Protein AF-A0A523RPY7-F1 (afdb_monomer)

Nearest PDB structures (foldseek):
  7oci-assembly1_F  TM=5.817E-01  e=1.042E-08  Saccharomyces cerevisiae S288C
  6s7o-assembly1_A  TM=5.971E-01  e=1.764E-08  Homo sapiens
  5f15-assembly1_A  TM=5.637E-01  e=6.981E-08  Cupriavidus metallidurans CH34
  5ezm-assembly1_A  TM=5.815E-01  e=1.700E-07  Cupriavidus metallidurans CH34
  7bwr-assembly1_A  TM=4.486E-01  e=2.815E-02  Mycolicibacterium smegmatis MC2 155

Secondary structure (DSSP, 8-state):
--HHHHHHHT-HHHHHHHHHHHHHHHHHHHHHHT---S-TTTSSHHHHHHHHHHHHHTTS-SEETTEE--SS-SHHHHHHHHHHHHHS-HHHHHHHHHHHHHHHHHHHHHHHHHHHH-HHHHHHHHHHHHT-HHHHHHHTSSSTHHHHHHHHHHHHHHHHHHHH-S-THHHHHHHHHHHHHHTT-GGGGGHHHHHHHHHHTHHHH-TT--HHHHHHHHHHHHHHHHHHHHHHHHHHHHHHSS--SS-THHHHHHHHHHTTTS-HHHHHHHHHH-TTHHHHTTTS-TT----HHHHHHH-HHHHHHHHHHHHHHHHHHHHHHHHHTT--HHHHHHHHHHHHHHHHHHHHHHHHTT---HHHHHHHHHHHGGGGGGGS---GGGGGGGHHHHHHHHHHHHHHHHHHHHHHTTTS-HHHHHHHHHHHHHHHHHHHHHHHHHHHHHGGGGS-THHHHHHHHHHHHSTTTTTSEEEESSTHHHHHHT-EEEEPPSS-HHHHHHHHHHTT--EEEEETTTHHHH-GGGGGGG-TTS--TTEEEEEEEEETTEEEEEEEEPP--

InterPro domains:
  IPR038731 Glycosyltransferase RgtA/B/C/D-like [PF13231] (72-228)
  IPR050297 Lipid A-modifying glycosyltransferase 83 [PTHR33908] (10-438)

Foldseek 3Di:
DDPVVVVVVVPPVQCLLLVLLVLLLVLLVLLVVQDQAQALVQCFVSLLLLVLLQCCVVVVNSDDQNGHDQQFFNLLSVQLNVQCVVVVDSLVSLLNSLSNLLSLLLPLLLLQLCVLPRNQLSNLLSLLSSLFQLSSLRSRHSALLSNLLSLLSNLLSLLVVVLVDLDLVSLLSSLLSLLSSCSSPVLSVVVLVLSLVCLVVSCVVPVPDDPVSSVSSNVSSNVNNCVSNVVVQVVCCVRQVDRDSGGCNVVLQVVVLVPPPPQNLVVVQVCQQCVCVSRVVVPDCPPDPPDPVSCCVVCVVSLVVLLVVQVVCPVVQVVVVCVLLVNDPVNVVVVVVVLVVLVVVLVCVCVVVVPCDPSVVSLVSSVCSLVVCSSGRDDPSSCSSVVSSSSSSLSSSLVVQLVVLCVVVVVDDPVVSVCVSCVSSVCSSCVSNVSNVSCSNSVNSSHPCLLLVQLLVLLVPPPPQCDAEEEEDRCSNCSNVNHHYHYQDDDADVVSLVVCVVVVHFKYKDWPPPCCPSPVNCVVVQPQVDDDPQWDWDDWDADPNIIMTMITGDDDD

Structure (mmCIF, N/CA/C/O backbone):
data_AF-A0A523RPY7-F1
#
_entry.id   AF-A0A523RPY7-F1
#
loop_
_atom_site.group_PDB
_atom_site.id
_atom_site.type_symbol
_atom_site.label_atom_id
_atom_site.label_alt_id
_atom_site.label_comp_id
_atom_site.label_asym_id
_atom_site.label_entity_id
_atom_site.label_seq_id
_atom_site.pdbx_PDB_ins_code
_atom_site.Cartn_x
_atom_site.Cartn_y
_atom_site.Cartn_z
_atom_site.occupancy
_atom_site.B_iso_or_equiv
_atom_site.auth_seq_id
_atom_site.auth_comp_id
_atom_site.auth_asym_id
_atom_site.auth_atom_id
_atom_site.pdbx_PDB_model_num
ATOM 1 N N . MET A 1 1 ? -41.890 12.344 0.221 1.00 49.28 1 MET A N 1
ATOM 2 C CA . MET A 1 1 ? -40.453 12.216 0.559 1.00 49.28 1 MET A CA 1
ATOM 3 C C . MET A 1 1 ? -40.336 11.975 2.062 1.00 49.28 1 MET A C 1
ATOM 5 O O . MET A 1 1 ? -40.584 12.860 2.864 1.00 49.28 1 MET A O 1
ATOM 9 N N . THR A 1 2 ? -40.196 10.707 2.430 1.00 58.22 2 THR A N 1
ATOM 10 C CA . THR A 1 2 ? -40.706 10.090 3.670 1.00 58.22 2 THR A CA 1
ATOM 11 C C . THR A 1 2 ? -39.782 10.216 4.882 1.00 58.22 2 THR A C 1
ATOM 13 O O . THR A 1 2 ? -38.573 10.287 4.705 1.00 58.22 2 THR A O 1
ATOM 16 N N . LYS A 1 3 ? -40.345 10.088 6.097 1.00 53.41 3 LYS A N 1
ATOM 17 C CA . LYS A 1 3 ? -39.696 9.911 7.424 1.00 53.41 3 LYS A CA 1
ATOM 18 C C . LYS A 1 3 ? -38.333 9.182 7.425 1.00 53.41 3 LYS A C 1
ATOM 20 O O . LYS A 1 3 ? -37.460 9.534 8.209 1.00 53.41 3 LYS A O 1
ATOM 25 N N . LYS A 1 4 ? -38.124 8.218 6.515 1.00 54.44 4 LYS A N 1
ATOM 26 C CA . LYS A 1 4 ? -36.839 7.533 6.262 1.00 54.44 4 LYS A CA 1
ATOM 27 C C . LYS A 1 4 ? -35.693 8.462 5.836 1.00 54.44 4 LYS A C 1
ATOM 29 O O . LYS A 1 4 ? -34.568 8.245 6.265 1.00 54.44 4 LYS A O 1
ATOM 34 N N . LEU A 1 5 ? -35.947 9.489 5.022 1.00 46.38 5 LEU A N 1
ATOM 35 C CA . LEU A 1 5 ? -34.941 10.486 4.637 1.00 46.38 5 LEU A CA 1
ATOM 36 C C . LEU A 1 5 ? -34.604 11.397 5.826 1.00 46.38 5 LEU A C 1
ATOM 38 O O . LEU A 1 5 ? -33.457 11.776 6.017 1.00 46.38 5 LEU A O 1
ATOM 42 N N . THR A 1 6 ? -35.577 11.677 6.691 1.00 48.47 6 THR A N 1
ATOM 43 C CA . THR A 1 6 ? -35.397 12.460 7.920 1.00 48.47 6 THR A CA 1
ATOM 44 C C . THR A 1 6 ? -34.659 11.669 9.015 1.00 48.47 6 THR A C 1
ATOM 46 O O . THR A 1 6 ? -33.811 12.229 9.708 1.00 48.47 6 THR A O 1
ATOM 49 N N . GLU A 1 7 ? -34.877 10.352 9.129 1.00 52.00 7 GLU A N 1
ATOM 50 C CA . GLU A 1 7 ? -34.036 9.437 9.928 1.00 52.00 7 GLU A CA 1
ATOM 51 C C . GLU A 1 7 ? -32.639 9.240 9.321 1.00 52.00 7 GLU A C 1
ATOM 53 O O . GLU A 1 7 ? -31.649 9.179 10.051 1.00 52.00 7 GLU A O 1
ATOM 58 N N . PHE A 1 8 ? -32.526 9.225 7.988 1.00 48.53 8 PHE A N 1
ATOM 59 C CA . PHE A 1 8 ? -31.244 9.274 7.286 1.00 48.53 8 PHE A CA 1
ATOM 60 C C . PHE A 1 8 ? -30.515 10.604 7.544 1.00 48.53 8 PHE A C 1
ATOM 62 O O . PHE A 1 8 ? -29.304 10.621 7.676 1.00 48.53 8 PHE A O 1
ATOM 69 N N . LEU A 1 9 ? -31.212 11.725 7.710 1.00 42.28 9 LEU A N 1
ATOM 70 C CA . LEU A 1 9 ? -30.595 13.018 8.030 1.00 42.28 9 LEU A CA 1
ATOM 71 C C . LEU A 1 9 ? -30.263 13.179 9.528 1.00 42.28 9 LEU A C 1
ATOM 73 O O . LEU A 1 9 ? -29.338 13.916 9.875 1.00 42.28 9 LEU A O 1
ATOM 77 N N . LYS A 1 10 ? -30.886 12.396 10.427 1.00 47.78 10 LYS A N 1
ATOM 78 C CA . LYS A 1 10 ? -30.368 12.174 11.796 1.00 47.78 10 LYS A CA 1
ATOM 79 C C . LYS A 1 10 ? -29.005 11.446 11.802 1.00 47.78 10 LYS A C 1
ATOM 81 O O . LYS A 1 10 ? -28.316 11.481 12.820 1.00 47.78 10 LYS A O 1
ATOM 86 N N . ARG A 1 11 ? -28.530 10.910 10.659 1.00 55.97 11 ARG A N 1
ATOM 87 C CA . ARG A 1 11 ? -27.166 10.373 10.430 1.00 55.97 11 ARG A CA 1
ATOM 88 C C . ARG A 1 11 ? -26.057 11.438 10.352 1.00 55.97 11 ARG A C 1
ATOM 90 O O . ARG A 1 11 ? -25.061 11.233 9.654 1.00 55.97 11 ARG A O 1
ATOM 97 N N . LYS A 1 12 ? -26.131 12.535 11.116 1.00 59.50 12 LYS A N 1
ATOM 98 C CA . LYS A 1 12 ? -25.009 13.497 11.232 1.00 59.50 12 LYS A CA 1
ATOM 99 C C . LYS A 1 12 ? -23.681 12.822 11.624 1.00 59.50 12 LYS A C 1
ATOM 101 O O . LYS A 1 12 ? -22.611 13.357 11.355 1.00 59.50 12 LYS A O 1
ATOM 106 N N . GLU A 1 13 ? -23.742 11.634 12.228 1.00 71.62 13 GLU A N 1
ATOM 107 C CA . GLU A 1 13 ? -22.572 10.826 12.582 1.00 71.62 13 GLU A CA 1
ATOM 108 C C . GLU A 1 13 ? -21.863 10.132 11.408 1.00 71.62 13 GLU A C 1
ATOM 110 O O . GLU A 1 13 ? -20.672 9.855 11.526 1.00 71.62 13 GLU A O 1
ATOM 115 N N . LEU A 1 14 ? -22.563 9.839 10.306 1.00 80.88 14 LEU A N 1
ATOM 116 C CA . LEU A 1 14 ? -21.971 9.258 9.089 1.00 80.88 14 LEU A CA 1
ATOM 117 C C . LEU A 1 14 ? -21.439 10.342 8.143 1.00 80.88 14 LEU A C 1
ATOM 119 O O . LEU A 1 14 ? -20.521 10.081 7.373 1.00 80.88 14 LEU A O 1
ATOM 123 N N . LEU A 1 15 ? -21.979 11.563 8.231 1.00 88.50 15 LEU A N 1
ATOM 124 C CA . LEU A 1 15 ? -21.580 12.676 7.367 1.00 88.50 15 LEU A CA 1
ATOM 125 C C . LEU A 1 15 ? -20.120 13.088 7.574 1.00 88.50 15 LEU A C 1
ATOM 127 O O . LEU A 1 15 ? -19.439 13.371 6.601 1.00 88.50 15 LEU A O 1
ATOM 131 N N . ILE A 1 16 ? -19.623 13.088 8.817 1.00 92.19 16 ILE A N 1
ATOM 132 C CA . ILE A 1 16 ? -18.236 13.483 9.112 1.00 92.19 16 ILE A CA 1
ATOM 133 C C . ILE A 1 16 ? -17.216 12.561 8.429 1.00 92.19 16 ILE A C 1
ATOM 135 O O . ILE A 1 16 ? -16.414 13.072 7.650 1.00 92.19 16 ILE A O 1
ATOM 139 N N . PRO A 1 17 ? -17.203 11.235 8.683 1.00 94.81 17 PRO A N 1
ATOM 140 C CA . PRO A 1 17 ? -16.226 10.364 8.037 1.00 94.81 17 PRO A CA 1
ATOM 141 C C . PRO A 1 17 ? -16.396 10.326 6.515 1.00 94.81 17 PRO A C 1
ATOM 143 O O . PRO A 1 17 ? -15.394 10.224 5.820 1.00 94.81 17 PRO A O 1
ATOM 146 N N . LEU A 1 18 ? -17.619 10.467 5.985 1.00 96.12 18 LEU A N 1
ATOM 147 C CA . LEU A 1 18 ? -17.852 10.520 4.538 1.00 96.12 18 LEU A CA 1
ATOM 148 C C . LEU A 1 18 ? -17.315 11.813 3.903 1.00 96.12 18 LEU A C 1
ATOM 150 O O . LEU A 1 18 ? -16.673 11.766 2.858 1.00 96.12 18 LEU A O 1
ATOM 154 N N . PHE A 1 19 ? -17.529 12.960 4.549 1.00 96.56 19 PHE A N 1
ATOM 155 C CA . PHE A 1 19 ? -16.989 14.246 4.111 1.00 96.56 19 PHE A CA 1
ATOM 156 C C . PHE A 1 19 ? -15.457 14.241 4.130 1.00 96.56 19 PHE A C 1
ATOM 158 O O . PHE A 1 19 ? -14.820 14.596 3.145 1.00 96.56 19 PHE A O 1
ATOM 165 N N . LEU A 1 20 ? -14.862 13.753 5.219 1.00 97.38 20 LEU A N 1
ATOM 166 C CA . LEU A 1 20 ? -13.412 13.608 5.350 1.00 97.38 20 LEU A CA 1
ATOM 167 C C . LEU A 1 20 ? -12.844 12.614 4.317 1.00 97.38 20 LEU A C 1
ATOM 169 O O . LEU A 1 20 ? -11.837 12.899 3.676 1.00 97.38 20 LEU A O 1
ATOM 173 N N . SER A 1 21 ? -13.525 11.491 4.081 1.00 98.06 21 SER A N 1
ATOM 174 C CA . SER A 1 21 ? -13.188 10.544 3.009 1.00 98.06 21 SER A CA 1
ATOM 175 C C . SER A 1 21 ? -13.238 11.205 1.623 1.00 98.06 21 SER A C 1
ATOM 177 O O . SER A 1 21 ? -12.332 11.013 0.817 1.00 98.06 21 SER A O 1
ATOM 179 N N . THR A 1 22 ? -14.227 12.069 1.376 1.00 98.12 22 THR A N 1
ATOM 180 C CA . THR A 1 22 ? -14.342 12.841 0.126 1.00 98.12 22 THR A CA 1
ATOM 181 C C . THR A 1 22 ? -13.184 13.827 -0.037 1.00 98.12 22 THR A C 1
ATOM 183 O O . THR A 1 22 ? -12.611 13.916 -1.117 1.00 98.12 22 THR A O 1
ATOM 186 N N . ILE A 1 23 ? -12.772 14.521 1.031 1.00 98.00 23 ILE A N 1
ATOM 187 C CA . ILE A 1 23 ? -11.579 15.384 0.996 1.00 98.00 23 ILE A CA 1
ATOM 188 C C . ILE A 1 23 ? -10.331 14.559 0.662 1.00 98.00 23 ILE A C 1
ATOM 190 O O . ILE A 1 23 ? -9.550 14.958 -0.197 1.00 98.00 23 ILE A O 1
ATOM 194 N N . SER A 1 24 ? -10.158 13.392 1.292 1.00 97.75 24 SER A N 1
ATOM 195 C CA . SER A 1 24 ? -9.047 12.483 0.984 1.00 97.75 24 SER A CA 1
ATOM 196 C C . SER A 1 24 ? -9.032 12.061 -0.484 1.00 97.75 24 SER A C 1
ATOM 198 O O . SER A 1 24 ? -7.966 11.991 -1.091 1.00 97.75 24 SER A O 1
ATOM 200 N N . PHE A 1 25 ? -10.208 11.783 -1.048 1.00 98.25 25 PHE A N 1
ATOM 201 C CA . PHE A 1 25 ? -10.367 11.440 -2.456 1.00 98.25 25 PHE A CA 1
ATOM 202 C C . PHE A 1 25 ? -9.955 12.605 -3.364 1.00 98.25 25 PHE A C 1
ATOM 204 O O . PHE A 1 25 ? -9.170 12.407 -4.286 1.00 98.25 25 PHE A O 1
ATOM 211 N N . ILE A 1 26 ? -10.400 13.830 -3.058 1.00 97.50 26 ILE A N 1
ATOM 212 C CA . ILE A 1 26 ? -10.027 15.044 -3.803 1.00 97.50 26 ILE A CA 1
ATOM 213 C C . ILE A 1 26 ? -8.512 15.279 -3.751 1.00 97.50 26 ILE A C 1
ATOM 215 O O . ILE A 1 26 ? -7.913 15.547 -4.787 1.00 97.50 26 ILE A O 1
ATOM 219 N N . ILE A 1 27 ? -7.869 15.129 -2.588 1.00 95.69 27 ILE A N 1
ATOM 220 C CA . ILE A 1 27 ? -6.402 15.233 -2.475 1.00 95.69 27 ILE A CA 1
ATOM 221 C C . ILE A 1 27 ? -5.714 14.184 -3.356 1.00 95.69 27 ILE A C 1
ATOM 223 O O . ILE A 1 27 ? -4.744 14.506 -4.041 1.00 95.69 27 ILE A O 1
ATOM 227 N N . GLY A 1 28 ? -6.234 12.953 -3.386 1.00 95.44 28 GLY A N 1
ATOM 228 C CA . GLY A 1 28 ? -5.752 11.904 -4.284 1.00 95.44 28 GLY A CA 1
ATOM 229 C C . GLY A 1 28 ? -5.869 12.290 -5.762 1.00 95.44 28 GLY A C 1
ATOM 230 O O . GLY A 1 28 ? -4.909 12.119 -6.508 1.00 95.44 28 GLY A O 1
ATOM 231 N N . LEU A 1 29 ? -6.994 12.883 -6.180 1.00 95.56 29 LEU A N 1
ATOM 232 C CA . LEU A 1 29 ? -7.185 13.378 -7.550 1.00 95.56 29 LEU A CA 1
ATOM 233 C C . LEU A 1 29 ? -6.254 14.547 -7.900 1.00 95.56 29 LEU A C 1
ATOM 235 O O . LEU A 1 29 ? -5.709 14.587 -9.000 1.00 95.56 29 LEU A O 1
ATOM 239 N N . VAL A 1 30 ? -6.025 15.475 -6.967 1.00 93.62 30 VAL A N 1
ATOM 240 C CA . VAL A 1 30 ? -5.051 16.562 -7.154 1.00 93.62 30 VAL A CA 1
ATOM 241 C C . VAL A 1 30 ? -3.640 15.991 -7.296 1.00 93.62 30 VAL A C 1
ATOM 243 O O . VAL A 1 30 ? -2.901 16.394 -8.189 1.00 93.62 30 VAL A O 1
ATOM 246 N N . SER A 1 31 ? -3.273 15.012 -6.462 1.00 92.00 31 SER A N 1
ATOM 247 C CA . SER A 1 31 ? -1.983 14.329 -6.585 1.00 92.00 31 SER A CA 1
ATOM 248 C C . SER A 1 31 ? -1.842 13.593 -7.913 1.00 92.00 31 SER A C 1
ATOM 250 O O . SER A 1 31 ? -0.741 13.545 -8.451 1.00 92.00 31 SER A O 1
ATOM 252 N N . LEU A 1 32 ? -2.926 13.008 -8.420 1.00 91.88 32 LEU A N 1
ATOM 253 C CA . LEU A 1 32 ? -2.937 12.274 -9.679 1.00 91.88 32 LEU A CA 1
ATOM 254 C C . LEU A 1 32 ? -2.674 13.185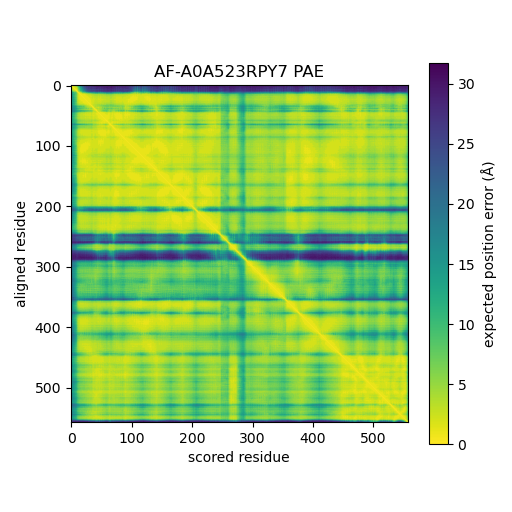 -10.872 1.00 91.88 32 LEU A C 1
ATOM 256 O O . LEU A 1 32 ? -1.935 12.808 -11.771 1.00 91.88 32 LEU A O 1
ATOM 260 N N . HIS A 1 33 ? -3.247 14.389 -10.858 1.00 90.38 33 HIS A N 1
ATOM 261 C CA . HIS A 1 33 ? -3.047 15.387 -11.907 1.00 90.38 33 HIS A CA 1
ATOM 262 C C . HIS A 1 33 ? -1.578 15.820 -12.059 1.00 90.38 33 HIS A C 1
ATOM 264 O O . HIS A 1 33 ? -1.191 16.335 -13.100 1.00 90.38 33 HIS A O 1
ATOM 270 N N . LEU A 1 34 ? -0.758 15.611 -11.025 1.00 86.81 34 LEU A N 1
ATOM 271 C CA . LEU A 1 34 ? 0.672 15.926 -11.027 1.00 86.81 34 LEU A CA 1
ATOM 272 C C . LEU A 1 34 ? 1.559 14.673 -11.120 1.00 86.81 34 LEU A C 1
ATOM 274 O O . LEU A 1 34 ? 2.782 14.790 -11.181 1.00 86.81 34 LEU A O 1
ATOM 278 N N . PHE A 1 35 ? 0.977 13.468 -11.099 1.00 85.31 35 PHE A N 1
ATOM 279 C CA . PHE A 1 35 ? 1.722 12.213 -11.087 1.00 85.31 35 PHE A CA 1
ATOM 280 C C . PHE A 1 35 ? 1.085 11.155 -11.995 1.00 85.31 35 PHE A C 1
ATOM 282 O O . PHE A 1 35 ? 0.210 10.385 -11.596 1.00 85.31 35 PHE A O 1
ATOM 289 N N . HIS A 1 36 ? 1.614 11.074 -13.210 1.00 84.94 36 HIS A N 1
ATOM 290 C CA . HIS A 1 36 ? 1.244 10.133 -14.260 1.00 84.94 36 HIS A CA 1
ATOM 291 C C . HIS A 1 36 ? 2.337 9.080 -14.463 1.00 84.94 36 HIS A C 1
ATOM 293 O O . HIS A 1 36 ? 3.046 9.089 -15.475 1.00 84.94 36 HIS A O 1
ATOM 299 N N . PHE A 1 37 ? 2.515 8.191 -13.485 1.00 88.62 37 PHE A N 1
ATOM 300 C CA . PHE A 1 37 ? 3.434 7.067 -13.617 1.00 88.62 37 PHE A CA 1
ATOM 301 C C . PHE A 1 37 ? 2.965 5.861 -12.797 1.00 88.62 37 PHE A C 1
ATOM 303 O O . PHE A 1 37 ? 2.464 6.015 -11.683 1.00 88.62 37 PHE A O 1
ATOM 310 N N . ILE A 1 38 ? 3.161 4.650 -13.327 1.00 88.50 38 ILE A N 1
ATOM 311 C CA . ILE A 1 38 ? 2.687 3.406 -12.705 1.00 88.50 38 ILE A CA 1
ATOM 312 C C . ILE A 1 38 ? 3.301 3.134 -11.321 1.00 88.50 38 ILE A C 1
ATOM 314 O O . ILE A 1 38 ? 2.645 2.582 -10.448 1.00 88.50 38 ILE A O 1
ATOM 318 N N . GLY A 1 39 ? 4.531 3.560 -11.050 1.00 86.25 39 GLY A N 1
ATOM 319 C CA . GLY A 1 39 ? 5.094 3.448 -9.703 1.00 86.25 39 GLY A CA 1
ATOM 320 C C . GLY A 1 39 ? 6.480 4.052 -9.572 1.00 86.25 39 GLY A C 1
ATOM 321 O O . GLY A 1 39 ? 7.325 3.899 -10.448 1.00 86.25 39 GLY A O 1
ATOM 322 N N . SER A 1 40 ? 6.739 4.717 -8.452 1.00 84.19 40 SER A N 1
ATOM 323 C CA . SER A 1 40 ? 7.996 5.433 -8.178 1.00 84.19 40 SER A CA 1
ATOM 324 C C . SER A 1 40 ? 9.275 4.574 -8.220 1.00 84.19 40 SER A C 1
ATOM 326 O O . SER A 1 40 ? 10.376 5.115 -8.259 1.00 84.19 40 SER A O 1
ATOM 328 N N . ASP A 1 41 ? 9.162 3.243 -8.245 1.00 84.25 41 ASP A N 1
ATOM 329 C CA . ASP A 1 41 ? 10.275 2.282 -8.335 1.00 84.25 41 ASP A CA 1
ATOM 330 C C . ASP A 1 41 ? 10.666 1.861 -9.761 1.00 84.25 41 ASP A C 1
ATOM 332 O O . ASP A 1 41 ? 11.465 0.925 -9.925 1.00 84.25 41 ASP A O 1
ATOM 336 N N . GLY A 1 42 ? 10.084 2.509 -10.773 1.00 83.12 42 GLY A N 1
ATOM 337 C CA . GLY A 1 42 ? 10.274 2.153 -12.177 1.00 83.12 42 GLY A CA 1
ATOM 338 C C . GLY A 1 42 ? 9.331 1.070 -12.686 1.00 83.12 42 GLY A C 1
ATOM 339 O O . GLY A 1 42 ? 9.636 0.416 -13.680 1.00 83.12 42 GLY A O 1
ATOM 340 N N . GLY A 1 43 ? 8.198 0.870 -12.009 1.00 81.06 43 GLY A N 1
ATOM 341 C CA . GLY A 1 43 ? 7.184 -0.097 -12.412 1.00 81.06 43 GLY A CA 1
ATOM 342 C C . GLY A 1 43 ? 7.519 -1.521 -11.988 1.00 81.06 43 GLY A C 1
ATOM 343 O O . GLY A 1 43 ? 7.257 -2.440 -12.748 1.00 81.06 43 GLY A O 1
ATOM 344 N N . GLY A 1 44 ? 8.100 -1.704 -10.797 1.00 81.50 44 GLY A N 1
ATOM 345 C CA . GLY A 1 44 ? 8.415 -3.024 -10.240 1.00 81.50 44 GLY A CA 1
ATOM 346 C C . GLY A 1 44 ? 7.159 -3.877 -10.048 1.00 81.50 44 GLY A C 1
ATOM 347 O O . GLY A 1 44 ? 6.715 -4.559 -10.965 1.00 81.50 44 GLY A O 1
ATOM 348 N N . ASP A 1 45 ? 6.552 -3.818 -8.864 1.00 86.69 45 ASP A N 1
ATOM 349 C CA . ASP A 1 45 ? 5.343 -4.606 -8.579 1.00 86.69 45 ASP A CA 1
ATOM 350 C C . ASP A 1 45 ? 4.115 -4.059 -9.340 1.00 86.69 45 ASP A C 1
ATOM 352 O O . ASP A 1 45 ? 3.223 -4.809 -9.733 1.00 86.69 45 ASP A O 1
ATOM 356 N N . GLY A 1 46 ? 4.072 -2.742 -9.585 1.00 92.62 46 GLY A N 1
ATOM 357 C CA . GLY A 1 46 ? 2.923 -2.053 -10.188 1.00 92.62 46 GLY A CA 1
ATOM 358 C C . GLY A 1 46 ? 2.539 -2.574 -11.574 1.00 92.62 46 GLY A C 1
ATOM 359 O O . GLY A 1 46 ? 1.361 -2.826 -11.832 1.00 92.62 46 GLY A O 1
ATOM 360 N N . VAL A 1 47 ? 3.529 -2.803 -12.444 1.00 94.19 47 VAL A N 1
ATOM 361 C CA . VAL A 1 47 ? 3.302 -3.369 -13.785 1.00 94.19 47 VAL A CA 1
ATOM 362 C C . VAL A 1 47 ? 2.784 -4.799 -13.681 1.00 94.19 47 VAL A C 1
ATOM 364 O O . VAL A 1 47 ? 1.831 -5.166 -14.370 1.00 94.19 47 VAL A O 1
ATOM 367 N N . VAL A 1 48 ? 3.367 -5.590 -12.779 1.00 92.00 48 VAL A N 1
ATOM 368 C CA . VAL A 1 48 ? 2.971 -6.979 -12.544 1.00 92.00 48 VAL A CA 1
ATOM 369 C C . VAL A 1 48 ? 1.512 -7.051 -12.095 1.00 92.00 48 VAL A C 1
ATOM 371 O O . VAL A 1 48 ? 0.738 -7.832 -12.656 1.00 92.00 48 VAL A O 1
ATOM 374 N N . TYR A 1 49 ? 1.103 -6.206 -11.142 1.00 95.06 49 TYR A N 1
ATOM 375 C CA . TYR A 1 49 ? -0.287 -6.128 -10.693 1.00 95.06 49 TYR A CA 1
ATOM 376 C C . TYR A 1 49 ? -1.236 -5.757 -11.837 1.00 95.06 49 TYR A C 1
ATOM 378 O O . TYR A 1 49 ? -2.262 -6.414 -12.024 1.00 95.06 49 TYR A O 1
ATOM 386 N N . ALA A 1 50 ? -0.885 -4.727 -12.610 1.00 96.62 50 ALA A N 1
ATOM 387 C CA . ALA A 1 50 ? -1.738 -4.205 -13.666 1.00 96.62 50 ALA A CA 1
ATOM 388 C C . ALA A 1 50 ? -1.932 -5.202 -14.817 1.00 96.62 50 ALA A C 1
ATOM 390 O O . ALA A 1 50 ? -3.066 -5.489 -15.204 1.00 96.62 50 ALA A O 1
ATOM 391 N N . ILE A 1 51 ? -0.844 -5.795 -15.317 1.00 95.12 51 ILE A N 1
ATOM 392 C CA . ILE A 1 51 ? -0.898 -6.783 -16.401 1.00 95.12 51 ILE A CA 1
ATOM 393 C C . ILE A 1 51 ? -1.615 -8.058 -15.943 1.00 95.12 51 ILE A C 1
ATOM 395 O O . ILE A 1 51 ? -2.437 -8.587 -16.689 1.00 95.12 51 ILE A O 1
ATOM 399 N N . SER A 1 52 ? -1.373 -8.527 -14.712 1.00 95.31 52 SER A N 1
ATOM 400 C CA . SER A 1 52 ? -2.060 -9.718 -14.182 1.00 95.31 52 SER A CA 1
ATOM 401 C C . SER A 1 52 ? -3.573 -9.500 -14.068 1.00 95.31 52 SER A C 1
ATOM 403 O O . SER A 1 52 ? -4.356 -10.403 -14.366 1.00 95.31 52 SER A O 1
ATOM 405 N N . GLY A 1 53 ? -3.988 -8.291 -13.669 1.00 96.94 53 GLY A N 1
ATOM 406 C CA . GLY A 1 53 ? -5.389 -7.878 -13.643 1.00 96.94 53 GLY A CA 1
ATOM 407 C C . GLY A 1 53 ? -6.017 -7.882 -15.033 1.00 96.94 53 GLY A C 1
ATOM 408 O O . GLY A 1 53 ? -7.032 -8.539 -15.240 1.00 96.94 53 GLY A O 1
ATOM 409 N N . MET A 1 54 ? -5.382 -7.215 -16.001 1.00 96.62 54 MET A N 1
ATOM 410 C CA . MET A 1 54 ? -5.827 -7.210 -17.400 1.00 96.62 54 MET A CA 1
ATOM 411 C C . MET A 1 54 ? -5.976 -8.632 -17.951 1.00 96.62 54 MET A C 1
ATOM 413 O O . MET A 1 54 ? -7.022 -8.987 -18.482 1.00 96.62 54 MET A O 1
ATOM 417 N N . ASN A 1 55 ? -4.949 -9.469 -17.784 1.00 96.06 55 ASN A N 1
ATOM 418 C CA . ASN A 1 55 ? -4.924 -10.829 -18.322 1.00 96.06 55 ASN A CA 1
ATOM 419 C C . ASN A 1 55 ? -6.084 -11.687 -17.820 1.00 96.06 55 ASN A C 1
ATOM 421 O O . ASN A 1 55 ? -6.670 -12.429 -18.611 1.00 96.06 55 ASN A O 1
ATOM 425 N N . LEU A 1 56 ? -6.451 -11.543 -16.545 1.00 96.69 56 LEU A N 1
ATOM 426 C CA . LEU A 1 56 ? -7.580 -12.262 -15.970 1.00 96.69 56 LEU A CA 1
ATOM 427 C C . LEU A 1 56 ? -8.892 -11.928 -16.691 1.00 96.69 56 LEU A C 1
ATOM 429 O O . LEU A 1 56 ? -9.637 -12.842 -17.039 1.00 96.69 56 LEU A O 1
ATOM 433 N N . PHE A 1 57 ? -9.153 -10.646 -16.950 1.00 96.81 57 PHE A N 1
ATOM 434 C CA . PHE A 1 57 ? -10.387 -10.201 -17.608 1.00 96.81 57 PHE A CA 1
ATOM 435 C C . PHE A 1 57 ? -10.351 -10.311 -19.138 1.00 96.81 57 PHE A C 1
ATOM 437 O O . PHE A 1 57 ? -11.406 -10.370 -19.759 1.00 96.81 57 PHE A O 1
ATOM 444 N N . SER A 1 58 ? -9.168 -10.427 -19.746 1.00 95.50 58 SER A N 1
ATOM 445 C CA . SER A 1 58 ? -8.999 -10.724 -21.177 1.00 95.50 58 SER A CA 1
ATOM 446 C C . SER A 1 58 ? -9.031 -12.227 -21.504 1.00 95.50 58 SER A C 1
ATOM 448 O O . SER A 1 58 ? -8.705 -12.608 -22.625 1.00 95.50 58 SER A O 1
ATOM 450 N N . GLY A 1 59 ? -9.348 -13.106 -20.546 1.00 94.50 59 GLY A N 1
ATOM 451 C CA . GLY A 1 59 ? -9.418 -14.559 -20.771 1.00 94.50 59 GLY A CA 1
ATOM 452 C C . GLY A 1 59 ? -8.068 -15.289 -20.792 1.00 94.50 59 GLY A C 1
ATOM 453 O O . GLY A 1 59 ? -8.032 -16.497 -21.009 1.00 94.50 59 GLY A O 1
ATOM 454 N N . ARG A 1 60 ? -6.955 -14.602 -20.499 1.00 93.50 60 ARG A N 1
ATOM 455 C CA . ARG A 1 60 ? -5.600 -15.191 -20.400 1.00 93.50 60 ARG A CA 1
ATOM 456 C C . ARG A 1 60 ? -5.298 -15.793 -19.019 1.00 93.50 60 ARG A C 1
ATOM 458 O O . ARG A 1 60 ? -4.170 -16.212 -18.751 1.00 93.50 60 ARG A O 1
ATOM 465 N N . GLY A 1 61 ? -6.297 -15.825 -18.134 1.00 93.81 61 GLY A N 1
ATOM 466 C CA . GLY A 1 61 ? -6.171 -16.273 -16.748 1.00 93.81 61 GLY A CA 1
ATOM 467 C C . GLY A 1 61 ? -5.379 -15.300 -15.868 1.00 93.81 61 GLY A C 1
ATOM 468 O O . GLY A 1 61 ? -4.889 -14.271 -16.328 1.00 93.81 61 GLY A O 1
ATOM 469 N N . PHE A 1 62 ? -5.253 -15.621 -14.577 1.00 94.19 62 PHE A N 1
ATOM 470 C CA . PHE A 1 62 ? -4.422 -14.845 -13.651 1.00 94.19 62 PHE A CA 1
ATOM 471 C C . PHE A 1 62 ? -2.938 -15.151 -13.903 1.00 94.19 62 PHE A C 1
ATOM 473 O O . PHE A 1 62 ? -2.350 -16.046 -13.291 1.00 94.19 62 PHE A O 1
ATOM 480 N N . SER A 1 63 ? -2.367 -14.453 -14.883 1.00 91.12 63 SER A N 1
ATOM 481 C CA . SER A 1 63 ? -1.073 -14.764 -15.490 1.00 91.12 63 SER A CA 1
ATOM 482 C C . SER A 1 63 ? -0.224 -13.520 -15.727 1.00 91.12 63 SER A C 1
ATOM 484 O O . SER A 1 63 ? -0.730 -12.408 -15.886 1.00 91.12 63 SER A O 1
ATOM 486 N N . PHE A 1 64 ? 1.089 -13.716 -15.780 1.00 87.38 64 PHE A N 1
ATOM 487 C CA . PHE A 1 64 ? 2.076 -12.691 -16.090 1.00 87.38 64 PHE A CA 1
ATOM 488 C C . PHE A 1 64 ? 3.204 -13.328 -16.914 1.00 87.38 64 PHE A C 1
ATOM 490 O O . PHE A 1 64 ? 3.684 -14.400 -16.557 1.00 87.38 64 PHE A O 1
ATOM 497 N N . HIS A 1 65 ? 3.574 -12.708 -18.041 1.00 77.81 65 HIS A N 1
ATOM 498 C CA . HIS A 1 65 ? 4.584 -13.211 -18.992 1.00 77.81 65 HIS A CA 1
ATOM 499 C C . HIS A 1 65 ? 4.462 -14.704 -19.349 1.00 77.81 65 HIS A C 1
ATOM 501 O O . HIS A 1 65 ? 5.414 -15.467 -19.244 1.00 77.81 65 HIS A O 1
ATOM 507 N N . GLY A 1 66 ? 3.268 -15.130 -19.772 1.00 76.69 66 GLY A N 1
ATOM 508 C CA . GLY A 1 66 ? 3.036 -16.492 -20.272 1.00 76.69 66 GLY A CA 1
ATOM 509 C C . GLY A 1 66 ? 2.898 -17.574 -19.194 1.00 76.69 66 GLY A C 1
ATOM 510 O O . GLY A 1 66 ? 2.513 -18.691 -19.522 1.00 76.69 66 GLY A O 1
ATOM 511 N N . GLY A 1 67 ? 3.135 -17.250 -17.918 1.00 82.94 67 GLY A N 1
ATOM 512 C CA . GLY A 1 67 ? 2.973 -18.168 -16.786 1.00 82.94 67 GLY A CA 1
ATOM 513 C C . GLY A 1 67 ? 1.905 -17.722 -15.778 1.00 82.94 67 GLY A C 1
ATOM 514 O O . GLY A 1 67 ? 1.466 -16.568 -15.798 1.00 82.94 67 GLY A O 1
ATOM 515 N N . PRO A 1 68 ? 1.464 -18.611 -14.868 1.00 86.88 68 PRO A N 1
ATOM 516 C CA . PRO A 1 68 ? 0.562 -18.237 -13.781 1.00 86.88 68 PRO A CA 1
ATOM 517 C C . PRO A 1 68 ? 1.223 -17.217 -12.844 1.00 86.88 68 PRO A C 1
ATOM 519 O O . PRO A 1 68 ? 2.396 -17.339 -12.494 1.00 86.88 68 PRO A O 1
ATOM 522 N N . GLN A 1 69 ? 0.455 -16.229 -12.383 1.00 86.06 69 GLN A N 1
ATOM 523 C CA . GLN A 1 69 ? 0.937 -15.253 -11.409 1.00 86.06 69 GLN A CA 1
ATOM 524 C C . GLN A 1 69 ? 0.941 -15.870 -10.000 1.00 86.06 69 GLN A C 1
ATOM 526 O O . GLN A 1 69 ? -0.103 -15.979 -9.361 1.00 86.06 69 GLN A O 1
ATOM 531 N N . LEU A 1 70 ? 2.119 -16.278 -9.514 1.00 81.31 70 LEU A N 1
ATOM 532 C CA . LEU A 1 70 ? 2.303 -16.954 -8.217 1.00 81.31 70 LEU A CA 1
ATOM 533 C C . LEU A 1 70 ? 3.085 -16.132 -7.181 1.00 81.31 70 LEU A C 1
ATOM 535 O O . LEU A 1 70 ? 3.387 -16.641 -6.100 1.00 81.31 70 LEU A O 1
ATOM 539 N N . ILE A 1 71 ? 3.457 -14.893 -7.506 1.00 77.38 71 ILE A N 1
ATOM 540 C CA . ILE A 1 71 ? 4.215 -13.995 -6.626 1.00 77.38 71 ILE A CA 1
ATOM 541 C C . ILE A 1 71 ? 3.249 -13.145 -5.803 1.00 77.38 71 ILE A C 1
ATOM 543 O O . ILE A 1 71 ? 3.374 -13.064 -4.580 1.00 77.38 71 ILE A O 1
ATOM 547 N N . HIS A 1 72 ? 2.262 -12.545 -6.466 1.00 85.38 72 HIS A N 1
ATOM 548 C CA . HIS A 1 72 ? 1.385 -11.547 -5.867 1.00 85.38 72 HIS A CA 1
ATOM 549 C C . HIS A 1 72 ? -0.028 -12.081 -5.583 1.00 85.38 72 HIS A C 1
ATOM 551 O O . HIS A 1 72 ? -0.612 -12.743 -6.444 1.00 85.38 72 HIS A O 1
ATOM 557 N N . PRO A 1 73 ? -0.620 -11.754 -4.416 1.00 91.44 73 PRO A N 1
ATOM 558 C CA . PRO A 1 73 ? -2.022 -12.045 -4.135 1.00 91.44 73 PRO A CA 1
ATOM 559 C C . PRO A 1 73 ? -2.994 -11.368 -5.124 1.00 91.44 73 PRO A C 1
ATOM 561 O O . PRO A 1 73 ? -2.678 -10.312 -5.681 1.00 91.44 73 PRO A O 1
ATOM 564 N N . PRO A 1 74 ? -4.191 -11.942 -5.343 1.00 95.69 74 PRO A N 1
ATOM 565 C CA . PRO A 1 74 ? -5.006 -11.601 -6.504 1.00 95.69 74 PRO A CA 1
ATOM 566 C C . PRO A 1 74 ? -5.924 -10.385 -6.324 1.00 95.69 74 PRO A C 1
ATOM 568 O O . PRO A 1 74 ? -6.341 -9.815 -7.328 1.00 95.69 74 PRO A O 1
ATOM 571 N N . LEU A 1 75 ? -6.265 -9.953 -5.102 1.00 97.81 75 LEU A N 1
ATOM 572 C CA . LEU A 1 75 ? -7.330 -8.956 -4.906 1.00 97.81 75 LEU A CA 1
ATOM 573 C C . LEU A 1 75 ? -6.986 -7.594 -5.518 1.00 97.81 75 LEU A C 1
ATOM 575 O O . LEU A 1 75 ? -7.828 -7.002 -6.187 1.00 97.81 75 LEU A O 1
ATOM 579 N N . TYR A 1 76 ? -5.760 -7.106 -5.317 1.00 97.56 76 TYR A N 1
ATOM 580 C CA . TYR A 1 76 ? -5.342 -5.822 -5.883 1.00 97.56 76 TYR A CA 1
ATOM 581 C C . TYR A 1 76 ? -5.329 -5.856 -7.428 1.00 97.56 76 TYR A C 1
ATOM 583 O O . TYR A 1 76 ? -6.033 -5.040 -8.021 1.00 97.56 76 TYR A O 1
ATOM 591 N N . PRO A 1 77 ? -4.683 -6.837 -8.098 1.00 97.62 77 PRO A N 1
ATOM 592 C CA . PRO A 1 77 ? -4.824 -7.047 -9.544 1.00 97.62 77 PRO A CA 1
ATOM 593 C C . PRO A 1 77 ? -6.262 -7.160 -10.048 1.00 97.62 77 PRO A C 1
ATOM 595 O O . PRO A 1 77 ? -6.595 -6.556 -11.063 1.00 97.62 77 PRO A O 1
ATOM 598 N N . ILE A 1 78 ? -7.122 -7.918 -9.356 1.00 98.31 78 ILE A N 1
ATOM 599 C CA . ILE A 1 78 ? -8.529 -8.089 -9.742 1.00 98.31 78 ILE A CA 1
ATOM 600 C C . ILE A 1 78 ? -9.221 -6.727 -9.788 1.00 98.31 78 ILE A C 1
ATOM 602 O O . ILE A 1 78 ? -9.893 -6.418 -10.767 1.00 98.31 78 ILE A O 1
ATOM 606 N N . LEU A 1 79 ? -9.030 -5.889 -8.766 1.00 98.62 79 LEU A N 1
ATOM 607 C CA . LEU A 1 79 ? -9.617 -4.551 -8.755 1.00 98.62 79 LEU A CA 1
ATOM 608 C C . LEU A 1 79 ? -9.065 -3.684 -9.891 1.00 98.62 79 LEU A C 1
ATOM 610 O O . LEU A 1 79 ? -9.852 -3.021 -10.559 1.00 98.62 79 LEU A O 1
ATOM 614 N N . ILE A 1 80 ? -7.759 -3.735 -10.177 1.00 98.56 80 ILE A N 1
ATOM 615 C CA . ILE A 1 80 ? -7.186 -3.009 -11.325 1.00 98.56 80 ILE A CA 1
ATOM 616 C C . ILE A 1 80 ? -7.831 -3.464 -12.634 1.00 98.56 80 ILE A C 1
ATOM 618 O O . ILE A 1 80 ? -8.230 -2.626 -13.436 1.00 98.56 80 ILE A O 1
ATOM 622 N N . GLY A 1 81 ? -7.979 -4.774 -12.836 1.00 98.12 81 GLY A N 1
ATOM 623 C CA . GLY A 1 81 ? -8.618 -5.340 -14.020 1.00 98.12 81 GLY A CA 1
ATOM 624 C C . GLY A 1 81 ? -10.076 -4.896 -14.191 1.00 98.12 81 GLY A C 1
ATOM 625 O O . GLY A 1 81 ? -10.474 -4.533 -15.293 1.00 98.12 81 GLY A O 1
ATOM 626 N N . ILE A 1 82 ? -10.850 -4.826 -13.100 1.00 98.00 82 ILE A N 1
ATOM 627 C CA . ILE A 1 82 ? -12.230 -4.306 -13.121 1.00 98.00 82 ILE A CA 1
ATOM 628 C C . ILE A 1 82 ? -12.257 -2.832 -13.546 1.00 98.00 82 ILE A C 1
ATOM 630 O O . ILE A 1 82 ? -13.066 -2.451 -14.388 1.00 98.00 82 ILE A O 1
ATOM 634 N N . PHE A 1 83 ? -11.374 -1.995 -12.993 1.00 97.62 83 PHE A N 1
ATOM 635 C CA . PHE A 1 83 ? -11.271 -0.588 -13.401 1.00 97.62 83 PHE A CA 1
ATOM 636 C C . PHE A 1 83 ? -10.791 -0.442 -14.847 1.00 97.62 83 PHE A C 1
ATOM 638 O O . PHE A 1 83 ? -11.219 0.470 -15.559 1.00 97.62 83 PHE A O 1
ATOM 645 N N . TRP A 1 84 ? -9.938 -1.352 -15.304 1.00 97.94 84 TRP A N 1
ATOM 646 C CA . TRP A 1 84 ? -9.434 -1.350 -16.667 1.00 97.94 84 TRP A CA 1
ATOM 647 C C . TRP A 1 84 ? -10.537 -1.622 -17.693 1.00 97.94 84 TRP A C 1
ATOM 649 O O . TRP A 1 84 ? -10.549 -0.947 -18.719 1.00 97.94 84 TRP A O 1
ATOM 659 N N . LEU A 1 85 ? -11.521 -2.479 -17.389 1.00 97.00 85 LEU A N 1
ATOM 660 C CA . LEU A 1 85 ? -12.698 -2.682 -18.253 1.00 97.00 85 LEU A CA 1
ATOM 661 C C . LEU A 1 85 ? -13.469 -1.381 -18.539 1.00 97.00 85 LEU A C 1
ATOM 663 O O . LEU A 1 85 ? -14.135 -1.269 -19.564 1.00 97.00 85 LEU A O 1
ATOM 667 N N . LEU A 1 86 ? -13.393 -0.400 -17.634 1.00 96.44 86 LEU A N 1
ATOM 668 C CA . LEU A 1 86 ? -14.062 0.893 -17.778 1.00 96.44 86 LEU A CA 1
ATOM 669 C C . LEU A 1 86 ? -13.150 1.943 -18.419 1.00 96.44 86 LEU A C 1
ATOM 671 O O . LEU A 1 86 ? -13.585 2.725 -19.258 1.00 96.44 86 LEU A O 1
ATOM 675 N N . THR A 1 87 ? -11.882 1.984 -18.012 1.00 96.19 87 THR A N 1
ATOM 676 C CA . THR A 1 87 ? -10.972 3.094 -18.340 1.00 96.19 87 THR A CA 1
ATOM 677 C C . THR A 1 87 ? -10.065 2.812 -19.532 1.00 96.19 87 THR A C 1
ATOM 679 O O . THR A 1 87 ? -9.525 3.751 -20.109 1.00 96.19 87 THR A O 1
ATOM 682 N N . HIS A 1 88 ? -9.844 1.535 -19.864 1.00 95.38 88 HIS A N 1
ATOM 683 C CA . HIS A 1 88 ? -8.869 1.064 -20.853 1.00 95.38 88 HIS A CA 1
ATOM 684 C C . HIS A 1 88 ? -7.440 1.599 -20.628 1.00 95.38 88 HIS A C 1
ATOM 686 O O . HIS A 1 88 ? -6.593 1.548 -21.517 1.00 95.38 88 HIS A O 1
ATOM 692 N N . ASN A 1 89 ? -7.142 2.075 -19.414 1.00 95.56 89 ASN A N 1
ATOM 693 C CA . ASN A 1 89 ? -5.850 2.621 -19.025 1.00 95.56 89 ASN A CA 1
ATOM 694 C C . ASN A 1 89 ? -5.403 1.966 -17.715 1.00 95.56 89 ASN A C 1
ATOM 696 O O . ASN A 1 89 ? -5.975 2.203 -16.649 1.00 95.56 89 ASN A O 1
ATOM 700 N N . LEU A 1 90 ? -4.380 1.116 -17.805 1.00 95.12 90 LEU A N 1
ATOM 701 C CA . LEU A 1 90 ? -3.894 0.324 -16.677 1.00 95.12 90 LEU A CA 1
ATOM 702 C C . LEU A 1 90 ? -3.212 1.157 -15.590 1.00 95.12 90 LEU A C 1
ATOM 704 O O . LEU A 1 90 ? -3.422 0.886 -14.408 1.00 95.12 90 LEU A O 1
ATOM 708 N N . GLU A 1 91 ? -2.440 2.175 -15.980 1.00 95.56 91 GLU A N 1
ATOM 709 C CA . GLU A 1 91 ? -1.812 3.112 -15.040 1.00 95.56 91 GLU A CA 1
ATOM 710 C C . GLU A 1 91 ? -2.899 3.797 -14.206 1.00 95.56 91 GLU A C 1
ATOM 712 O O . GLU A 1 91 ? -2.926 3.671 -12.981 1.00 95.56 91 GLU A O 1
ATOM 717 N N . PHE A 1 92 ? -3.860 4.424 -14.885 1.00 96.44 92 PHE A N 1
ATOM 718 C CA . PHE A 1 92 ? -4.957 5.135 -14.241 1.00 96.44 92 PHE A CA 1
ATOM 719 C C . PHE A 1 92 ? -5.833 4.202 -13.392 1.00 96.44 92 PHE A C 1
ATOM 721 O O . PHE A 1 92 ? -6.207 4.557 -12.277 1.00 96.44 92 PHE A O 1
ATOM 728 N N . SER A 1 93 ? -6.115 2.985 -13.870 1.00 97.50 93 SER A N 1
ATOM 729 C CA . SER A 1 93 ? -6.870 1.973 -13.115 1.00 97.50 93 SER A CA 1
ATOM 730 C C . SER A 1 93 ? -6.196 1.629 -11.790 1.00 97.50 93 SER A C 1
ATOM 732 O O . SER A 1 93 ? -6.842 1.637 -10.743 1.00 97.50 93 SER A O 1
ATOM 734 N N . GLY A 1 94 ? -4.885 1.379 -11.821 1.00 97.00 94 GLY A N 1
ATOM 735 C CA . GLY A 1 94 ? -4.082 1.135 -10.627 1.00 97.00 94 GLY A CA 1
ATOM 736 C C . GLY A 1 94 ? -4.128 2.287 -9.632 1.00 97.00 94 GLY A C 1
ATOM 737 O O . GLY A 1 94 ? -4.366 2.087 -8.438 1.00 97.00 94 GLY A O 1
ATOM 738 N N . GLN A 1 95 ? -3.955 3.507 -10.137 1.00 96.69 95 GLN A N 1
ATOM 739 C CA . GLN A 1 95 ? -3.963 4.715 -9.321 1.00 96.69 95 GLN A CA 1
ATOM 740 C C . GLN A 1 95 ? -5.348 4.970 -8.710 1.00 96.69 95 GLN A C 1
ATOM 742 O O . GLN A 1 95 ? -5.438 5.328 -7.537 1.00 96.69 95 GLN A O 1
ATOM 747 N N . MET A 1 96 ? -6.433 4.713 -9.449 1.00 97.56 96 MET A N 1
ATOM 748 C CA . MET A 1 96 ? -7.806 4.817 -8.941 1.00 97.56 96 MET A CA 1
ATOM 749 C C . MET A 1 96 ? -8.071 3.862 -7.780 1.00 97.56 96 MET A C 1
ATOM 751 O O . MET A 1 96 ? -8.629 4.285 -6.766 1.00 97.56 96 MET A O 1
ATOM 755 N N . VAL A 1 97 ? -7.640 2.599 -7.883 1.00 98.12 97 VAL A N 1
ATOM 756 C CA . VAL A 1 97 ? -7.789 1.634 -6.782 1.00 98.12 97 VAL A CA 1
ATOM 757 C C . VAL A 1 97 ? -7.081 2.147 -5.523 1.00 98.12 97 VAL A C 1
ATOM 759 O O . VAL A 1 97 ? -7.665 2.114 -4.438 1.00 98.12 97 VAL A O 1
ATOM 762 N N . SER A 1 98 ? -5.862 2.677 -5.657 1.00 97.38 98 SER A N 1
ATOM 763 C CA . SER A 1 98 ? -5.100 3.236 -4.533 1.00 97.38 98 SER A CA 1
ATOM 764 C C . SER A 1 98 ? -5.744 4.494 -3.935 1.00 97.38 98 SER A C 1
ATOM 766 O O . SER A 1 98 ? -5.864 4.582 -2.710 1.00 97.38 98 SER A O 1
ATOM 768 N N . ILE A 1 99 ? -6.231 5.427 -4.763 1.00 97.88 99 ILE A N 1
ATOM 769 C CA . ILE A 1 99 ? -6.902 6.656 -4.307 1.00 97.88 99 ILE A CA 1
ATOM 770 C C . ILE A 1 99 ? -8.175 6.308 -3.532 1.00 97.88 99 ILE A C 1
ATOM 772 O O . ILE A 1 99 ? -8.397 6.820 -2.432 1.00 97.88 99 ILE A O 1
ATOM 776 N N . ILE A 1 100 ? -9.001 5.413 -4.081 1.00 98.50 100 ILE A N 1
ATOM 777 C CA . ILE A 1 100 ? -10.252 4.983 -3.449 1.00 98.50 100 ILE A CA 1
ATOM 778 C C . ILE A 1 100 ? -9.958 4.260 -2.136 1.00 98.50 100 ILE A C 1
ATOM 780 O O . ILE A 1 100 ? -10.619 4.525 -1.132 1.00 98.50 100 ILE A O 1
ATOM 784 N N . ALA A 1 101 ? -8.945 3.392 -2.103 1.00 98.62 101 ALA A N 1
ATOM 785 C CA . ALA A 1 101 ? -8.558 2.696 -0.886 1.00 98.62 101 ALA A CA 1
ATOM 786 C C . ALA A 1 101 ? -8.135 3.663 0.232 1.00 98.62 101 ALA A C 1
ATOM 788 O O . ALA A 1 101 ? -8.639 3.564 1.354 1.00 98.62 101 ALA A O 1
ATOM 789 N N . THR A 1 102 ? -7.270 4.634 -0.074 1.00 97.81 102 THR A N 1
ATOM 790 C CA . THR A 1 102 ? -6.831 5.648 0.898 1.00 97.81 102 THR A CA 1
ATOM 791 C C . THR A 1 102 ? -7.986 6.548 1.341 1.00 97.81 102 THR A C 1
ATOM 793 O O . THR A 1 102 ? -8.095 6.869 2.524 1.00 97.81 102 THR A O 1
ATOM 796 N N . ALA A 1 103 ? -8.908 6.897 0.439 1.00 98.44 103 ALA A N 1
ATOM 797 C CA . ALA A 1 103 ? -10.097 7.660 0.800 1.00 98.44 103 ALA A CA 1
ATOM 798 C C . ALA A 1 103 ? -11.021 6.879 1.744 1.00 98.44 103 ALA A C 1
ATOM 800 O O . ALA A 1 103 ? -11.481 7.411 2.759 1.00 98.44 103 ALA A O 1
ATOM 801 N N . LEU A 1 104 ? -11.283 5.605 1.447 1.00 98.50 104 LEU A N 1
ATOM 802 C CA . LEU A 1 104 ? -12.140 4.754 2.269 1.00 98.50 104 LEU A CA 1
ATOM 803 C C . LEU A 1 104 ? -11.498 4.403 3.614 1.00 98.50 104 LEU A C 1
ATOM 805 O O . LEU A 1 104 ? -12.236 4.227 4.582 1.00 98.50 104 LEU A O 1
ATOM 809 N N . LEU A 1 105 ? -10.161 4.353 3.715 1.00 98.62 105 LEU A N 1
ATOM 810 C CA . LEU A 1 105 ? -9.409 4.076 4.953 1.00 98.62 105 LEU A CA 1
ATOM 811 C C . LEU A 1 105 ? -9.780 5.037 6.095 1.00 98.62 105 LEU A C 1
ATOM 813 O O . LEU A 1 105 ? -9.801 4.639 7.264 1.00 98.62 105 LEU A O 1
ATOM 817 N N . VAL A 1 106 ? -10.136 6.281 5.767 1.00 98.38 106 VAL A N 1
ATOM 818 C CA . VAL A 1 106 ? -10.563 7.304 6.734 1.00 98.38 106 VAL A CA 1
ATOM 819 C C . VAL A 1 106 ? -11.756 6.830 7.573 1.00 98.38 106 VAL A C 1
ATOM 821 O O . VAL A 1 106 ? -11.835 7.118 8.769 1.00 98.38 106 VAL A O 1
ATOM 824 N N . ILE A 1 107 ? -12.675 6.066 6.977 1.00 98.12 107 ILE A N 1
ATOM 825 C CA . ILE A 1 107 ? -13.929 5.642 7.607 1.00 98.12 107 ILE A CA 1
ATOM 826 C C . ILE A 1 107 ? -13.688 4.654 8.766 1.00 98.12 107 ILE A C 1
ATOM 828 O O . ILE A 1 107 ? -14.062 4.980 9.901 1.00 98.12 107 ILE A O 1
ATOM 832 N N . PRO A 1 108 ? -13.083 3.461 8.563 1.00 98.19 108 PRO A N 1
ATOM 833 C CA . PRO A 1 108 ? -12.839 2.529 9.658 1.00 98.19 108 PRO A CA 1
ATOM 834 C C . PRO A 1 108 ? -11.889 3.108 10.706 1.00 98.19 108 PRO A C 1
ATOM 836 O O . PRO A 1 108 ? -12.069 2.809 11.889 1.00 98.19 108 PRO A O 1
ATOM 839 N N . LEU A 1 109 ? -10.943 3.967 10.304 1.00 98.38 109 LEU A N 1
ATOM 840 C CA . LEU A 1 109 ? -10.030 4.648 11.217 1.00 98.38 109 LEU A CA 1
ATOM 841 C C . LEU A 1 109 ? -10.768 5.619 12.149 1.00 98.38 109 LEU A C 1
ATOM 843 O O . LEU A 1 109 ? -10.598 5.550 13.369 1.00 98.38 109 LEU A O 1
ATOM 847 N N . TYR A 1 110 ? -11.640 6.470 11.595 1.00 98.25 110 TYR A N 1
ATOM 848 C CA . TYR A 1 110 ? -12.499 7.366 12.372 1.00 98.25 110 TYR A CA 1
ATOM 849 C C . TYR A 1 110 ? -13.336 6.584 13.386 1.00 98.25 110 TYR A C 1
ATOM 851 O O . TYR A 1 110 ? -13.394 6.953 14.560 1.00 98.25 110 TYR A O 1
ATOM 859 N N . TYR A 1 111 ? -13.973 5.488 12.956 1.00 97.25 111 TYR A N 1
ATOM 860 C CA . TYR A 1 111 ? -14.814 4.682 13.840 1.00 97.25 111 TYR A CA 1
ATOM 861 C C . TYR A 1 111 ? -14.016 3.932 14.905 1.00 97.25 111 TYR A C 1
ATOM 863 O O . TYR A 1 111 ? -14.481 3.857 16.042 1.00 97.25 111 TYR A O 1
ATOM 871 N N . LEU A 1 112 ? -12.824 3.425 14.583 1.00 97.94 112 LEU A N 1
ATOM 872 C CA . LEU A 1 112 ? -11.935 2.802 15.563 1.00 97.94 112 LEU A CA 1
ATOM 873 C C . LEU A 1 112 ? -11.591 3.812 16.666 1.00 97.94 112 LEU A C 1
ATOM 875 O O . LEU A 1 112 ? -11.888 3.585 17.839 1.00 97.94 112 LEU A O 1
ATOM 879 N N . ALA A 1 113 ? -11.073 4.978 16.278 1.00 97.88 113 ALA A N 1
ATOM 880 C CA . ALA A 1 113 ? -10.695 6.047 17.194 1.00 97.88 113 ALA A CA 1
ATOM 881 C C . ALA A 1 113 ? -11.891 6.591 17.998 1.00 97.88 113 ALA A C 1
ATOM 883 O O . ALA A 1 113 ? -11.801 6.730 19.219 1.00 97.88 113 ALA A O 1
ATOM 884 N N . LYS A 1 114 ? -13.043 6.824 17.348 1.00 96.19 114 LYS A N 1
ATOM 885 C CA . LYS A 1 114 ? -14.286 7.264 18.006 1.00 96.19 114 LYS A CA 1
ATOM 886 C C . LYS A 1 114 ? -14.746 6.262 19.061 1.00 96.19 114 LYS A C 1
ATOM 888 O O . LYS A 1 114 ? -15.085 6.667 20.169 1.00 96.19 114 LYS A O 1
ATOM 893 N N . ASN A 1 115 ? -14.780 4.974 18.726 1.00 94.19 115 ASN A N 1
ATOM 894 C CA . ASN A 1 115 ? -15.293 3.942 19.627 1.00 94.19 115 ASN A CA 1
ATOM 895 C C . ASN A 1 115 ? -14.338 3.667 20.797 1.00 94.19 115 ASN A C 1
ATOM 897 O O . ASN A 1 115 ? -14.788 3.270 21.869 1.00 94.19 115 ASN A O 1
ATOM 901 N N . MET A 1 116 ? -13.031 3.872 20.609 1.00 94.38 116 MET A N 1
ATOM 902 C CA . MET A 1 116 ? -12.043 3.691 21.673 1.00 94.38 116 MET A CA 1
ATOM 903 C C . MET A 1 116 ? -11.927 4.927 22.568 1.00 94.38 116 MET A C 1
ATOM 905 O O . MET A 1 116 ? -11.923 4.790 23.790 1.00 94.38 116 MET A O 1
ATOM 909 N N . TYR A 1 117 ? -11.865 6.129 21.999 1.00 94.88 117 TYR A N 1
ATOM 910 C CA . TYR A 1 117 ? -11.459 7.331 22.736 1.00 94.88 117 TYR A CA 1
ATOM 911 C C . TYR A 1 117 ? -12.413 8.525 22.590 1.00 94.88 117 TYR A C 1
ATOM 913 O O . TYR A 1 117 ? -12.183 9.583 23.166 1.00 94.88 117 TYR A O 1
ATOM 921 N N . GLY A 1 118 ? -13.523 8.363 21.871 1.00 94.75 118 GLY A N 1
ATOM 922 C CA . GLY A 1 118 ? -14.551 9.387 21.724 1.00 94.75 118 GLY A CA 1
ATOM 923 C C . GLY A 1 118 ? -14.408 10.245 20.466 1.00 94.75 118 GLY A C 1
ATOM 924 O O . GLY A 1 118 ? -13.447 10.173 19.699 1.00 94.75 118 GLY A O 1
ATOM 925 N N . ARG A 1 119 ? -15.428 11.077 20.226 1.00 94.88 119 ARG A N 1
ATOM 926 C CA . ARG A 1 119 ? -15.636 11.771 18.943 1.00 94.88 119 ARG A CA 1
ATOM 927 C C . ARG A 1 119 ? -14.530 12.769 18.578 1.00 94.88 119 ARG A C 1
ATOM 929 O O . ARG A 1 119 ? -14.221 12.878 17.394 1.00 94.88 119 ARG A O 1
ATOM 936 N N . ARG A 1 120 ? -13.949 13.477 19.558 1.00 95.12 120 ARG A N 1
ATOM 937 C CA . ARG A 1 120 ? -12.872 14.465 19.328 1.00 95.12 120 ARG A CA 1
ATOM 938 C C . ARG A 1 120 ? -11.624 13.798 18.746 1.00 95.12 120 ARG A C 1
ATOM 940 O O . ARG A 1 120 ? -11.137 14.222 17.704 1.00 95.12 120 ARG A O 1
ATOM 947 N N . ILE A 1 121 ? -11.186 12.699 19.364 1.00 96.50 121 ILE A N 1
ATOM 948 C CA . ILE A 1 121 ? -10.025 11.919 18.915 1.00 96.50 121 ILE A CA 1
ATOM 949 C C . ILE A 1 121 ? -10.317 11.245 17.573 1.00 96.50 121 ILE A C 1
ATOM 951 O O . ILE A 1 121 ? -9.467 11.270 16.688 1.00 96.50 121 ILE A O 1
ATOM 955 N N . GLY A 1 122 ? -11.536 10.729 17.375 1.00 97.25 122 GLY A N 1
ATOM 956 C CA . GLY A 1 122 ? -11.974 10.203 16.078 1.00 97.25 122 GLY A CA 1
ATOM 957 C C . GLY A 1 122 ? -11.831 11.210 14.937 1.00 97.25 122 GLY A C 1
ATOM 958 O O . GLY A 1 122 ? -11.229 10.899 13.912 1.00 97.25 122 GLY A O 1
ATOM 959 N N . PHE A 1 123 ? -12.339 12.430 15.130 1.00 97.19 123 PHE A N 1
ATOM 960 C CA . PHE A 1 123 ? -12.241 13.497 14.133 1.00 97.19 123 PHE A CA 1
ATOM 961 C C . PHE A 1 123 ? -10.787 13.876 13.837 1.00 97.19 123 PHE A C 1
ATOM 963 O O . PHE A 1 123 ? -10.390 13.893 12.676 1.00 97.19 123 PHE A O 1
ATOM 970 N N . LEU A 1 124 ? -9.982 14.120 14.875 1.00 97.31 124 LEU A N 1
ATOM 971 C CA . LEU A 1 124 ? -8.603 14.565 14.693 1.00 97.31 124 LEU A CA 1
ATOM 972 C C . LEU A 1 124 ? -7.712 13.478 14.069 1.00 97.31 124 LEU A C 1
ATOM 974 O O . LEU A 1 124 ? -6.876 13.786 13.227 1.00 97.31 124 LEU A O 1
ATOM 978 N N . THR A 1 125 ? -7.956 12.204 14.398 1.00 98.25 125 THR A N 1
ATOM 979 C CA . THR A 1 125 ? -7.286 11.058 13.755 1.00 98.25 125 THR A CA 1
ATOM 980 C C . THR A 1 125 ? -7.552 11.046 12.249 1.00 98.25 125 THR A C 1
ATOM 982 O O . THR A 1 125 ? -6.627 10.877 11.460 1.00 98.25 125 THR A O 1
ATOM 985 N N . ALA A 1 126 ? -8.809 11.245 11.842 1.00 98.00 126 ALA A N 1
ATOM 986 C CA . ALA A 1 126 ? -9.188 11.284 10.434 1.00 98.00 126 ALA A CA 1
ATOM 987 C C . ALA A 1 126 ? -8.567 12.489 9.707 1.00 98.00 126 ALA A C 1
ATOM 989 O O . ALA A 1 126 ? -8.032 12.321 8.616 1.00 98.00 126 ALA A O 1
ATOM 990 N N . VAL A 1 127 ? -8.571 13.676 10.326 1.00 98.00 127 VAL A N 1
ATOM 991 C CA . VAL A 1 127 ? -7.924 14.877 9.767 1.00 98.00 127 VAL A CA 1
ATOM 992 C C . VAL A 1 127 ? -6.426 14.652 9.563 1.00 98.00 127 VAL A C 1
ATOM 994 O O . VAL A 1 127 ? -5.930 14.880 8.465 1.00 98.00 127 VAL A O 1
ATOM 997 N N . PHE A 1 128 ? -5.712 14.154 10.577 1.00 98.00 128 PHE A N 1
ATOM 998 C CA . PHE A 1 128 ? -4.282 13.862 10.460 1.00 98.00 128 PHE A CA 1
ATOM 999 C C . PHE A 1 128 ? -3.985 12.789 9.412 1.00 98.00 128 PHE A C 1
ATOM 1001 O O . PHE A 1 128 ? -3.001 12.917 8.694 1.00 98.00 128 PHE A O 1
ATOM 1008 N N . ALA A 1 129 ? -4.830 11.763 9.278 1.00 97.81 129 ALA A N 1
ATOM 1009 C CA . ALA A 1 129 ? -4.647 10.728 8.263 1.00 97.81 129 ALA A CA 1
ATOM 1010 C C . ALA A 1 129 ? -4.718 11.289 6.834 1.00 97.81 129 ALA A C 1
ATOM 1012 O O . ALA A 1 129 ? -3.889 10.940 5.999 1.00 97.81 129 ALA A O 1
ATOM 1013 N N . ILE A 1 130 ? -5.656 12.200 6.573 1.00 97.19 130 ILE A N 1
ATOM 1014 C CA . ILE A 1 130 ? -5.869 12.796 5.245 1.00 97.19 130 ILE A CA 1
ATOM 1015 C C . ILE A 1 130 ? -4.677 13.635 4.787 1.00 97.19 130 ILE A C 1
ATOM 1017 O O . ILE A 1 130 ? -4.361 13.658 3.601 1.00 97.19 130 ILE A O 1
ATOM 1021 N N . VAL A 1 131 ? -4.007 14.312 5.721 1.00 96.06 131 VAL A N 1
ATOM 1022 C CA . VAL A 1 131 ? -2.847 15.161 5.417 1.00 96.06 131 VAL A CA 1
ATOM 1023 C C . VAL A 1 131 ? -1.514 14.478 5.712 1.00 96.06 131 VAL A C 1
ATOM 1025 O O . VAL A 1 131 ? -0.477 15.129 5.628 1.00 96.06 131 VAL A O 1
ATOM 1028 N N . CYS A 1 132 ? -1.509 13.191 6.068 1.00 93.94 132 CYS A N 1
ATOM 1029 C CA . CYS A 1 132 ? -0.294 12.477 6.445 1.00 93.94 132 CYS A CA 1
ATOM 1030 C C . CYS A 1 132 ? 0.599 12.228 5.211 1.00 93.94 132 CYS A C 1
ATOM 1032 O O . CYS A 1 132 ? 0.159 11.527 4.296 1.00 93.94 132 CYS A O 1
ATOM 1034 N N . PRO A 1 133 ? 1.861 12.705 5.185 1.00 90.88 133 PRO A N 1
ATOM 1035 C CA . PRO A 1 133 ? 2.682 12.690 3.969 1.00 90.88 133 PRO A CA 1
ATOM 1036 C C . PRO A 1 133 ? 2.883 11.306 3.337 1.00 90.88 133 PRO A C 1
ATOM 1038 O O . PRO A 1 133 ? 2.696 11.186 2.126 1.00 90.88 133 PRO A O 1
ATOM 1041 N N . PRO A 1 134 ? 3.173 10.231 4.100 1.00 89.75 134 PRO A N 1
ATOM 1042 C CA . PRO A 1 134 ? 3.233 8.894 3.521 1.00 89.75 134 PRO A CA 1
ATOM 1043 C C . PRO A 1 134 ? 1.893 8.424 2.940 1.00 89.75 134 PRO A C 1
ATOM 1045 O O . PRO A 1 134 ? 1.895 7.883 1.839 1.00 89.75 134 PRO A O 1
ATOM 1048 N N . LEU A 1 135 ? 0.760 8.653 3.632 1.00 93.50 135 LEU A N 1
ATOM 1049 C CA . LEU A 1 135 ? -0.589 8.269 3.165 1.00 93.50 135 LEU A CA 1
ATOM 1050 C C . LEU A 1 135 ? -0.956 8.981 1.858 1.00 93.50 135 LEU A C 1
ATOM 1052 O O . LEU A 1 135 ? -1.460 8.348 0.930 1.00 93.50 135 LEU A O 1
ATOM 1056 N N . VAL A 1 136 ? -0.626 10.270 1.759 1.00 93.62 136 VAL A N 1
ATOM 1057 C CA . VAL A 1 136 ? -0.780 11.058 0.532 1.00 93.62 136 VAL A CA 1
ATOM 1058 C C . VAL A 1 136 ? 0.124 10.519 -0.578 1.00 93.62 136 VAL A C 1
ATOM 1060 O O . VAL A 1 136 ? -0.355 10.299 -1.688 1.00 93.62 136 VAL A O 1
ATOM 1063 N N . PHE A 1 137 ? 1.394 10.220 -0.289 1.00 90.88 137 PHE A N 1
ATOM 1064 C CA . PHE A 1 137 ? 2.323 9.653 -1.272 1.00 90.88 137 PHE A CA 1
ATOM 1065 C C . PHE A 1 137 ? 1.804 8.343 -1.878 1.00 90.88 137 PHE A C 1
ATOM 1067 O O . PHE A 1 137 ? 1.772 8.197 -3.099 1.00 90.88 137 PHE A O 1
ATOM 1074 N N . ALA A 1 138 ? 1.374 7.394 -1.044 1.00 90.25 138 ALA A N 1
ATOM 1075 C CA . ALA A 1 138 ? 0.921 6.087 -1.518 1.00 90.25 138 ALA A CA 1
ATOM 1076 C C . ALA A 1 138 ? -0.455 6.123 -2.198 1.00 90.25 138 ALA A C 1
ATOM 1078 O O . ALA A 1 138 ? -0.808 5.173 -2.895 1.00 90.25 138 ALA A O 1
ATOM 1079 N N . SER A 1 139 ? -1.232 7.200 -2.021 1.00 92.50 139 SER A N 1
ATOM 1080 C CA . SER A 1 139 ? -2.563 7.322 -2.626 1.00 92.50 139 SER A CA 1
ATOM 1081 C C . SER A 1 139 ? -2.535 7.191 -4.150 1.00 92.50 139 SER A C 1
ATOM 1083 O O . SER A 1 139 ? -3.466 6.634 -4.710 1.00 92.50 139 SER A O 1
ATOM 1085 N N . THR A 1 140 ? -1.450 7.610 -4.809 1.00 92.06 140 THR A N 1
ATOM 1086 C CA . THR A 1 140 ? -1.285 7.566 -6.274 1.00 92.06 140 THR A CA 1
ATOM 1087 C C . THR A 1 140 ? -0.219 6.574 -6.751 1.00 92.06 140 THR A C 1
ATOM 1089 O O . THR A 1 140 ? 0.166 6.604 -7.915 1.00 92.06 140 THR A O 1
ATOM 1092 N N . GLU A 1 141 ? 0.297 5.703 -5.878 1.00 92.56 141 GLU A N 1
ATOM 1093 C CA . GLU A 1 141 ? 1.174 4.597 -6.296 1.00 92.56 141 GLU A CA 1
ATOM 1094 C C . GLU A 1 141 ? 0.331 3.389 -6.728 1.00 92.56 141 GLU A C 1
ATOM 1096 O O . GLU A 1 141 ? -0.569 2.992 -5.983 1.00 92.56 141 GLU A O 1
ATOM 1101 N N . VAL A 1 142 ? 0.636 2.752 -7.870 1.00 95.31 142 VAL A N 1
ATOM 1102 C CA . VAL A 1 142 ? 0.015 1.463 -8.242 1.00 95.31 142 VAL A CA 1
ATOM 1103 C C . VAL A 1 142 ? 0.655 0.345 -7.427 1.00 95.31 142 VAL A C 1
ATOM 1105 O O . VAL A 1 142 ? 1.569 -0.357 -7.856 1.00 95.31 142 VAL A O 1
ATOM 1108 N N . ARG A 1 143 ? 0.208 0.250 -6.179 1.00 92.06 143 ARG A N 1
ATOM 1109 C CA . ARG A 1 143 ? 0.757 -0.576 -5.117 1.00 92.06 143 ARG A CA 1
ATOM 1110 C C . ARG A 1 143 ? -0.350 -1.025 -4.167 1.00 92.06 143 ARG A C 1
ATOM 1112 O O . ARG A 1 143 ? -1.299 -0.293 -3.889 1.00 92.06 143 ARG A O 1
ATOM 1119 N N . CYS A 1 144 ? -0.221 -2.241 -3.648 1.00 93.62 144 CYS A N 1
ATOM 1120 C CA . CYS A 1 144 ? -1.245 -2.882 -2.823 1.00 93.62 144 CYS A CA 1
ATOM 1121 C C . CYS A 1 144 ? -1.389 -2.263 -1.417 1.00 93.62 144 CYS A C 1
ATOM 1123 O O . CYS A 1 144 ? -2.388 -2.487 -0.738 1.00 93.62 144 CYS A O 1
ATOM 1125 N N . GLU A 1 145 ? -0.409 -1.473 -0.980 1.00 93.81 145 GLU A N 1
ATOM 1126 C CA . GLU A 1 145 ? -0.228 -0.964 0.377 1.00 93.81 145 GLU A CA 1
ATOM 1127 C C . GLU A 1 145 ? -1.415 -0.109 0.842 1.00 93.81 145 GLU A C 1
ATOM 1129 O O . GLU A 1 145 ? -1.861 -0.255 1.981 1.00 93.81 145 GLU A O 1
ATOM 1134 N N . SER A 1 146 ? -1.980 0.722 -0.041 1.00 96.50 146 SER A N 1
ATOM 1135 C CA . SER A 1 146 ? -3.163 1.551 0.243 1.00 96.50 146 SER A CA 1
ATOM 1136 C C . SER A 1 146 ? -4.410 0.699 0.505 1.00 96.50 146 SER A C 1
ATOM 1138 O O . SER A 1 146 ? -5.117 0.903 1.497 1.00 96.50 146 SER A O 1
ATOM 1140 N N . LEU A 1 147 ? -4.648 -0.316 -0.334 1.00 98.25 147 LEU A N 1
ATOM 1141 C CA . LEU A 1 147 ? -5.749 -1.269 -0.156 1.00 98.25 147 LEU A CA 1
ATOM 1142 C C . LEU A 1 147 ? -5.549 -2.135 1.088 1.00 98.25 147 LEU A C 1
ATOM 1144 O O . LEU A 1 147 ? -6.483 -2.347 1.863 1.00 98.25 147 LEU A O 1
ATOM 1148 N N . TYR A 1 148 ? -4.323 -2.593 1.315 1.00 97.44 148 TYR A N 1
ATOM 1149 C CA . TYR A 1 148 ? -3.996 -3.391 2.483 1.00 97.44 148 TYR A CA 1
ATOM 1150 C C . TYR A 1 148 ? -4.174 -2.588 3.776 1.00 97.44 148 TYR A C 1
ATOM 1152 O O . TYR A 1 148 ? -4.757 -3.107 4.723 1.00 97.44 148 TYR A O 1
ATOM 1160 N N . ALA A 1 149 ? -3.779 -1.310 3.813 1.00 97.81 149 ALA A N 1
ATOM 1161 C CA . ALA A 1 149 ? -4.013 -0.429 4.957 1.00 97.81 149 ALA A CA 1
ATOM 1162 C C . ALA A 1 149 ? -5.508 -0.280 5.276 1.00 97.81 149 ALA A C 1
ATOM 1164 O O . ALA A 1 149 ? -5.903 -0.428 6.435 1.00 97.81 149 ALA A O 1
ATOM 1165 N N . LEU A 1 150 ? -6.347 -0.045 4.256 1.00 98.62 150 LEU A N 1
ATOM 1166 C CA . LEU A 1 150 ? -7.806 0.000 4.402 1.00 98.62 150 LEU A CA 1
ATOM 1167 C C . LEU A 1 150 ? -8.342 -1.288 5.036 1.00 98.62 150 LEU A C 1
ATOM 1169 O O . LEU A 1 150 ? -9.076 -1.231 6.023 1.00 98.62 150 LEU A O 1
ATOM 1173 N N . LEU A 1 151 ? -7.979 -2.445 4.482 1.00 98.62 151 LEU A N 1
ATOM 1174 C CA . LEU A 1 151 ? -8.493 -3.736 4.938 1.00 98.62 151 LEU A CA 1
ATOM 1175 C C . LEU A 1 151 ? -7.952 -4.098 6.326 1.00 98.62 151 LEU A C 1
ATOM 1177 O O . LEU A 1 151 ? -8.708 -4.547 7.185 1.00 98.62 151 LEU A O 1
ATOM 1181 N N . MET A 1 152 ? -6.679 -3.817 6.601 1.00 98.12 152 MET A N 1
ATOM 1182 C CA . MET A 1 152 ? -6.067 -4.034 7.908 1.00 98.12 152 MET A CA 1
ATOM 1183 C C . MET A 1 152 ? -6.764 -3.187 8.977 1.00 98.12 152 MET A C 1
ATOM 1185 O O . MET A 1 152 ? -7.297 -3.735 9.941 1.00 98.12 152 MET A O 1
ATOM 1189 N N . VAL A 1 153 ? -6.864 -1.868 8.792 1.00 98.44 153 VAL A N 1
ATOM 1190 C CA . VAL A 1 153 ? -7.546 -0.979 9.749 1.00 98.44 153 VAL A CA 1
ATOM 1191 C C . VAL A 1 153 ? -9.041 -1.293 9.839 1.00 98.44 153 VAL A C 1
ATOM 1193 O O . VAL A 1 153 ? -9.614 -1.242 10.928 1.00 98.44 153 VAL A O 1
ATOM 1196 N N . GLY A 1 154 ? -9.669 -1.687 8.730 1.00 98.50 154 GLY A N 1
ATOM 1197 C CA . GLY A 1 154 ? -11.034 -2.207 8.692 1.00 98.50 154 GLY A CA 1
ATOM 1198 C C . GLY A 1 154 ? -11.218 -3.418 9.604 1.00 98.50 154 GLY A C 1
ATOM 1199 O O . GLY A 1 154 ? -12.104 -3.408 10.460 1.00 98.50 154 GLY A O 1
ATOM 1200 N N . SER A 1 155 ? -10.344 -4.422 9.491 1.00 98.38 155 SER A N 1
ATOM 1201 C CA . SER A 1 155 ? -10.371 -5.616 10.342 1.00 98.38 155 SER A CA 1
ATOM 1202 C C . SER A 1 155 ? -10.152 -5.276 11.819 1.00 98.38 155 SER A C 1
ATOM 1204 O O . SER A 1 155 ? -10.870 -5.790 12.674 1.00 98.38 155 SER A O 1
ATOM 1206 N N . ILE A 1 156 ? -9.253 -4.330 12.122 1.00 98.06 156 ILE A N 1
ATOM 1207 C CA . ILE A 1 156 ? -8.975 -3.840 13.480 1.00 98.06 156 ILE A CA 1
ATOM 1208 C C . ILE A 1 156 ? -10.184 -3.098 14.061 1.00 98.06 156 ILE A C 1
ATOM 1210 O O . ILE A 1 156 ? -10.546 -3.306 15.219 1.00 98.06 156 ILE A O 1
ATOM 1214 N N . SER A 1 157 ? -10.855 -2.266 13.268 1.00 98.06 157 SER A N 1
ATOM 1215 C CA . SER A 1 157 ? -12.066 -1.545 13.675 1.00 98.06 157 SER A CA 1
ATOM 1216 C C . SER A 1 157 ? -13.235 -2.498 13.947 1.00 98.06 157 SER A C 1
ATOM 1218 O O . SER A 1 157 ? -13.884 -2.429 14.997 1.00 98.06 157 SER A O 1
ATOM 1220 N N . LEU A 1 158 ? -13.466 -3.448 13.036 1.00 98.12 158 LEU A N 1
ATOM 1221 C CA . LEU A 1 158 ? -14.515 -4.462 13.160 1.00 98.12 158 LEU A CA 1
ATOM 1222 C C . LEU A 1 158 ? -14.237 -5.433 14.309 1.00 98.12 158 LEU A C 1
ATOM 1224 O O . LEU A 1 158 ? -15.141 -5.722 15.089 1.00 98.12 158 LEU A O 1
ATOM 1228 N N . GLY A 1 159 ? -12.989 -5.876 14.462 1.00 96.75 159 GLY A N 1
ATOM 1229 C CA . GLY A 1 159 ? -12.561 -6.792 15.517 1.00 96.75 159 GLY A CA 1
ATOM 1230 C C . GLY A 1 159 ? -12.730 -6.194 16.913 1.00 96.75 159 GLY A C 1
ATOM 1231 O O . GLY A 1 159 ? -13.270 -6.851 17.805 1.00 96.75 159 GLY A O 1
ATOM 1232 N N . TRP A 1 160 ? -12.407 -4.907 17.085 1.00 95.56 160 TRP A N 1
ATOM 1233 C CA . TRP A 1 160 ? -12.676 -4.184 18.331 1.00 95.56 160 TRP A CA 1
ATOM 1234 C C . TRP A 1 160 ? -14.170 -4.202 18.678 1.00 95.56 160 TRP A C 1
ATOM 1236 O O . TRP A 1 160 ? -14.563 -4.474 19.817 1.00 95.56 160 TRP A O 1
ATOM 1246 N N . LYS A 1 161 ? -15.032 -3.974 17.680 1.00 93.88 161 LYS A N 1
ATOM 1247 C CA . LYS A 1 161 ? -16.488 -4.044 17.850 1.00 93.88 161 LYS A CA 1
ATOM 1248 C C . LYS A 1 161 ? -16.972 -5.469 18.131 1.00 93.88 161 LYS A C 1
ATOM 1250 O O . LYS A 1 161 ? -17.852 -5.657 18.973 1.00 93.88 161 LYS A O 1
ATOM 1255 N N . ALA A 1 162 ? -16.379 -6.469 17.482 1.00 94.50 162 ALA A N 1
ATOM 1256 C CA . ALA A 1 162 ? -16.690 -7.880 17.682 1.00 94.50 162 ALA A CA 1
ATOM 1257 C C . ALA A 1 162 ? -16.361 -8.352 19.104 1.00 94.50 162 ALA A C 1
ATOM 1259 O O . ALA A 1 162 ? -17.114 -9.149 19.664 1.00 94.50 162 ALA A O 1
ATOM 1260 N N . LEU A 1 163 ? -15.295 -7.837 19.726 1.00 92.00 163 LEU A N 1
ATOM 1261 C CA . LEU A 1 163 ? -14.941 -8.161 21.113 1.00 92.00 163 LEU A CA 1
ATOM 1262 C C . LEU A 1 163 ? -16.010 -7.705 22.118 1.00 92.00 163 LEU A C 1
ATOM 1264 O O . LEU A 1 163 ? -16.270 -8.411 23.087 1.00 92.00 163 LEU A O 1
ATOM 1268 N N . HIS A 1 164 ? -16.687 -6.585 21.857 1.00 88.12 164 HIS A N 1
ATOM 1269 C CA . HIS A 1 164 ? -17.644 -5.985 22.796 1.00 88.12 164 HIS A CA 1
ATOM 1270 C C . HIS A 1 164 ? -19.115 -6.294 22.470 1.00 88.12 164 HIS A C 1
ATOM 1272 O O . HIS A 1 164 ? -19.989 -6.144 23.323 1.00 88.12 164 HIS A O 1
ATOM 1278 N N . SER A 1 165 ? -19.419 -6.728 21.244 1.00 89.19 165 SER A N 1
ATOM 1279 C CA . SER A 1 165 ? -20.783 -7.048 20.809 1.00 89.19 165 SER A CA 1
ATOM 1280 C C . SER A 1 165 ? -21.137 -8.521 21.029 1.00 89.19 165 SER A C 1
ATOM 1282 O O . SER A 1 165 ? -20.285 -9.395 20.906 1.00 89.19 165 SER A O 1
ATOM 1284 N N . LYS A 1 166 ? -22.414 -8.834 21.284 1.00 90.81 166 LYS A N 1
ATOM 1285 C CA . LYS A 1 166 ? -22.924 -10.220 21.244 1.00 90.81 166 LYS A CA 1
ATOM 1286 C C . LYS A 1 166 ? -23.248 -10.703 19.821 1.00 90.81 166 LYS A C 1
ATOM 1288 O O . LYS A 1 166 ? -23.463 -11.892 19.625 1.00 90.81 166 LYS A O 1
ATOM 1293 N N . ASN A 1 167 ? -23.285 -9.803 18.838 1.00 93.81 167 ASN A N 1
ATOM 1294 C CA . ASN A 1 167 ? -23.670 -10.126 17.467 1.00 93.81 167 ASN A CA 1
ATOM 1295 C C . ASN A 1 167 ? -22.504 -10.782 16.699 1.00 93.81 167 ASN A C 1
ATOM 1297 O O . ASN A 1 167 ? -21.441 -10.176 16.547 1.00 93.81 167 ASN A O 1
ATOM 1301 N N . LEU A 1 168 ? -22.726 -12.002 16.195 1.00 96.25 168 LEU A N 1
ATOM 1302 C CA . LEU A 1 168 ? -21.750 -12.790 15.428 1.00 96.25 168 LEU A CA 1
ATOM 1303 C C . LEU A 1 168 ? -21.379 -12.162 14.083 1.00 96.25 168 LEU A C 1
ATOM 1305 O O . LEU A 1 168 ? -20.283 -12.415 13.589 1.00 96.25 168 LEU A O 1
ATOM 1309 N N . LEU A 1 169 ? -22.239 -11.300 13.529 1.00 97.50 169 LEU A N 1
ATOM 1310 C CA . LEU A 1 169 ? -21.972 -10.586 12.282 1.00 97.50 169 LEU A CA 1
ATOM 1311 C C . LEU A 1 169 ? -20.641 -9.832 12.332 1.00 97.50 169 LEU A C 1
ATOM 1313 O O . LEU A 1 169 ? -19.917 -9.813 11.347 1.00 97.50 169 LEU A O 1
ATOM 1317 N N . TRP A 1 170 ? -20.275 -9.251 13.478 1.00 96.69 170 TRP A N 1
ATOM 1318 C CA . TRP A 1 170 ? -19.001 -8.539 13.594 1.00 96.69 170 TRP A CA 1
ATOM 1319 C C . TRP A 1 170 ? -17.800 -9.478 13.470 1.00 96.69 170 TRP A C 1
ATOM 1321 O O . TRP A 1 170 ? -16.831 -9.106 12.826 1.00 96.69 170 TRP A O 1
ATOM 1331 N N . ALA A 1 171 ? -17.878 -10.697 14.012 1.00 97.75 171 ALA A N 1
ATOM 1332 C CA . ALA A 1 171 ? -16.815 -11.691 13.862 1.00 97.75 171 ALA A CA 1
ATOM 1333 C C . ALA A 1 171 ? -16.738 -12.236 12.423 1.00 97.75 171 ALA A C 1
ATOM 1335 O O . ALA A 1 171 ? -15.636 -12.378 11.897 1.00 97.75 171 ALA A O 1
ATOM 1336 N N . LEU A 1 172 ? -17.891 -12.457 11.772 1.00 98.50 172 LEU A N 1
ATOM 1337 C CA . LEU A 1 172 ? -17.969 -12.806 10.345 1.00 98.50 172 LEU A CA 1
ATOM 1338 C C . LEU A 1 172 ? -17.332 -11.721 9.464 1.00 98.50 172 LEU A C 1
ATOM 1340 O O . LEU A 1 172 ? -16.509 -12.018 8.607 1.00 98.50 172 LEU A O 1
ATOM 1344 N N . LEU A 1 173 ? -17.681 -10.451 9.688 1.00 98.56 173 LEU A N 1
ATOM 1345 C CA . LEU A 1 173 ? -17.114 -9.334 8.931 1.00 98.56 173 LEU A CA 1
ATOM 1346 C C . LEU A 1 173 ? -15.615 -9.170 9.200 1.00 98.56 173 LEU A C 1
ATOM 1348 O O . LEU A 1 173 ? -14.866 -8.886 8.271 1.00 98.56 173 LEU A O 1
ATOM 1352 N N . THR A 1 174 ? -15.156 -9.380 10.439 1.00 98.56 174 THR A N 1
ATOM 1353 C CA . THR A 1 174 ? -13.722 -9.391 10.752 1.00 98.56 174 THR A CA 1
ATOM 1354 C C . THR A 1 174 ? -12.993 -10.476 9.957 1.00 98.56 174 THR A C 1
ATOM 1356 O O . THR A 1 174 ? -12.008 -10.157 9.301 1.00 98.56 174 THR A O 1
ATOM 1359 N N . GLY A 1 175 ? -13.480 -11.722 9.952 1.00 98.62 175 GLY A N 1
ATOM 1360 C CA . GLY A 1 175 ? -12.856 -12.817 9.197 1.00 98.62 175 GLY A CA 1
ATOM 1361 C C . GLY A 1 175 ? -12.856 -12.595 7.686 1.00 98.62 175 GLY A C 1
ATOM 1362 O O . GLY A 1 175 ? -11.821 -12.765 7.044 1.00 98.62 175 GLY A O 1
ATOM 1363 N N . LEU A 1 176 ? -13.971 -12.107 7.135 1.00 98.75 176 LEU A N 1
ATOM 1364 C CA . LEU A 1 176 ? -14.077 -11.712 5.728 1.00 98.75 176 LEU A CA 1
ATOM 1365 C C . LEU A 1 176 ? -13.026 -10.657 5.361 1.00 98.75 176 LEU A C 1
ATOM 1367 O O . LEU A 1 176 ? -12.295 -10.830 4.388 1.00 98.75 176 LEU A O 1
ATOM 1371 N N . VAL A 1 177 ? -12.917 -9.577 6.142 1.00 98.75 177 VAL A N 1
ATOM 1372 C CA . VAL A 1 177 ? -11.979 -8.481 5.849 1.00 98.75 177 VAL A CA 1
ATOM 1373 C C . VAL A 1 177 ? -10.522 -8.915 6.041 1.00 98.75 177 VAL A C 1
ATOM 1375 O O . VAL A 1 177 ? -9.673 -8.487 5.265 1.00 98.75 177 VAL A O 1
ATOM 1378 N N . ILE A 1 178 ? -10.221 -9.806 6.995 1.00 98.50 178 ILE A N 1
ATOM 1379 C CA . ILE A 1 178 ? -8.892 -10.438 7.107 1.00 98.50 178 ILE A CA 1
ATOM 1380 C C . ILE A 1 178 ? -8.585 -11.270 5.857 1.00 98.50 178 ILE A C 1
ATOM 1382 O O . ILE A 1 178 ? -7.471 -11.202 5.345 1.00 98.50 178 ILE A O 1
ATOM 1386 N N . GLY A 1 179 ? -9.564 -12.015 5.334 1.00 98.25 179 GLY A N 1
ATOM 1387 C CA . GLY A 1 179 ? -9.412 -12.791 4.099 1.00 98.25 179 GLY A CA 1
ATOM 1388 C C . GLY A 1 179 ? -9.080 -11.891 2.913 1.00 98.25 179 GLY A C 1
ATOM 1389 O O . GLY A 1 179 ? -8.105 -12.125 2.207 1.00 98.25 179 GLY A O 1
ATOM 1390 N N . LEU A 1 180 ? -9.811 -10.786 2.752 1.00 98.56 180 LEU A N 1
ATOM 1391 C CA . LEU A 1 180 ? -9.511 -9.782 1.728 1.00 98.56 180 LEU A CA 1
ATOM 1392 C C . LEU A 1 180 ? -8.130 -9.134 1.933 1.00 98.56 180 LEU A C 1
ATOM 1394 O O . LEU A 1 180 ? -7.406 -8.904 0.963 1.00 98.56 180 LEU A O 1
ATOM 1398 N N . ALA A 1 181 ? -7.740 -8.855 3.182 1.00 97.81 181 ALA A N 1
ATOM 1399 C CA . ALA A 1 181 ? -6.420 -8.314 3.498 1.00 97.81 181 ALA A CA 1
ATOM 1400 C C . ALA A 1 181 ? -5.309 -9.295 3.092 1.00 97.81 181 ALA A C 1
ATOM 1402 O O . ALA A 1 181 ? -4.338 -8.882 2.465 1.00 97.81 181 ALA A O 1
ATOM 1403 N N . PHE A 1 182 ? -5.482 -10.591 3.374 1.00 95.75 182 PHE A N 1
ATOM 1404 C CA . PHE A 1 182 ? -4.578 -11.659 2.942 1.00 95.75 182 PHE A CA 1
ATOM 1405 C C . PHE A 1 182 ? -4.496 -11.773 1.412 1.00 95.75 182 PHE A C 1
ATOM 1407 O O . PHE A 1 182 ? -3.402 -11.865 0.855 1.00 95.75 182 PHE A O 1
ATOM 1414 N N . LEU A 1 183 ? -5.636 -11.683 0.721 1.00 96.31 183 LEU A N 1
ATOM 1415 C CA . LEU A 1 183 ? -5.688 -11.665 -0.743 1.00 96.31 183 LEU A CA 1
ATOM 1416 C C . LEU A 1 183 ? -5.126 -10.378 -1.366 1.00 96.31 183 LEU A C 1
ATOM 1418 O O . LEU A 1 183 ? -4.990 -10.318 -2.584 1.00 96.31 183 LEU A O 1
ATOM 1422 N N . THR A 1 184 ? -4.803 -9.362 -0.562 1.00 95.56 184 THR A N 1
ATOM 1423 C CA . THR A 1 184 ? -4.097 -8.148 -0.998 1.00 95.56 184 THR A CA 1
ATOM 1424 C C . THR A 1 184 ? -2.606 -8.238 -0.697 1.00 95.56 184 THR A C 1
ATOM 1426 O O . THR A 1 184 ? -1.784 -7.909 -1.545 1.00 95.56 184 THR A O 1
ATOM 1429 N N . HIS A 1 185 ? -2.255 -8.685 0.510 1.00 91.38 185 HIS A N 1
ATOM 1430 C CA . HIS A 1 185 ? -0.885 -8.765 0.992 1.00 91.38 185 HIS A CA 1
ATOM 1431 C C . HIS A 1 185 ? -0.712 -9.999 1.901 1.00 91.38 185 HIS A C 1
ATOM 1433 O O . HIS A 1 185 ? -1.486 -10.157 2.850 1.00 91.38 185 HIS A O 1
ATOM 1439 N N . PRO A 1 186 ? 0.324 -10.847 1.716 1.00 86.50 186 PRO A N 1
ATOM 1440 C CA . PRO A 1 186 ? 0.446 -12.124 2.437 1.00 86.50 186 PRO A CA 1
ATOM 1441 C C . PRO A 1 186 ? 0.441 -12.004 3.968 1.00 86.50 186 PRO A C 1
ATOM 1443 O O . PRO A 1 186 ? -0.079 -12.868 4.667 1.00 86.50 186 PRO A O 1
ATOM 1446 N N . ILE A 1 187 ? 0.981 -10.902 4.497 1.00 86.44 187 ILE A N 1
ATOM 1447 C CA . ILE A 1 187 ? 1.034 -10.609 5.944 1.00 86.44 187 ILE A CA 1
ATOM 1448 C C . ILE A 1 187 ? -0.357 -10.469 6.571 1.00 86.44 187 ILE A C 1
ATOM 1450 O O . ILE A 1 187 ? -0.502 -10.711 7.768 1.00 86.44 187 ILE A O 1
ATOM 1454 N N . GLY A 1 188 ? -1.399 -10.201 5.774 1.00 90.69 188 GLY A N 1
ATOM 1455 C CA . GLY A 1 188 ? -2.785 -10.218 6.241 1.00 90.69 188 GLY A CA 1
ATOM 1456 C C . GLY A 1 188 ? -3.172 -11.527 6.941 1.00 90.69 188 GLY A C 1
ATOM 1457 O O . GLY A 1 188 ? -3.982 -11.507 7.866 1.00 90.69 188 GLY A O 1
ATOM 1458 N N . LEU A 1 189 ? -2.525 -12.646 6.587 1.00 91.56 189 LEU A N 1
ATOM 1459 C CA . LEU A 1 189 ? -2.736 -13.955 7.211 1.00 91.56 189 LEU A CA 1
ATOM 1460 C C . LEU A 1 189 ? -2.458 -13.955 8.724 1.00 91.56 189 LEU A C 1
ATOM 1462 O O . LEU A 1 189 ? -3.144 -14.655 9.466 1.00 91.56 189 LEU A O 1
ATOM 1466 N N . ILE A 1 190 ? -1.506 -13.146 9.204 1.00 90.94 190 ILE A N 1
ATOM 1467 C CA . ILE A 1 190 ? -1.117 -13.083 10.625 1.00 90.94 190 ILE A CA 1
ATOM 1468 C C . ILE A 1 190 ? -2.260 -12.561 11.509 1.00 90.94 190 ILE A C 1
ATOM 1470 O O . ILE A 1 190 ? -2.337 -12.898 12.692 1.00 90.94 190 ILE A O 1
ATOM 1474 N N . PHE A 1 191 ? -3.201 -11.792 10.957 1.00 95.00 191 PHE A N 1
ATOM 1475 C CA . PHE A 1 191 ? -4.315 -11.265 11.743 1.00 95.00 191 PHE A CA 1
ATOM 1476 C C . PHE A 1 191 ? -5.308 -12.352 12.171 1.00 95.00 191 PHE A C 1
ATOM 1478 O O . PHE A 1 191 ? -5.896 -12.225 13.243 1.00 95.00 191 PHE A O 1
ATOM 1485 N N . ALA A 1 192 ? -5.459 -13.447 11.418 1.00 96.50 192 ALA A N 1
ATOM 1486 C CA . ALA A 1 192 ? -6.355 -14.541 11.801 1.00 96.50 192 ALA A CA 1
ATOM 1487 C C . ALA A 1 192 ? -5.999 -15.148 13.180 1.00 96.50 192 ALA A C 1
ATOM 1489 O O . ALA A 1 192 ? -6.846 -15.085 14.078 1.00 96.50 192 ALA A O 1
ATOM 1490 N N . PRO A 1 193 ? -4.772 -15.659 13.428 1.00 96.00 193 PRO A N 1
ATOM 1491 C CA . PRO A 1 193 ? -4.402 -16.176 14.747 1.00 96.00 193 PRO A CA 1
ATOM 1492 C C . PRO A 1 193 ? -4.394 -15.095 15.838 1.00 96.00 193 PRO A C 1
ATOM 1494 O O . PRO A 1 193 ? -4.787 -15.387 16.967 1.00 96.00 193 PRO A O 1
ATOM 1497 N N . ILE A 1 194 ? -4.038 -13.842 15.521 1.00 96.00 194 ILE A N 1
ATOM 1498 C CA . ILE A 1 194 ? -4.113 -12.731 16.487 1.00 96.00 194 ILE A CA 1
ATOM 1499 C C . ILE A 1 194 ? -5.553 -12.526 16.978 1.00 96.00 194 ILE A C 1
ATOM 1501 O O . ILE A 1 194 ? -5.786 -12.393 18.180 1.00 96.00 194 ILE A O 1
ATOM 1505 N N . PHE A 1 195 ? -6.540 -12.518 16.081 1.00 96.62 195 PHE A N 1
ATOM 1506 C CA . PHE A 1 195 ? -7.936 -12.344 16.478 1.00 96.62 195 PHE A CA 1
ATOM 1507 C C . PHE A 1 195 ? -8.516 -13.562 17.190 1.00 96.62 195 PHE A C 1
ATOM 1509 O O . PHE A 1 195 ? -9.306 -13.386 18.118 1.00 96.62 195 PHE A O 1
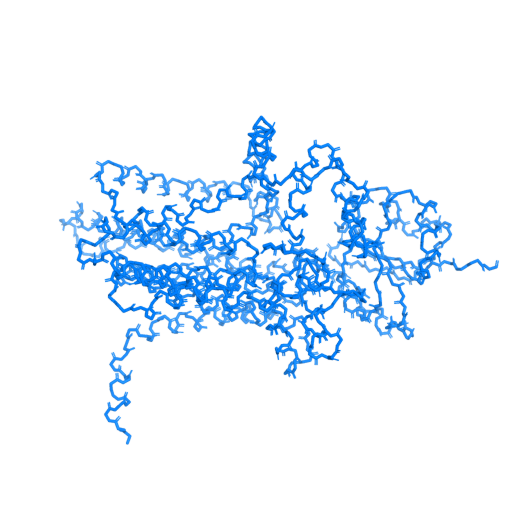ATOM 1516 N N . VAL A 1 196 ? -8.106 -14.779 16.820 1.00 96.56 196 VAL A N 1
ATOM 1517 C CA . VAL A 1 196 ? -8.441 -15.984 17.596 1.00 96.56 196 VAL A CA 1
ATOM 1518 C C . VAL A 1 196 ? -7.932 -15.832 19.028 1.00 96.56 196 VAL A C 1
ATOM 1520 O O . VAL A 1 196 ? -8.715 -15.974 19.968 1.00 96.56 196 VAL A O 1
ATOM 1523 N N . PHE A 1 197 ? -6.665 -15.450 19.203 1.00 95.25 197 PHE A N 1
ATOM 1524 C CA . PHE A 1 197 ? -6.074 -15.198 20.516 1.00 95.25 197 PHE A CA 1
ATOM 1525 C C . PHE A 1 197 ? -6.832 -14.113 21.297 1.00 95.25 197 PHE A C 1
ATOM 1527 O O . PHE A 1 197 ? -7.204 -14.323 22.451 1.00 95.25 197 PHE A O 1
ATOM 1534 N N . LEU A 1 198 ? -7.166 -12.986 20.667 1.00 93.88 198 LEU A N 1
ATOM 1535 C CA . LEU A 1 198 ? -7.948 -11.924 21.308 1.00 93.88 198 LEU A CA 1
ATOM 1536 C C . LEU A 1 198 ? -9.367 -12.359 21.688 1.00 93.88 198 LEU A C 1
ATOM 1538 O O . LEU A 1 198 ? -9.871 -11.943 22.732 1.00 93.88 198 LEU A O 1
ATOM 1542 N N . PHE A 1 199 ? -10.024 -13.203 20.887 1.00 93.31 199 PHE A N 1
ATOM 1543 C CA . PHE A 1 199 ? -11.320 -13.765 21.257 1.00 93.31 199 PHE A CA 1
ATOM 1544 C C . PHE A 1 199 ? -11.209 -14.741 22.425 1.00 93.31 199 PHE A C 1
ATOM 1546 O O . PHE A 1 199 ? -12.062 -14.695 23.311 1.00 93.31 199 PHE A O 1
ATOM 1553 N N . LEU A 1 200 ? -10.157 -15.556 22.497 1.00 92.19 200 LEU A N 1
ATOM 1554 C CA . LEU A 1 200 ? -9.896 -16.397 23.669 1.00 92.19 200 LEU A CA 1
ATOM 1555 C C . LEU A 1 200 ? -9.687 -15.546 24.928 1.00 92.19 200 LEU A C 1
ATOM 1557 O O . LEU A 1 200 ? -10.247 -15.850 25.982 1.00 92.19 200 LEU A O 1
ATOM 1561 N N . LEU A 1 201 ? -8.988 -14.416 24.796 1.00 88.31 201 LEU A N 1
ATOM 1562 C CA . LEU A 1 201 ? -8.828 -13.441 25.871 1.00 88.31 201 LEU A CA 1
ATOM 1563 C C . LEU A 1 201 ? -10.070 -12.577 26.118 1.00 88.31 201 LEU A C 1
ATOM 1565 O O . LEU A 1 201 ? -10.086 -11.832 27.091 1.00 88.31 201 LEU A O 1
ATOM 1569 N N . SER A 1 202 ? -11.128 -12.658 25.301 1.00 83.56 202 SER A N 1
ATOM 1570 C CA . SER A 1 202 ? -12.261 -11.715 25.349 1.00 83.56 202 SER A CA 1
ATOM 1571 C C . SER A 1 202 ? -12.972 -11.648 26.700 1.00 83.56 202 SER A C 1
ATOM 1573 O O . SER A 1 202 ? -13.556 -10.615 27.014 1.00 83.56 202 SER A O 1
ATOM 1575 N N . LYS A 1 203 ? -12.868 -12.684 27.542 1.00 76.12 203 LYS A N 1
ATOM 1576 C CA . LYS A 1 203 ? -13.356 -12.650 28.931 1.00 76.12 203 LYS A CA 1
ATOM 1577 C C . LYS A 1 203 ? -12.640 -11.609 29.799 1.00 76.12 203 LYS A C 1
ATOM 1579 O O . LYS A 1 203 ? -13.268 -11.041 30.685 1.00 76.12 203 LYS A O 1
ATOM 1584 N N . PHE A 1 204 ? -11.372 -11.319 29.511 1.00 72.25 204 PHE A N 1
ATOM 1585 C CA . PHE A 1 204 ? -10.611 -10.222 30.116 1.00 72.25 204 PHE A CA 1
ATOM 1586 C C . PHE A 1 204 ? -11.108 -8.846 29.641 1.00 72.25 204 PHE A C 1
ATOM 1588 O O . PHE A 1 204 ? -11.063 -7.869 30.381 1.00 72.25 204 PHE A O 1
ATOM 1595 N N . PHE A 1 205 ? -11.626 -8.770 28.412 1.00 69.25 205 PHE A N 1
ATOM 1596 C CA . PHE A 1 205 ? -12.165 -7.541 27.819 1.00 69.25 205 PHE A CA 1
ATOM 1597 C C . PHE A 1 205 ? -13.640 -7.305 28.191 1.00 69.25 205 PHE A C 1
ATOM 1599 O O . PHE A 1 205 ? -14.092 -6.164 28.263 1.00 69.25 205 PHE A O 1
ATOM 1606 N N . SER A 1 206 ? -14.406 -8.373 28.429 1.00 67.56 206 SER A N 1
ATOM 1607 C CA . SER A 1 206 ? -15.808 -8.328 28.832 1.00 67.56 206 SER A CA 1
ATOM 1608 C C . SER A 1 206 ? -16.202 -9.603 29.583 1.00 67.56 206 SER A C 1
ATOM 1610 O O . SER A 1 206 ? -16.379 -10.665 28.984 1.00 67.56 206 SER A O 1
ATOM 1612 N N . SER A 1 207 ? -16.451 -9.490 30.890 1.00 64.94 207 SER A N 1
ATOM 1613 C CA . SER A 1 207 ? -16.894 -10.606 31.747 1.00 64.94 207 SER A CA 1
ATOM 1614 C C . SER A 1 207 ? -18.285 -11.162 31.396 1.00 64.94 207 SER A C 1
ATOM 1616 O O . SER A 1 207 ? -18.735 -12.142 31.980 1.00 64.94 207 SER A O 1
ATOM 1618 N N . ARG A 1 208 ? -18.985 -10.551 30.429 1.00 72.31 208 ARG A N 1
ATOM 1619 C CA . ARG A 1 208 ? -20.381 -10.848 30.067 1.00 72.31 208 ARG A CA 1
ATOM 1620 C C . ARG A 1 208 ? -20.538 -11.855 28.918 1.00 72.31 208 ARG A C 1
ATOM 1622 O O . ARG A 1 208 ? -21.667 -12.099 28.485 1.00 72.31 208 ARG A O 1
ATOM 1629 N N . LEU A 1 209 ? -19.445 -12.393 28.372 1.00 81.06 209 LEU A N 1
ATOM 1630 C CA . LEU A 1 209 ? -19.472 -13.335 27.246 1.00 81.06 209 LEU A CA 1
ATOM 1631 C C . LEU A 1 209 ? -19.362 -14.789 27.731 1.00 81.06 209 LEU A C 1
ATOM 1633 O O . LEU A 1 209 ? -18.424 -15.152 28.440 1.00 81.06 209 LEU A O 1
ATOM 1637 N N . SER A 1 210 ? -20.298 -15.645 27.310 1.00 88.44 210 SER A N 1
ATOM 1638 C CA . SER A 1 210 ? -20.230 -17.088 27.575 1.00 88.44 210 SER A CA 1
ATOM 1639 C C . SER A 1 210 ? -19.154 -17.760 26.711 1.00 88.44 210 SER A C 1
ATOM 1641 O O . SER A 1 210 ? -18.912 -17.340 25.577 1.00 88.44 210 SER A O 1
ATOM 1643 N N . SER A 1 211 ? -18.536 -18.843 27.204 1.00 89.62 211 SER A N 1
ATOM 1644 C CA . SER A 1 211 ? -17.526 -19.606 26.442 1.00 89.62 211 SER A CA 1
ATOM 1645 C C . SER A 1 211 ? -18.068 -20.092 25.090 1.00 89.62 211 SER A C 1
ATOM 1647 O O . SER A 1 211 ? -17.365 -20.032 24.085 1.00 89.62 211 SER A O 1
ATOM 1649 N N . LYS A 1 212 ? -19.346 -20.502 25.047 1.00 93.88 212 LYS A N 1
ATOM 1650 C CA . LYS A 1 212 ? -20.036 -20.911 23.814 1.00 93.88 212 LYS A CA 1
ATOM 1651 C C . LYS A 1 212 ? -20.047 -19.790 22.774 1.00 93.88 212 LYS A C 1
ATOM 1653 O O . LYS A 1 212 ? -19.722 -20.027 21.617 1.00 93.88 212 LYS A O 1
ATOM 1658 N N . LEU A 1 213 ? -20.376 -18.562 23.180 1.00 93.69 213 LEU A N 1
ATOM 1659 C CA . LEU A 1 213 ? -20.406 -17.420 22.266 1.00 93.69 213 LEU A CA 1
ATOM 1660 C C . LEU A 1 213 ? -19.004 -17.057 21.755 1.00 93.69 213 LEU A C 1
ATOM 1662 O O . LEU A 1 213 ? -18.861 -16.695 20.591 1.00 93.69 213 LEU A O 1
ATOM 1666 N N . VAL A 1 214 ? -17.973 -17.178 22.597 1.00 94.00 214 VAL A N 1
ATOM 1667 C CA . VAL A 1 214 ? -16.574 -16.988 22.178 1.00 94.00 214 VAL A CA 1
ATOM 1668 C C . VAL A 1 214 ? -16.192 -17.994 21.091 1.00 94.00 214 VAL A C 1
ATOM 1670 O O . VAL A 1 214 ? -15.687 -17.590 20.045 1.00 94.00 214 VAL A O 1
ATOM 1673 N N . LEU A 1 215 ? -16.510 -19.278 21.286 1.00 95.69 215 LEU A N 1
ATOM 1674 C CA . LEU A 1 215 ? -16.242 -20.317 20.292 1.00 95.69 215 LEU A CA 1
ATOM 1675 C C . LEU A 1 215 ? -17.000 -20.066 18.979 1.00 95.69 215 LEU A C 1
ATOM 1677 O O . LEU A 1 215 ? -16.415 -20.177 17.907 1.00 95.69 215 LEU A O 1
ATOM 1681 N N . MET A 1 216 ? -18.268 -19.646 19.050 1.00 96.88 216 MET A N 1
ATOM 1682 C CA . MET A 1 216 ? -19.048 -19.284 17.860 1.00 96.88 216 MET A CA 1
ATOM 1683 C C . MET A 1 216 ? -18.445 -18.097 17.099 1.00 96.88 216 MET A C 1
ATOM 1685 O O . MET A 1 216 ? -18.459 -18.098 15.873 1.00 96.88 216 MET A O 1
ATOM 1689 N N . LYS A 1 217 ? -17.893 -17.092 17.794 1.00 96.31 217 LYS A N 1
ATOM 1690 C CA . LYS A 1 217 ? -17.190 -15.969 17.148 1.00 96.31 217 LYS A CA 1
ATOM 1691 C C . LYS A 1 217 ? -15.911 -16.421 16.451 1.00 96.31 217 LYS A C 1
ATOM 1693 O O . LYS A 1 217 ? -15.659 -15.984 15.333 1.00 96.31 217 LYS A O 1
ATOM 1698 N N . ILE A 1 218 ? -15.132 -17.295 17.089 1.00 97.62 218 ILE A N 1
ATOM 1699 C CA . ILE A 1 218 ? -13.924 -17.879 16.491 1.00 97.62 218 ILE A CA 1
ATOM 1700 C C . ILE A 1 218 ? -14.297 -18.682 15.241 1.00 97.62 218 ILE A C 1
ATOM 1702 O O . ILE A 1 218 ? -13.728 -18.445 14.181 1.00 97.62 218 ILE A O 1
ATOM 1706 N N . ALA A 1 219 ? -15.299 -19.560 15.337 1.00 98.19 219 ALA A N 1
ATOM 1707 C CA . ALA A 1 219 ? -15.780 -20.349 14.207 1.00 98.19 219 ALA A CA 1
ATOM 1708 C C . ALA A 1 219 ? -16.288 -19.459 13.062 1.00 98.19 219 ALA A C 1
ATOM 1710 O O . ALA A 1 219 ? -15.926 -19.677 11.913 1.00 98.19 219 ALA A O 1
ATOM 1711 N N . ALA A 1 220 ? -17.062 -18.415 13.369 1.00 98.31 220 ALA A N 1
ATOM 1712 C CA . ALA A 1 220 ? -17.538 -17.443 12.390 1.00 98.31 220 ALA A CA 1
ATOM 1713 C C . ALA A 1 220 ? -16.387 -16.701 11.683 1.00 98.31 220 ALA A C 1
ATOM 1715 O O . ALA A 1 220 ? -16.374 -16.589 10.454 1.00 98.31 220 ALA A O 1
ATOM 1716 N N . LEU A 1 221 ? -15.401 -16.2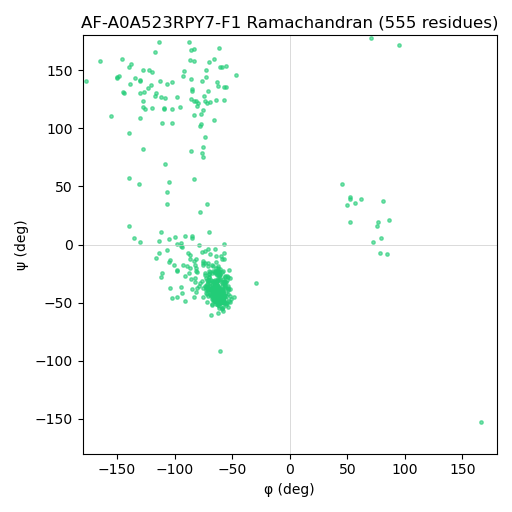16 12.443 1.00 98.56 221 LEU A N 1
ATOM 1717 C CA . LEU A 1 221 ? -14.219 -15.561 11.886 1.00 98.56 221 LEU A CA 1
ATOM 1718 C C . LEU A 1 221 ? -13.444 -16.514 10.971 1.00 98.56 221 LEU A C 1
ATOM 1720 O O . LEU A 1 221 ? -13.131 -16.150 9.843 1.00 98.56 221 LEU A O 1
ATOM 1724 N N . LEU A 1 222 ? -13.161 -17.736 11.429 1.00 98.50 222 LEU A N 1
ATOM 1725 C CA . LEU A 1 222 ? -12.389 -18.706 10.653 1.00 98.50 222 LEU A CA 1
ATOM 1726 C C . LEU A 1 222 ? -13.145 -19.171 9.407 1.00 98.50 222 LEU A C 1
ATOM 1728 O O . LEU A 1 222 ? -12.554 -19.224 8.335 1.00 98.50 222 LEU A O 1
ATOM 1732 N N . ALA A 1 223 ? -14.447 -19.440 9.516 1.00 98.44 223 ALA A N 1
ATOM 1733 C CA . ALA A 1 223 ? -15.267 -19.858 8.383 1.00 98.44 223 ALA A CA 1
ATOM 1734 C C . ALA A 1 223 ? -15.293 -18.792 7.280 1.00 98.44 223 ALA A C 1
ATOM 1736 O O . ALA A 1 223 ? -15.054 -19.104 6.118 1.00 98.44 223 ALA A O 1
ATOM 1737 N N . SER A 1 224 ? -15.524 -17.525 7.640 1.00 98.56 224 SER A N 1
ATOM 1738 C CA . SER A 1 224 ? -15.525 -16.419 6.671 1.00 98.56 224 SER A CA 1
ATOM 1739 C C . SER A 1 224 ? -14.137 -16.142 6.082 1.00 98.56 224 SER A C 1
ATOM 1741 O O . SER A 1 224 ? -14.026 -15.929 4.876 1.00 98.56 224 SER A O 1
ATOM 1743 N N . PHE A 1 225 ? -13.075 -16.207 6.892 1.00 98.38 225 PHE A N 1
ATOM 1744 C CA . PHE A 1 225 ? -11.692 -16.077 6.425 1.00 98.38 225 PHE A CA 1
ATOM 1745 C C . PHE A 1 225 ? -11.318 -17.169 5.414 1.00 98.38 225 PHE A C 1
ATOM 1747 O O . PHE A 1 225 ? -10.808 -16.864 4.332 1.00 98.38 225 PHE A O 1
ATOM 1754 N N . VAL A 1 226 ? -11.591 -18.434 5.754 1.00 97.62 226 VAL A N 1
ATOM 1755 C CA . VAL A 1 226 ? -11.296 -19.588 4.896 1.00 97.62 226 VAL A CA 1
ATOM 1756 C C . VAL A 1 226 ? -12.115 -19.508 3.617 1.00 97.62 226 VAL A C 1
ATOM 1758 O O . VAL A 1 226 ? -11.542 -19.642 2.544 1.00 97.62 226 VAL A O 1
ATOM 1761 N N . LEU A 1 227 ? -13.416 -19.211 3.703 1.00 97.88 227 LEU A N 1
ATOM 1762 C CA . LEU A 1 227 ? -14.290 -19.103 2.532 1.00 97.88 227 LEU A CA 1
ATOM 1763 C C . LEU A 1 227 ? -13.752 -18.102 1.499 1.00 97.88 227 LEU A C 1
ATOM 1765 O O . LEU A 1 227 ? -13.721 -18.406 0.310 1.00 97.88 227 LEU A O 1
ATOM 1769 N N . VAL A 1 228 ? -13.298 -16.932 1.953 1.00 97.62 228 VAL A N 1
ATOM 1770 C CA . VAL A 1 228 ? -12.732 -15.895 1.076 1.00 97.62 228 VAL A CA 1
ATOM 1771 C C . VAL A 1 228 ? -11.366 -16.305 0.525 1.00 97.62 228 VAL A C 1
ATOM 1773 O O . VAL A 1 228 ? -11.078 -16.053 -0.640 1.00 97.62 228 VAL A O 1
ATOM 1776 N N . SER A 1 229 ? -10.525 -16.948 1.335 1.00 96.75 229 SER A N 1
ATOM 1777 C CA . SER A 1 229 ? -9.141 -17.284 0.966 1.00 96.75 229 SER A CA 1
ATOM 1778 C C . SER A 1 229 ? -9.026 -18.551 0.106 1.00 96.75 229 SER A C 1
ATOM 1780 O O . SER A 1 229 ? -8.053 -18.717 -0.631 1.00 96.75 229 SER A O 1
ATOM 1782 N N . MET A 1 230 ? -10.020 -19.441 0.172 1.00 96.12 230 MET A N 1
ATOM 1783 C CA . MET A 1 230 ? -9.966 -20.774 -0.428 1.00 96.12 230 MET A CA 1
ATOM 1784 C C . MET A 1 230 ? -9.748 -20.784 -1.950 1.00 96.12 230 MET A C 1
ATOM 1786 O O . MET A 1 230 ? -8.903 -21.561 -2.396 1.00 96.12 230 MET A O 1
ATOM 1790 N N . PRO A 1 231 ? -10.409 -19.937 -2.770 1.00 95.75 231 PRO A N 1
ATOM 1791 C CA . PRO A 1 231 ? -10.181 -19.933 -4.218 1.00 95.75 231 PRO A CA 1
ATOM 1792 C C . PRO A 1 231 ? -8.714 -19.692 -4.586 1.00 95.75 231 PRO A C 1
ATOM 1794 O O . PRO A 1 231 ? -8.190 -20.304 -5.517 1.00 95.75 231 PRO A O 1
ATOM 1797 N N . TYR A 1 232 ? -8.027 -18.845 -3.817 1.00 94.12 232 TYR A N 1
ATOM 1798 C CA . TYR A 1 232 ? -6.615 -18.566 -4.030 1.00 94.12 232 TYR A CA 1
ATOM 1799 C C . TYR A 1 232 ? -5.722 -19.738 -3.615 1.00 94.12 232 TYR A C 1
ATOM 1801 O O . TYR A 1 232 ? -4.813 -20.096 -4.359 1.00 94.12 232 TYR A O 1
ATOM 1809 N N . TRP A 1 233 ? -5.998 -20.400 -2.489 1.00 93.25 233 TRP A N 1
ATOM 1810 C CA . TRP A 1 233 ? -5.253 -21.608 -2.116 1.00 93.25 233 TRP A CA 1
ATOM 1811 C C . TRP A 1 233 ? -5.456 -22.757 -3.108 1.00 93.25 233 TRP A C 1
ATOM 1813 O O . TRP A 1 233 ? -4.489 -23.442 -3.432 1.00 93.25 233 TRP A O 1
ATOM 1823 N N . ILE A 1 234 ? -6.664 -22.926 -3.657 1.00 95.00 234 ILE A N 1
ATOM 1824 C CA . ILE A 1 234 ? -6.924 -23.883 -4.745 1.00 95.00 234 ILE A CA 1
ATOM 1825 C C . ILE A 1 234 ? -6.098 -23.518 -5.984 1.00 95.00 234 ILE A C 1
ATOM 1827 O O . ILE A 1 234 ? -5.470 -24.390 -6.585 1.00 95.00 234 ILE A O 1
ATOM 1831 N N . PHE A 1 235 ? -6.057 -22.234 -6.354 1.00 91.94 235 PHE A N 1
ATOM 1832 C CA . PHE A 1 235 ? -5.231 -21.751 -7.460 1.00 91.94 235 PHE A CA 1
ATOM 1833 C C . PHE A 1 235 ? -3.742 -22.044 -7.230 1.00 91.94 235 PHE A C 1
ATOM 1835 O O . PHE A 1 235 ? -3.087 -22.578 -8.125 1.00 91.94 235 PHE A O 1
ATOM 1842 N N . LEU A 1 236 ? -3.211 -21.771 -6.035 1.00 86.94 236 LEU A N 1
ATOM 1843 C CA . LEU A 1 236 ? -1.820 -22.081 -5.699 1.00 86.94 236 LEU A CA 1
ATOM 1844 C C . LEU A 1 236 ? -1.555 -23.589 -5.747 1.00 86.94 236 LEU A C 1
ATOM 1846 O O . LEU A 1 236 ? -0.579 -24.011 -6.363 1.00 86.94 236 LEU A O 1
ATOM 1850 N N . HIS A 1 237 ? -2.431 -24.410 -5.168 1.00 86.81 237 HIS A N 1
ATOM 1851 C CA . HIS A 1 237 ? -2.301 -25.867 -5.193 1.00 86.81 237 HIS A CA 1
ATOM 1852 C C . HIS A 1 237 ? -2.294 -26.414 -6.626 1.00 86.81 237 HIS A C 1
ATOM 1854 O O . HIS A 1 237 ? -1.436 -27.220 -6.973 1.00 86.81 237 HIS A O 1
ATOM 1860 N N . LYS A 1 238 ? -3.190 -25.923 -7.493 1.00 89.44 238 LYS A N 1
ATOM 1861 C CA . LYS A 1 238 ? -3.268 -26.337 -8.903 1.00 89.44 238 LYS A CA 1
ATOM 1862 C C . LYS A 1 238 ? -1.964 -26.092 -9.672 1.00 89.44 238 LYS A C 1
ATOM 1864 O O . LYS A 1 238 ? -1.627 -26.883 -10.545 1.00 89.44 238 LYS A O 1
ATOM 1869 N N . HIS A 1 239 ? -1.243 -25.010 -9.373 1.00 82.75 239 HIS A N 1
ATOM 1870 C CA . HIS A 1 239 ? -0.035 -24.634 -10.121 1.00 82.75 239 HIS A CA 1
ATOM 1871 C C . HIS A 1 239 ? 1.273 -25.075 -9.459 1.00 82.75 239 HIS A C 1
ATOM 1873 O O . HIS A 1 239 ? 2.280 -25.199 -10.152 1.00 82.75 239 HIS A O 1
ATOM 1879 N N . THR A 1 240 ? 1.260 -25.313 -8.145 1.00 75.75 240 THR A N 1
ATOM 1880 C CA . THR A 1 240 ? 2.447 -25.717 -7.370 1.00 75.75 240 THR A CA 1
ATOM 1881 C C . THR A 1 240 ? 2.456 -27.194 -6.978 1.00 75.75 240 THR A C 1
ATOM 1883 O O . THR A 1 240 ? 3.489 -27.687 -6.539 1.00 75.75 240 THR A O 1
ATOM 1886 N N . GLY A 1 241 ? 1.320 -27.892 -7.078 1.00 78.44 241 GLY A N 1
ATOM 1887 C CA . GLY A 1 241 ? 1.162 -29.284 -6.647 1.00 78.44 241 GLY A CA 1
ATOM 1888 C C . GLY A 1 241 ? 1.127 -29.491 -5.126 1.00 78.44 241 GLY A C 1
ATOM 1889 O O . GLY A 1 241 ? 1.049 -30.630 -4.675 1.00 78.44 241 GLY A O 1
ATOM 1890 N N . ARG A 1 242 ? 1.187 -28.419 -4.319 1.00 76.62 242 ARG A N 1
ATOM 1891 C CA . ARG A 1 242 ? 1.209 -28.484 -2.848 1.00 76.62 242 ARG A CA 1
ATOM 1892 C C . ARG A 1 242 ? 0.349 -27.403 -2.203 1.00 76.62 242 ARG A C 1
ATOM 1894 O O . ARG A 1 242 ? 0.163 -26.318 -2.747 1.00 76.62 242 ARG A O 1
ATOM 1901 N N . TRP A 1 24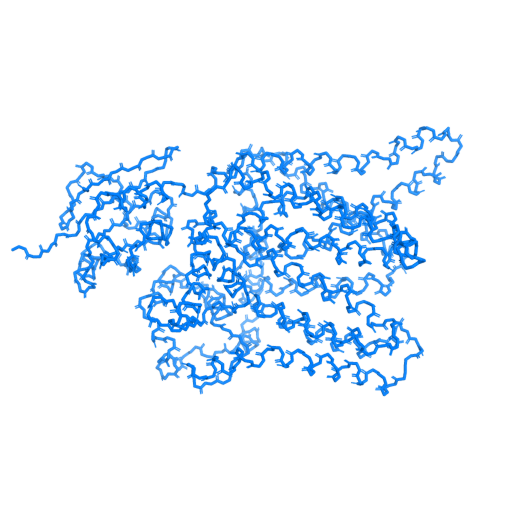3 ? -0.150 -27.681 -1.001 1.00 81.06 243 TRP A N 1
ATOM 1902 C CA . TRP A 1 243 ? -0.863 -26.687 -0.200 1.00 81.06 243 TRP A CA 1
ATOM 1903 C C . TRP A 1 243 ? 0.138 -25.727 0.439 1.00 81.06 243 TRP A C 1
ATOM 1905 O O . TRP A 1 243 ? 0.925 -26.111 1.303 1.00 81.06 243 TRP A O 1
ATOM 1915 N N . VAL A 1 244 ? 0.107 -24.469 0.005 1.00 77.06 244 VAL A N 1
ATOM 1916 C CA . VAL A 1 244 ? 0.939 -23.386 0.538 1.00 77.06 244 VAL A CA 1
ATOM 1917 C C . VAL A 1 244 ? 0.056 -22.269 1.084 1.00 77.06 244 VAL A C 1
ATOM 1919 O O . VAL A 1 244 ? -0.946 -21.900 0.476 1.00 77.06 244 VAL A O 1
ATOM 1922 N N . LEU A 1 245 ? 0.430 -21.731 2.250 1.00 74.56 245 LEU A N 1
ATOM 1923 C CA . LEU A 1 245 ? -0.345 -20.690 2.936 1.00 74.56 245 LEU A CA 1
ATOM 1924 C C . LEU A 1 245 ? -0.267 -19.335 2.232 1.00 74.56 245 LEU A C 1
ATOM 1926 O O . LEU A 1 245 ? -1.220 -18.565 2.298 1.00 74.56 245 LEU A O 1
ATOM 1930 N N . SER A 1 246 ? 0.843 -19.045 1.559 1.00 71.56 246 SER A N 1
ATOM 1931 C CA . SER A 1 246 ? 1.044 -17.826 0.783 1.00 71.56 246 SER A CA 1
ATOM 1932 C C . SER A 1 246 ? 1.906 -18.098 -0.448 1.00 71.56 246 SER A C 1
ATOM 1934 O O . SER A 1 246 ? 2.635 -19.089 -0.526 1.00 71.56 246 SER A O 1
ATOM 1936 N N . ALA A 1 247 ? 1.795 -17.195 -1.420 1.00 63.16 247 ALA A N 1
ATOM 1937 C CA . ALA A 1 247 ? 2.629 -17.152 -2.613 1.00 63.16 247 ALA A CA 1
ATOM 1938 C C . ALA A 1 247 ? 4.120 -16.940 -2.297 1.00 63.16 247 ALA A C 1
ATOM 1940 O O . ALA A 1 247 ? 4.504 -16.551 -1.190 1.00 63.16 247 ALA A O 1
ATOM 1941 N N . HIS A 1 248 ? 4.957 -17.119 -3.323 1.00 58.06 248 HIS A N 1
ATOM 1942 C CA . HIS A 1 248 ? 6.414 -17.010 -3.235 1.00 58.06 248 HIS A CA 1
ATOM 1943 C C . HIS A 1 248 ? 6.934 -15.638 -2.766 1.00 58.06 248 HIS A C 1
ATOM 1945 O O . HIS A 1 248 ? 8.102 -15.558 -2.421 1.00 58.06 248 HIS A O 1
ATOM 1951 N N . ALA A 1 249 ? 6.124 -14.577 -2.647 1.00 47.78 249 ALA A N 1
ATOM 1952 C CA . ALA A 1 249 ? 6.556 -13.320 -2.015 1.00 47.78 249 ALA A CA 1
ATOM 1953 C C . ALA A 1 249 ? 7.129 -13.525 -0.596 1.00 47.78 249 ALA A C 1
ATOM 1955 O O . ALA A 1 249 ? 8.143 -12.926 -0.242 1.00 47.78 249 ALA A O 1
ATOM 1956 N N . SER A 1 250 ? 6.547 -14.434 0.198 1.00 47.16 250 SER A N 1
ATOM 1957 C CA . SER A 1 250 ? 7.092 -14.802 1.515 1.00 47.16 250 SER A CA 1
ATOM 1958 C C . SER A 1 250 ? 8.416 -15.567 1.404 1.00 47.16 250 SER A C 1
ATOM 1960 O O . SER A 1 250 ? 9.270 -15.439 2.275 1.00 47.16 250 SER A O 1
ATOM 1962 N N . TYR A 1 251 ? 8.595 -16.333 0.323 1.00 51.62 251 TYR A N 1
ATOM 1963 C CA . TYR A 1 251 ? 9.833 -17.040 0.004 1.00 51.62 251 TYR A CA 1
ATOM 1964 C C . TYR A 1 251 ? 10.920 -16.095 -0.522 1.00 51.62 251 TYR A C 1
ATOM 1966 O O . TYR A 1 251 ? 12.064 -16.271 -0.148 1.00 51.62 251 TYR A O 1
ATOM 1974 N N . ILE A 1 252 ? 10.590 -15.072 -1.317 1.00 51.22 252 ILE A N 1
ATOM 1975 C CA . ILE A 1 252 ? 11.539 -14.073 -1.840 1.00 51.22 252 ILE A CA 1
ATOM 1976 C C . ILE A 1 252 ? 12.078 -13.209 -0.700 1.00 51.22 252 ILE A C 1
ATOM 1978 O O . ILE A 1 252 ? 13.286 -13.023 -0.575 1.00 51.22 252 ILE A O 1
ATOM 1982 N N . GLU A 1 253 ? 11.195 -12.728 0.176 1.00 50.47 253 GLU A N 1
ATOM 1983 C CA . GLU A 1 253 ? 11.608 -11.999 1.377 1.00 50.47 253 GLU A CA 1
ATOM 1984 C C . GLU A 1 253 ? 12.424 -12.891 2.326 1.00 50.47 253 GLU A C 1
ATOM 1986 O O . GLU A 1 253 ? 13.404 -12.441 2.914 1.00 50.47 253 GLU A O 1
ATOM 1991 N N . PHE A 1 254 ? 12.097 -14.183 2.420 1.00 50.34 254 PHE A N 1
ATOM 1992 C CA . PHE A 1 254 ? 12.882 -15.155 3.182 1.00 50.34 254 PHE A CA 1
ATOM 1993 C C . PHE A 1 254 ? 14.222 -15.522 2.516 1.00 50.34 254 PHE A C 1
ATOM 1995 O O . PHE A 1 254 ? 15.226 -15.677 3.207 1.00 50.34 254 PHE A O 1
ATOM 2002 N N . ALA A 1 255 ? 14.282 -15.602 1.187 1.00 48.25 255 ALA A N 1
ATOM 2003 C CA . ALA A 1 255 ? 15.494 -15.851 0.415 1.00 48.25 255 ALA A CA 1
ATOM 2004 C C . ALA A 1 255 ? 16.471 -14.679 0.565 1.00 48.25 255 ALA A C 1
ATOM 2006 O O . ALA A 1 255 ? 17.640 -14.910 0.850 1.00 48.25 255 ALA A O 1
ATOM 2007 N N . ARG A 1 256 ? 15.974 -13.432 0.548 1.00 49.41 256 ARG A N 1
ATOM 2008 C CA . ARG A 1 256 ? 16.750 -12.219 0.877 1.00 49.41 256 ARG A CA 1
ATOM 2009 C C . ARG A 1 256 ? 17.309 -12.215 2.307 1.00 49.41 256 ARG A C 1
ATOM 2011 O O . ARG A 1 256 ? 18.346 -11.615 2.567 1.00 49.41 256 ARG A O 1
ATOM 2018 N N . VAL A 1 257 ? 16.632 -12.870 3.253 1.00 44.88 257 VAL A N 1
ATOM 2019 C CA . VAL A 1 257 ? 17.105 -13.029 4.646 1.00 44.88 257 VAL A CA 1
ATOM 2020 C C . VAL A 1 257 ? 18.130 -14.157 4.761 1.00 44.88 257 VAL A C 1
ATOM 2022 O O . VAL A 1 257 ? 19.114 -14.039 5.493 1.00 44.88 257 VAL A O 1
ATOM 2025 N N . LYS A 1 258 ? 17.939 -15.242 4.006 1.00 46.22 258 LYS A N 1
ATOM 2026 C CA . LYS A 1 258 ? 18.919 -16.322 3.861 1.00 46.22 258 LYS A CA 1
ATOM 2027 C C . LYS A 1 258 ? 20.194 -15.831 3.165 1.00 46.22 258 LYS A C 1
ATOM 2029 O O . LYS A 1 258 ? 21.288 -16.285 3.497 1.00 46.22 258 LYS A O 1
ATOM 2034 N N . SER A 1 259 ? 20.064 -14.842 2.280 1.00 46.28 259 SER A N 1
ATOM 2035 C CA . SER A 1 259 ? 21.137 -14.215 1.507 1.00 46.28 259 SER A CA 1
ATOM 2036 C C . SER A 1 259 ? 21.978 -13.199 2.295 1.00 46.28 259 SER A C 1
ATOM 2038 O O . SER A 1 259 ? 22.650 -12.359 1.699 1.00 46.28 259 SER A O 1
ATOM 2040 N N . LEU A 1 260 ? 22.107 -13.335 3.621 1.00 43.72 260 LEU A N 1
ATOM 2041 C CA . LEU A 1 260 ? 23.210 -12.696 4.363 1.00 43.72 260 LEU A CA 1
ATOM 2042 C C . LEU A 1 260 ? 24.618 -13.107 3.845 1.00 43.72 260 LEU A C 1
ATOM 2044 O O . LEU A 1 260 ? 25.616 -12.608 4.353 1.00 43.72 260 LEU A O 1
ATOM 2048 N N . SER A 1 261 ? 24.686 -13.963 2.814 1.00 40.78 261 SER A N 1
ATOM 2049 C CA . SER A 1 261 ? 25.853 -14.277 1.973 1.00 40.78 261 SER A CA 1
ATOM 2050 C C . SER A 1 261 ? 25.566 -14.334 0.450 1.00 40.78 261 SER A C 1
ATOM 2052 O O . SER A 1 261 ? 26.455 -14.709 -0.307 1.00 40.78 261 SER A O 1
ATOM 2054 N N . GLY A 1 262 ? 24.359 -13.989 -0.025 1.00 53.81 262 GLY A N 1
ATOM 2055 C CA . GLY A 1 262 ? 23.939 -14.188 -1.423 1.00 53.81 262 GLY A CA 1
ATOM 2056 C C . GLY A 1 262 ? 23.565 -12.892 -2.149 1.00 53.81 262 GLY A C 1
ATOM 2057 O O . GLY A 1 262 ? 23.069 -11.943 -1.540 1.00 53.81 262 GLY A O 1
ATOM 2058 N N . ASP A 1 263 ? 23.806 -12.869 -3.458 1.00 67.56 263 ASP A N 1
ATOM 2059 C CA . ASP A 1 263 ? 23.500 -11.744 -4.339 1.00 67.56 263 ASP A CA 1
ATOM 2060 C C . ASP A 1 263 ? 21.991 -11.702 -4.669 1.00 67.56 263 ASP A C 1
ATOM 2062 O O . ASP A 1 263 ? 21.486 -12.481 -5.478 1.00 67.56 263 ASP A O 1
ATOM 2066 N N . SER A 1 264 ? 21.255 -10.781 -4.036 1.00 66.94 264 SER A N 1
ATOM 2067 C CA . SER A 1 264 ? 19.798 -10.637 -4.208 1.00 66.94 264 SER A CA 1
ATOM 2068 C C . SER A 1 264 ? 19.382 -10.250 -5.629 1.00 66.94 264 SER A C 1
ATOM 2070 O O . SER A 1 264 ? 18.241 -10.483 -6.043 1.00 66.94 264 SER A O 1
ATOM 2072 N N . GLU A 1 265 ? 20.292 -9.646 -6.383 1.00 77.94 265 GLU A N 1
ATOM 2073 C CA . GLU A 1 265 ? 20.087 -9.250 -7.765 1.00 77.94 265 GLU A CA 1
ATOM 2074 C C . GLU A 1 265 ? 20.210 -10.448 -8.718 1.00 77.94 265 GLU A C 1
ATOM 2076 O O . GLU A 1 265 ? 19.450 -10.523 -9.693 1.00 77.94 265 GLU A O 1
ATOM 2081 N N . LYS A 1 266 ? 21.072 -11.418 -8.388 1.00 78.50 266 LYS A N 1
ATOM 2082 C CA . LYS A 1 266 ? 21.136 -12.736 -9.036 1.00 78.50 266 LYS A CA 1
ATOM 2083 C C . LYS A 1 266 ? 19.862 -13.545 -8.793 1.00 78.50 266 LYS A C 1
ATOM 2085 O O . LYS A 1 266 ? 19.271 -14.039 -9.750 1.00 78.50 266 LYS A O 1
ATOM 2090 N N . ASP A 1 267 ? 19.397 -13.625 -7.547 1.00 71.12 267 ASP A N 1
ATOM 2091 C CA . ASP A 1 267 ? 18.160 -14.347 -7.206 1.00 71.12 267 ASP A CA 1
ATOM 2092 C C . ASP A 1 267 ? 16.943 -13.750 -7.925 1.00 71.12 267 ASP A C 1
ATOM 2094 O O . ASP A 1 267 ? 16.083 -14.469 -8.437 1.00 71.12 267 ASP A O 1
ATOM 2098 N N . THR A 1 268 ? 16.897 -12.416 -8.018 1.00 74.00 268 THR A N 1
ATOM 2099 C CA . THR A 1 268 ? 15.851 -11.705 -8.762 1.00 74.00 268 THR A CA 1
ATOM 2100 C C . THR A 1 268 ? 15.899 -12.045 -10.256 1.00 74.00 268 THR A C 1
ATOM 2102 O O . THR A 1 268 ? 14.851 -12.253 -10.859 1.00 74.00 268 THR A O 1
ATOM 2105 N N . PHE A 1 269 ? 17.089 -12.130 -10.861 1.00 80.38 269 PHE A N 1
ATOM 2106 C CA . PHE A 1 269 ? 17.232 -12.533 -12.263 1.00 80.38 269 PHE A CA 1
ATOM 2107 C C . PHE A 1 269 ? 16.762 -13.972 -12.506 1.00 80.38 269 PHE A C 1
ATOM 2109 O O . PHE A 1 269 ? 15.960 -14.186 -13.409 1.00 80.38 269 PHE A O 1
ATOM 2116 N N . ILE A 1 270 ? 17.195 -14.933 -11.680 1.00 74.25 270 ILE A N 1
ATOM 2117 C CA . ILE A 1 270 ? 16.802 -16.349 -11.804 1.00 74.25 270 ILE A CA 1
ATOM 2118 C C . ILE A 1 270 ? 15.277 -16.495 -11.739 1.00 74.25 270 ILE A C 1
ATOM 2120 O O . ILE A 1 270 ? 14.683 -17.178 -12.570 1.00 74.25 270 ILE A O 1
ATOM 2124 N N . LEU A 1 271 ? 14.637 -15.792 -10.797 1.00 68.88 271 LEU A N 1
ATOM 2125 C CA . LEU A 1 271 ? 13.182 -15.796 -10.637 1.00 68.88 271 LEU A CA 1
ATOM 2126 C C . LEU A 1 271 ? 12.444 -15.350 -11.907 1.00 68.88 271 LEU A C 1
ATOM 2128 O O . LEU A 1 271 ? 11.409 -15.917 -12.249 1.00 68.88 271 LEU A O 1
ATOM 2132 N N . PHE A 1 272 ? 12.946 -14.311 -12.574 1.00 74.00 272 PHE A N 1
ATOM 2133 C CA . PHE A 1 272 ? 12.307 -13.772 -13.769 1.00 74.00 272 PHE A CA 1
ATOM 2134 C C . PHE A 1 272 ? 12.651 -14.544 -15.047 1.00 74.00 272 PHE A C 1
ATOM 2136 O O . PHE A 1 272 ? 11.805 -14.632 -15.933 1.00 74.00 272 PHE A O 1
ATOM 2143 N N . ARG A 1 273 ? 13.863 -15.106 -15.138 1.00 71.62 273 ARG A N 1
ATOM 2144 C CA . ARG A 1 273 ? 14.328 -15.916 -16.274 1.00 71.62 273 ARG A CA 1
ATOM 2145 C C . ARG A 1 273 ? 13.498 -17.190 -16.431 1.00 71.62 273 ARG A C 1
ATOM 2147 O O . ARG A 1 273 ? 13.102 -17.536 -17.540 1.00 71.62 273 ARG A O 1
ATOM 2154 N N . GLU A 1 274 ? 13.233 -17.880 -15.325 1.00 65.19 274 GLU A N 1
ATOM 2155 C CA . GLU A 1 274 ? 12.571 -19.185 -15.320 1.00 65.19 274 GLU A CA 1
ATOM 2156 C C . GLU A 1 274 ? 11.369 -19.187 -14.360 1.00 65.19 274 GLU A C 1
ATOM 2158 O O . GLU A 1 274 ? 11.450 -19.708 -13.244 1.00 65.19 274 GLU A O 1
ATOM 2163 N N . PRO A 1 275 ? 10.197 -18.680 -14.787 1.00 53.34 275 PRO A N 1
ATOM 2164 C CA . PRO A 1 275 ? 8.975 -18.776 -13.988 1.00 53.34 275 PRO A CA 1
ATOM 2165 C C . PRO A 1 275 ? 8.620 -20.235 -13.665 1.00 53.34 275 PRO A C 1
ATOM 2167 O O . PRO A 1 275 ? 8.054 -20.527 -12.617 1.00 53.34 275 PRO A O 1
ATOM 2170 N N . GLU A 1 276 ? 8.988 -21.178 -14.539 1.00 45.44 276 GLU A N 1
ATOM 2171 C CA . GLU A 1 276 ? 8.791 -22.616 -14.330 1.00 45.44 276 GLU A CA 1
ATOM 2172 C C . GLU A 1 276 ? 9.775 -23.242 -13.330 1.00 45.44 276 GLU A C 1
ATOM 2174 O O . GLU A 1 276 ? 9.471 -24.296 -12.770 1.00 45.44 276 GLU A O 1
ATOM 2179 N N . HIS A 1 277 ? 10.884 -22.582 -12.977 1.00 43.91 277 HIS A N 1
ATOM 2180 C CA . HIS A 1 277 ? 11.696 -23.002 -11.826 1.00 43.91 277 HIS A CA 1
ATOM 2181 C C . HIS A 1 277 ? 10.916 -22.884 -10.499 1.00 43.91 277 HIS A C 1
ATOM 2183 O O . HIS A 1 277 ? 11.281 -23.537 -9.516 1.00 43.91 277 HIS A O 1
ATOM 2189 N N . LEU A 1 278 ? 9.784 -22.159 -10.475 1.00 46.84 278 LEU A N 1
ATOM 2190 C CA . LEU A 1 278 ? 8.797 -22.206 -9.384 1.00 46.84 278 LEU A CA 1
ATOM 2191 C C . LEU A 1 278 ? 8.077 -23.568 -9.284 1.00 46.84 278 LEU A C 1
ATOM 2193 O O . LEU A 1 278 ? 7.576 -23.901 -8.208 1.00 46.84 278 LEU A O 1
ATOM 2197 N N . ARG A 1 279 ? 8.022 -24.355 -10.374 1.00 41.12 279 ARG A N 1
ATOM 2198 C CA . ARG A 1 279 ? 7.515 -25.743 -10.399 1.00 41.12 279 ARG A CA 1
ATOM 2199 C C . ARG A 1 279 ? 8.589 -26.764 -10.003 1.00 41.12 279 ARG A C 1
ATOM 2201 O O . ARG A 1 279 ? 8.265 -27.710 -9.293 1.00 41.12 279 ARG A O 1
ATOM 2208 N N . TYR A 1 280 ? 9.847 -26.575 -10.422 1.00 36.62 280 TYR A N 1
ATOM 2209 C CA . TYR A 1 280 ? 10.885 -27.624 -10.361 1.00 36.62 280 TYR A CA 1
ATOM 2210 C C . TYR A 1 280 ? 11.936 -27.501 -9.247 1.00 36.62 280 TYR A C 1
ATOM 2212 O O . TYR A 1 280 ? 12.555 -28.502 -8.886 1.00 36.62 280 TYR A O 1
ATOM 2220 N N . THR A 1 281 ? 12.058 -26.358 -8.565 1.00 40.28 281 THR A N 1
ATOM 2221 C CA . THR A 1 281 ? 12.856 -26.274 -7.315 1.00 40.28 281 THR A CA 1
ATOM 2222 C C . THR A 1 281 ? 12.222 -27.021 -6.127 1.00 40.28 281 THR A C 1
ATOM 2224 O O . THR A 1 281 ? 12.670 -26.908 -4.987 1.00 40.28 281 THR A O 1
ATOM 2227 N N . GLY A 1 282 ? 11.181 -27.820 -6.379 1.00 40.59 282 GLY A N 1
ATOM 2228 C CA . GLY A 1 282 ? 10.687 -28.838 -5.459 1.00 40.59 282 GLY A CA 1
ATOM 2229 C C . GLY A 1 282 ? 11.577 -30.083 -5.358 1.00 40.59 282 GLY A C 1
ATOM 2230 O O . GLY A 1 282 ? 11.539 -30.713 -4.306 1.00 40.59 282 GLY A O 1
ATOM 2231 N N . ASN A 1 283 ? 12.388 -30.413 -6.378 1.00 34.81 283 ASN A N 1
ATOM 2232 C CA . ASN A 1 283 ? 13.112 -31.696 -6.413 1.00 34.81 283 ASN A CA 1
ATOM 2233 C C . ASN A 1 283 ? 14.644 -31.618 -6.279 1.00 34.81 283 ASN A C 1
ATOM 2235 O O . ASN A 1 283 ? 15.216 -32.560 -5.741 1.00 34.81 283 ASN A O 1
ATOM 2239 N N . GLU A 1 284 ? 15.325 -30.537 -6.681 1.00 33.16 284 GLU A N 1
ATOM 2240 C CA . GLU A 1 284 ? 16.808 -30.550 -6.736 1.00 33.16 284 GLU A CA 1
ATOM 2241 C C . GLU A 1 284 ? 17.533 -29.620 -5.746 1.00 33.16 284 GLU A C 1
ATOM 2243 O O . GLU A 1 284 ? 18.740 -29.744 -5.559 1.00 33.16 284 GLU A O 1
ATOM 2248 N N . SER A 1 285 ? 16.830 -28.758 -5.004 1.00 35.41 285 SER A N 1
ATOM 2249 C CA . SER A 1 285 ? 17.426 -27.953 -3.920 1.00 35.41 285 SER A CA 1
ATOM 2250 C C . SER A 1 285 ? 17.059 -28.487 -2.529 1.00 35.41 285 SER A C 1
ATOM 2252 O O . SER A 1 285 ? 16.606 -27.772 -1.631 1.00 35.41 285 SER A O 1
ATOM 2254 N N . SER A 1 286 ? 17.332 -29.774 -2.315 1.00 33.94 286 SER A N 1
ATOM 2255 C CA . SER A 1 286 ? 17.231 -30.477 -1.026 1.00 33.94 286 SER A CA 1
ATOM 2256 C C . SER A 1 286 ? 18.083 -29.869 0.105 1.00 33.94 286 SER A C 1
ATOM 2258 O O . SER A 1 286 ? 17.925 -30.246 1.263 1.00 33.94 286 SER A O 1
ATOM 2260 N N . GLN A 1 287 ? 18.935 -28.876 -0.170 1.00 36.19 287 GLN A N 1
ATOM 2261 C CA . GLN A 1 287 ? 19.783 -28.241 0.845 1.00 36.19 287 GLN A CA 1
ATOM 2262 C C . GLN A 1 287 ? 19.154 -27.048 1.584 1.00 36.19 287 GLN A C 1
ATOM 2264 O O . GLN A 1 287 ? 19.762 -26.542 2.526 1.00 36.19 287 GLN A O 1
ATOM 2269 N N . THR A 1 288 ? 17.967 -26.544 1.211 1.00 43.25 288 THR A N 1
ATOM 2270 C CA . THR A 1 288 ? 17.527 -25.233 1.739 1.00 43.25 288 THR A CA 1
ATOM 2271 C C . THR A 1 288 ? 16.057 -25.065 2.140 1.00 43.25 288 THR A C 1
ATOM 2273 O O . THR A 1 288 ? 15.658 -23.935 2.429 1.00 43.25 288 THR A O 1
ATOM 2276 N N . GLN A 1 289 ? 15.283 -26.141 2.311 1.00 48.69 289 GLN A N 1
ATOM 2277 C CA . GLN A 1 289 ? 13.926 -26.087 2.889 1.00 48.69 289 GLN A CA 1
ATOM 2278 C C . GLN A 1 289 ? 13.911 -26.086 4.432 1.00 48.69 289 GLN A C 1
ATOM 2280 O O . GLN A 1 289 ? 13.260 -26.909 5.076 1.00 48.69 289 GLN A O 1
ATOM 2285 N N . GLU A 1 290 ? 14.587 -25.131 5.069 1.00 53.78 290 GLU A N 1
ATOM 2286 C CA . GLU A 1 290 ? 14.179 -24.774 6.431 1.00 53.78 290 GLU A CA 1
ATOM 2287 C C . GLU A 1 290 ? 13.014 -23.793 6.324 1.00 53.78 290 GLU A C 1
ATOM 2289 O O . GLU A 1 290 ? 13.191 -22.668 5.862 1.00 53.78 290 GLU A O 1
ATOM 2294 N N . GLY A 1 291 ? 11.808 -24.213 6.722 1.00 56.16 291 GLY A N 1
ATOM 2295 C CA . GLY A 1 291 ? 10.691 -23.282 6.887 1.00 56.16 291 GLY A CA 1
ATOM 2296 C C . GLY A 1 291 ? 11.071 -22.155 7.853 1.00 56.16 291 GLY A C 1
ATOM 2297 O O . GLY A 1 291 ? 11.911 -22.351 8.728 1.00 56.16 291 GLY A O 1
ATOM 2298 N N . MET A 1 292 ? 10.442 -20.984 7.729 1.00 63.41 292 MET A N 1
ATOM 2299 C CA . MET A 1 292 ? 10.791 -19.790 8.515 1.00 63.41 292 MET A CA 1
ATOM 2300 C C . MET A 1 292 ? 10.934 -20.054 10.014 1.00 63.41 292 MET A C 1
ATOM 2302 O O . MET A 1 292 ? 11.905 -19.620 10.624 1.00 63.41 292 MET A O 1
ATOM 2306 N N . LEU A 1 293 ? 9.990 -20.796 10.598 1.00 66.69 293 LEU A N 1
ATOM 2307 C CA . LEU A 1 293 ? 10.034 -21.162 12.011 1.00 66.69 293 LEU A CA 1
ATOM 2308 C C . LEU A 1 293 ? 11.296 -21.974 12.334 1.00 66.69 293 LEU A C 1
ATOM 2310 O O . LEU A 1 293 ? 12.002 -21.666 13.288 1.00 66.69 293 LEU A O 1
ATOM 2314 N N . ARG A 1 294 ? 11.606 -22.973 11.500 1.00 68.81 294 ARG A N 1
ATOM 2315 C CA . ARG A 1 294 ? 12.798 -23.811 11.643 1.00 68.81 294 ARG A CA 1
ATOM 2316 C C . ARG A 1 294 ? 14.066 -22.976 11.508 1.00 68.81 294 ARG A C 1
ATOM 2318 O O . ARG A 1 294 ? 14.924 -23.124 12.358 1.00 68.81 294 ARG A O 1
ATOM 2325 N N . TYR A 1 295 ? 14.132 -22.059 10.539 1.00 71.62 295 TYR A N 1
ATOM 2326 C CA . TYR A 1 295 ? 15.265 -21.147 10.351 1.00 71.62 295 TYR A CA 1
ATOM 2327 C C . TYR A 1 295 ? 15.480 -20.205 11.539 1.00 71.62 295 TYR A C 1
ATOM 2329 O O . TYR A 1 295 ? 16.608 -20.013 11.984 1.00 71.62 295 TYR A O 1
ATOM 2337 N N . VAL A 1 296 ? 14.402 -19.619 12.074 1.00 75.25 296 VAL A N 1
ATOM 2338 C CA . VAL A 1 296 ? 14.485 -18.730 13.241 1.00 75.25 296 VAL A CA 1
ATOM 2339 C C . VAL A 1 296 ? 15.007 -19.485 14.463 1.00 75.25 296 VAL A C 1
ATOM 2341 O O . VAL A 1 296 ? 15.828 -18.952 15.205 1.00 75.25 296 VAL A O 1
ATOM 2344 N N . VAL A 1 297 ? 14.567 -20.733 14.640 1.00 80.00 297 VAL A N 1
ATOM 2345 C CA . VAL A 1 297 ? 15.009 -21.607 15.733 1.00 80.00 297 VAL A CA 1
ATOM 2346 C C . VAL A 1 297 ? 16.438 -22.118 15.519 1.00 80.00 297 VAL A C 1
ATOM 2348 O O . VAL A 1 297 ? 17.200 -22.181 16.479 1.00 80.00 297 VAL A O 1
ATOM 2351 N N . SER A 1 298 ? 16.826 -22.458 14.287 1.00 81.94 298 SER A N 1
ATOM 2352 C CA . SER A 1 298 ? 18.150 -23.007 13.964 1.00 81.94 298 SER A CA 1
ATOM 2353 C C . SER A 1 298 ? 19.241 -21.936 13.860 1.00 81.94 298 SER A C 1
ATOM 2355 O O . SER A 1 298 ? 20.413 -22.240 14.071 1.00 81.94 298 SER A O 1
ATOM 2357 N N . HIS A 1 299 ? 18.885 -20.675 13.585 1.00 80.88 299 HIS A N 1
ATOM 2358 C CA . HIS A 1 299 ? 19.838 -19.577 13.385 1.00 80.88 299 HIS A CA 1
ATOM 2359 C C . HIS A 1 299 ? 19.516 -18.307 14.205 1.00 80.88 299 HIS A C 1
ATOM 2361 O O . HIS A 1 299 ? 19.512 -17.202 13.646 1.00 80.88 299 HIS A O 1
ATOM 2367 N N . PRO A 1 300 ? 19.315 -18.391 15.534 1.00 85.94 300 PRO A N 1
ATOM 2368 C CA . PRO A 1 300 ? 18.902 -17.245 16.349 1.00 85.94 300 PRO A CA 1
ATOM 2369 C C . PRO A 1 300 ? 19.890 -16.071 16.267 1.00 85.94 300 PRO A C 1
ATOM 2371 O O . PRO A 1 300 ? 19.473 -14.921 16.136 1.00 85.94 300 PRO A O 1
ATOM 2374 N N . GLY A 1 301 ? 21.202 -16.341 16.235 1.00 85.88 301 GLY A N 1
ATOM 2375 C CA . GLY A 1 301 ? 22.227 -15.301 16.083 1.00 85.88 301 GLY A CA 1
ATOM 2376 C C . GLY A 1 301 ? 22.131 -14.531 14.758 1.00 85.88 301 GLY A C 1
ATOM 2377 O O . GLY A 1 301 ? 22.298 -13.312 14.740 1.00 85.88 301 GLY A O 1
ATOM 2378 N N . ARG A 1 302 ? 21.779 -15.206 13.650 1.00 79.62 302 ARG A N 1
ATOM 2379 C CA . ARG A 1 302 ? 21.571 -14.544 12.347 1.00 79.62 302 ARG A CA 1
ATOM 2380 C C . ARG A 1 302 ? 20.295 -13.714 12.334 1.00 79.62 302 ARG A C 1
ATOM 2382 O O . ARG A 1 302 ? 20.288 -12.635 11.746 1.00 79.62 302 ARG A O 1
ATOM 2389 N N . VAL A 1 303 ? 19.233 -14.181 12.991 1.00 81.31 303 VAL A N 1
ATOM 2390 C CA . VAL A 1 303 ? 17.988 -13.413 13.137 1.00 81.31 303 VAL A CA 1
ATOM 2391 C C . VAL A 1 303 ? 18.244 -12.134 13.928 1.00 81.31 303 VAL A C 1
ATOM 2393 O O . VAL A 1 303 ? 17.878 -11.056 13.468 1.00 81.31 303 VAL A O 1
ATOM 2396 N N . VAL A 1 304 ? 18.945 -12.221 15.061 1.00 86.00 304 VAL A N 1
ATOM 2397 C CA . VAL A 1 304 ? 19.323 -11.042 15.857 1.00 86.00 304 VAL A CA 1
ATOM 2398 C C . VAL A 1 304 ? 20.206 -10.089 15.046 1.00 86.00 304 VAL A C 1
ATOM 2400 O O . VAL A 1 304 ? 19.940 -8.888 15.019 1.00 86.00 304 VAL A O 1
ATOM 2403 N N . GLY A 1 305 ? 21.197 -10.610 14.314 1.00 85.06 305 GLY A N 1
ATOM 2404 C CA . GLY A 1 305 ? 22.025 -9.809 13.407 1.00 85.06 305 GLY A CA 1
ATOM 2405 C C . GLY A 1 305 ? 21.214 -9.123 12.299 1.00 85.06 305 GLY A C 1
ATOM 2406 O O . GLY A 1 305 ? 21.452 -7.954 11.994 1.00 85.06 305 GLY A O 1
ATOM 2407 N N . THR A 1 306 ? 20.209 -9.809 11.747 1.00 80.19 306 THR A N 1
ATOM 2408 C CA . THR A 1 306 ? 19.272 -9.254 10.754 1.00 80.19 306 THR A CA 1
ATOM 2409 C C . THR A 1 306 ? 18.454 -8.122 11.356 1.00 80.19 306 THR A C 1
ATOM 2411 O O . THR A 1 306 ? 18.416 -7.041 10.778 1.00 80.19 306 THR A O 1
ATOM 2414 N N . ILE A 1 307 ? 17.867 -8.331 12.538 1.00 85.25 307 ILE A N 1
ATOM 2415 C CA . ILE A 1 307 ? 17.098 -7.311 13.262 1.00 85.25 307 ILE A CA 1
ATOM 2416 C C . ILE A 1 307 ? 17.970 -6.081 13.528 1.00 85.25 307 ILE A C 1
ATOM 2418 O O . ILE A 1 307 ? 17.549 -4.964 13.239 1.00 85.25 307 ILE A O 1
ATOM 2422 N N . TYR A 1 308 ? 19.199 -6.268 14.017 1.00 87.56 308 TYR A N 1
ATOM 2423 C CA . TYR A 1 308 ? 20.131 -5.169 14.267 1.00 87.56 308 TYR A CA 1
ATOM 2424 C C . TYR A 1 308 ? 20.473 -4.397 12.986 1.00 87.56 308 TYR A C 1
ATOM 2426 O O . TYR A 1 308 ? 20.360 -3.171 12.954 1.00 87.56 308 TYR A O 1
ATOM 2434 N N . LYS A 1 309 ? 20.830 -5.108 11.906 1.00 83.94 309 LYS A N 1
ATOM 2435 C CA . LYS A 1 309 ? 21.111 -4.514 10.588 1.00 83.94 309 LYS A CA 1
ATOM 2436 C C . LYS A 1 309 ? 19.903 -3.737 10.065 1.00 83.94 309 LYS A C 1
ATOM 2438 O O . LYS A 1 309 ? 20.028 -2.637 9.542 1.00 83.94 309 LYS A O 1
ATOM 2443 N N . ASN A 1 310 ? 18.717 -4.307 10.204 1.00 83.00 310 ASN A N 1
ATOM 2444 C CA . ASN A 1 310 ? 17.475 -3.694 9.776 1.00 83.00 310 ASN A CA 1
ATOM 2445 C C . ASN A 1 310 ? 17.173 -2.415 10.555 1.00 83.00 310 ASN A C 1
ATOM 2447 O O . ASN A 1 310 ? 16.927 -1.382 9.936 1.00 83.00 310 ASN A O 1
ATOM 2451 N N . LEU A 1 311 ? 17.266 -2.453 11.886 1.00 84.62 311 LEU A N 1
ATOM 2452 C CA . LEU A 1 311 ? 17.086 -1.283 12.745 1.00 84.62 311 LEU A CA 1
ATOM 2453 C C . LEU A 1 311 ? 18.107 -0.181 12.433 1.00 84.62 311 LEU A C 1
ATOM 2455 O O . LEU A 1 311 ? 17.727 0.987 12.350 1.00 84.62 311 LEU A O 1
ATOM 2459 N N . SER A 1 312 ? 19.373 -0.532 12.186 1.00 85.38 312 SER A N 1
ATOM 2460 C CA . SER A 1 312 ? 20.405 0.448 11.823 1.00 85.38 312 SER A CA 1
ATOM 2461 C C . SER A 1 312 ? 20.206 1.043 10.422 1.00 85.38 312 SER A C 1
ATOM 2463 O O . SER A 1 312 ? 20.600 2.183 10.182 1.00 85.38 312 SER A O 1
ATOM 2465 N N . MET A 1 313 ? 19.527 0.330 9.513 1.00 82.44 313 MET A N 1
ATOM 2466 C CA . MET A 1 313 ? 19.187 0.810 8.168 1.00 82.44 313 MET A CA 1
ATOM 2467 C C . MET A 1 313 ? 17.924 1.684 8.099 1.00 82.44 313 MET A C 1
ATOM 2469 O O . MET A 1 313 ? 17.736 2.360 7.086 1.00 82.44 313 MET A O 1
ATOM 2473 N N . VAL A 1 314 ? 17.070 1.719 9.132 1.00 82.38 314 VAL A N 1
ATOM 2474 C CA . VAL A 1 314 ? 15.815 2.502 9.110 1.00 82.38 314 VAL A CA 1
ATOM 2475 C C . VAL A 1 314 ? 16.088 3.988 8.863 1.00 82.38 314 VAL A C 1
ATOM 2477 O O . VAL A 1 314 ? 15.538 4.565 7.925 1.00 82.38 314 VAL A O 1
ATOM 2480 N N . TYR A 1 315 ? 16.961 4.611 9.662 1.00 84.94 315 TYR A N 1
ATOM 2481 C CA . TYR A 1 315 ? 17.256 6.040 9.517 1.00 84.94 315 TYR A CA 1
ATOM 2482 C C . TYR A 1 315 ? 17.946 6.376 8.183 1.00 84.94 315 TYR A C 1
ATOM 2484 O O . TYR A 1 315 ? 17.450 7.272 7.500 1.00 84.94 315 TYR A O 1
ATOM 2492 N N . PRO A 1 316 ? 19.012 5.668 7.746 1.00 86.31 316 PRO A N 1
ATOM 2493 C CA . PRO A 1 316 ? 19.619 5.895 6.434 1.00 86.31 316 PRO A CA 1
ATOM 2494 C C . PRO A 1 316 ? 18.628 5.815 5.269 1.00 86.31 316 PRO A C 1
ATOM 2496 O O . PRO A 1 316 ? 18.709 6.630 4.352 1.00 86.31 316 PRO A O 1
ATOM 2499 N N . ARG A 1 317 ? 17.665 4.879 5.305 1.00 81.12 317 ARG A N 1
ATOM 2500 C CA . ARG A 1 317 ? 16.629 4.759 4.264 1.00 81.12 317 ARG A CA 1
ATOM 2501 C C . ARG A 1 317 ? 15.697 5.969 4.250 1.00 81.12 317 ARG A C 1
ATOM 2503 O O . ARG A 1 317 ? 15.533 6.588 3.206 1.00 81.12 317 ARG A O 1
ATOM 2510 N N . ILE A 1 318 ? 15.177 6.371 5.412 1.00 80.69 318 ILE A N 1
ATOM 2511 C CA . ILE A 1 318 ? 14.326 7.567 5.523 1.00 80.69 318 ILE A CA 1
ATOM 2512 C C . ILE A 1 318 ? 15.100 8.827 5.104 1.00 80.69 318 ILE A C 1
ATOM 2514 O O . ILE A 1 318 ? 14.563 9.681 4.404 1.00 80.69 318 ILE A O 1
ATOM 2518 N N . ALA A 1 319 ? 16.367 8.948 5.509 1.00 83.25 319 ALA A N 1
ATOM 2519 C CA . ALA A 1 319 ? 17.223 10.075 5.153 1.00 83.25 319 ALA A CA 1
ATOM 2520 C C . ALA A 1 319 ? 17.491 10.143 3.645 1.00 83.25 319 ALA A C 1
ATOM 2522 O O . ALA A 1 319 ? 17.478 11.233 3.078 1.00 83.25 319 ALA A O 1
ATOM 2523 N N . LYS A 1 320 ? 17.679 8.993 2.990 1.00 81.62 320 LYS A N 1
ATOM 2524 C CA . LYS A 1 320 ? 17.818 8.902 1.536 1.00 81.62 320 LYS A CA 1
ATOM 2525 C C . LYS A 1 320 ? 16.549 9.369 0.820 1.00 81.62 320 LYS A C 1
ATOM 2527 O O . LYS A 1 320 ? 16.633 10.225 -0.058 1.00 81.62 320 LYS A O 1
ATOM 2532 N N . ASP A 1 321 ? 15.383 8.870 1.223 1.00 75.00 321 ASP A N 1
ATOM 2533 C CA . ASP A 1 321 ? 14.099 9.268 0.627 1.00 75.00 321 ASP A CA 1
ATOM 2534 C C . ASP A 1 321 ? 13.828 10.769 0.839 1.00 75.00 321 ASP A C 1
ATOM 2536 O O . ASP A 1 321 ? 13.420 11.486 -0.078 1.00 75.00 321 ASP A O 1
ATOM 2540 N N . ALA A 1 322 ? 14.145 11.283 2.029 1.00 76.88 322 ALA A N 1
ATOM 2541 C CA . ALA A 1 322 ? 14.053 12.704 2.346 1.00 76.88 322 ALA A CA 1
ATOM 2542 C C . ALA A 1 322 ? 15.020 13.563 1.512 1.00 76.88 322 ALA A C 1
ATOM 2544 O O . ALA A 1 322 ? 14.639 14.643 1.054 1.00 76.88 322 ALA A O 1
ATOM 2545 N N . ALA A 1 323 ? 16.244 13.085 1.266 1.00 80.00 323 ALA A N 1
ATOM 2546 C CA . ALA A 1 323 ? 17.214 13.767 0.414 1.00 80.00 323 ALA A CA 1
ATOM 2547 C C . ALA A 1 323 ? 16.709 13.879 -1.033 1.00 80.00 323 ALA A C 1
ATOM 2549 O O . ALA A 1 323 ? 16.822 14.947 -1.635 1.00 80.00 323 ALA A O 1
ATOM 2550 N N . HIS A 1 324 ? 16.059 12.838 -1.563 1.00 72.31 324 HIS A N 1
ATOM 2551 C CA . HIS A 1 324 ? 15.425 12.897 -2.883 1.00 72.31 324 HIS A CA 1
ATOM 2552 C C . HIS A 1 324 ? 14.283 13.928 -2.954 1.00 72.31 324 HIS A C 1
ATOM 2554 O O . HIS A 1 324 ? 14.090 14.582 -3.979 1.00 72.31 324 HIS A O 1
ATOM 2560 N N . LEU A 1 325 ? 13.577 14.156 -1.843 1.00 69.88 325 LEU A N 1
ATOM 2561 C CA . LEU A 1 325 ? 12.575 15.221 -1.709 1.00 69.88 325 LEU A CA 1
ATOM 2562 C C . LEU A 1 325 ? 13.185 16.617 -1.455 1.00 69.88 325 LEU A C 1
ATOM 2564 O O . LEU A 1 325 ? 12.457 17.615 -1.362 1.00 69.88 325 LEU A O 1
ATOM 2568 N N . LYS A 1 326 ? 14.521 16.714 -1.383 1.00 78.31 326 LYS A N 1
ATOM 2569 C CA . LYS A 1 326 ? 15.284 17.909 -0.987 1.00 78.31 326 LYS A CA 1
ATOM 2570 C C . LYS A 1 326 ? 14.876 18.428 0.399 1.00 78.31 326 LYS A C 1
ATOM 2572 O O . LYS A 1 326 ? 14.812 19.636 0.615 1.00 78.31 326 LYS A O 1
ATOM 2577 N N . ILE A 1 327 ? 14.547 17.523 1.321 1.00 78.12 327 ILE A N 1
ATOM 2578 C CA . ILE A 1 327 ? 14.264 17.858 2.719 1.00 78.12 327 ILE A CA 1
ATOM 2579 C C . ILE A 1 327 ? 15.605 17.954 3.463 1.00 78.12 327 ILE A C 1
ATOM 2581 O O . ILE A 1 327 ? 16.362 16.980 3.469 1.00 78.12 327 ILE A O 1
ATOM 2585 N N . PRO A 1 328 ? 15.916 19.089 4.117 1.00 84.19 328 PRO A N 1
ATOM 2586 C CA . PRO A 1 328 ? 17.142 19.235 4.892 1.00 84.19 328 PRO A CA 1
ATOM 2587 C C . PRO A 1 328 ? 17.266 18.165 5.993 1.00 84.19 328 PRO A C 1
ATOM 2589 O O . PRO A 1 328 ? 16.303 17.942 6.737 1.00 84.19 328 PRO A O 1
ATOM 2592 N N . PRO A 1 329 ? 18.448 17.544 6.180 1.00 85.81 329 PRO A N 1
ATOM 2593 C CA . PRO A 1 329 ? 18.651 16.529 7.215 1.00 85.81 329 PRO A CA 1
ATOM 2594 C C . PRO A 1 329 ? 18.331 17.015 8.635 1.00 85.81 329 PRO A C 1
ATOM 2596 O O . PRO A 1 329 ? 17.857 16.233 9.458 1.00 85.81 329 PRO A O 1
ATOM 2599 N N . SER A 1 330 ? 18.561 18.299 8.927 1.00 84.56 330 SER A N 1
ATOM 2600 C CA . SER A 1 330 ? 18.219 18.932 10.208 1.00 84.56 330 SER A CA 1
ATOM 2601 C C . SER A 1 330 ? 16.711 18.924 10.468 1.00 84.56 330 SER A C 1
ATOM 2603 O O . SER A 1 330 ? 16.283 18.520 11.547 1.00 84.56 330 SER A O 1
ATOM 2605 N N . ILE A 1 331 ? 15.906 19.284 9.464 1.00 83.31 331 ILE A N 1
ATOM 2606 C CA . ILE A 1 331 ? 14.438 19.285 9.540 1.00 83.31 331 ILE A CA 1
ATOM 2607 C C . ILE A 1 331 ? 13.912 17.863 9.719 1.00 83.31 331 ILE A C 1
ATOM 2609 O O . ILE A 1 331 ? 13.048 17.630 10.566 1.00 83.31 331 ILE A O 1
ATOM 2613 N N . LEU A 1 332 ? 14.459 16.895 8.975 1.00 82.38 332 LEU A N 1
ATOM 2614 C CA . LEU A 1 332 ? 14.084 15.491 9.132 1.00 82.38 332 LEU A CA 1
ATOM 2615 C C . LEU A 1 332 ? 14.384 14.990 10.551 1.00 82.38 332 LEU A C 1
ATOM 2617 O O . LEU A 1 332 ? 13.504 14.424 11.196 1.00 82.38 332 LEU A O 1
ATOM 2621 N N . LYS A 1 333 ? 15.609 15.212 11.052 1.00 86.06 333 LYS A N 1
ATOM 2622 C CA . LYS A 1 333 ? 16.011 14.804 12.408 1.00 86.06 333 LYS A CA 1
ATOM 2623 C C . LYS A 1 333 ? 15.124 15.450 13.468 1.00 86.06 333 LYS A C 1
ATOM 2625 O O . LYS A 1 333 ? 14.646 14.743 14.348 1.00 86.06 333 LYS A O 1
ATOM 2630 N N . ALA A 1 334 ? 14.865 16.753 13.359 1.00 85.12 334 ALA A N 1
ATOM 2631 C CA . ALA A 1 334 ? 13.989 17.471 14.280 1.00 85.12 334 ALA A CA 1
ATOM 2632 C C . ALA A 1 334 ? 12.559 16.909 14.260 1.00 85.12 334 ALA A C 1
ATOM 2634 O O . ALA A 1 334 ? 11.980 16.676 15.316 1.00 85.12 334 ALA A O 1
ATOM 2635 N N . SER A 1 335 ? 12.017 16.613 13.075 1.00 81.19 335 SER A N 1
ATOM 2636 C CA . SER A 1 335 ? 10.668 16.052 12.916 1.00 81.19 335 SER A CA 1
ATOM 2637 C C . SER A 1 335 ? 10.557 14.640 13.498 1.00 81.19 335 SER A C 1
ATOM 2639 O O . SER A 1 335 ? 9.612 14.341 14.228 1.00 81.19 335 SER A O 1
ATOM 2641 N N . LEU A 1 336 ? 11.538 13.773 13.218 1.00 84.50 336 LEU A N 1
ATOM 2642 C CA . LEU A 1 336 ? 11.588 12.415 13.764 1.00 84.50 336 LEU A CA 1
ATOM 2643 C C . LEU A 1 336 ? 11.773 12.425 15.283 1.00 84.50 336 LEU A C 1
ATOM 2645 O O . LEU A 1 336 ? 11.078 11.689 15.979 1.00 84.50 336 LEU A O 1
ATOM 2649 N N . LEU A 1 337 ? 12.659 13.281 15.801 1.00 87.31 337 LEU A N 1
ATOM 2650 C CA . LEU A 1 337 ? 12.862 13.458 17.237 1.00 87.31 337 LEU A CA 1
ATOM 2651 C C . LEU A 1 337 ? 11.585 13.965 17.909 1.00 87.31 337 LEU A C 1
ATOM 2653 O O . LEU A 1 337 ? 11.197 13.448 18.949 1.00 87.31 337 LEU A O 1
ATOM 2657 N N . PHE A 1 338 ? 10.900 14.932 17.302 1.00 85.31 338 PHE A N 1
ATOM 2658 C CA . PHE A 1 338 ? 9.642 15.458 17.817 1.00 85.31 338 PHE A CA 1
ATOM 2659 C C . PHE A 1 338 ? 8.565 14.370 17.909 1.00 85.31 338 PHE A C 1
ATOM 2661 O O . PHE A 1 338 ? 7.960 14.184 18.964 1.00 85.31 338 PHE A O 1
ATOM 2668 N N . VAL A 1 339 ? 8.376 13.588 16.841 1.00 82.94 339 VAL A N 1
ATOM 2669 C CA . VAL A 1 339 ? 7.456 12.440 16.838 1.00 82.94 339 VAL A CA 1
ATOM 2670 C C . VAL A 1 339 ? 7.853 11.402 17.890 1.00 82.94 339 VAL A C 1
ATOM 2672 O O . VAL A 1 339 ? 6.996 10.923 18.633 1.00 82.94 339 VAL A O 1
ATOM 2675 N N . PHE A 1 340 ? 9.143 11.078 17.989 1.00 85.38 340 PHE A N 1
ATOM 2676 C CA . PHE A 1 340 ? 9.662 10.136 18.977 1.00 85.38 340 PHE A CA 1
ATOM 2677 C C . PHE A 1 340 ? 9.392 10.604 20.411 1.00 85.38 340 PHE A C 1
ATOM 2679 O O . PHE A 1 340 ? 8.886 9.830 21.221 1.00 85.38 340 PHE A O 1
ATOM 2686 N N . LEU A 1 341 ? 9.655 11.878 20.716 1.00 87.50 341 LEU A N 1
ATOM 2687 C CA . LEU A 1 341 ? 9.391 12.467 22.027 1.00 87.50 341 LEU A CA 1
ATOM 2688 C C . LEU A 1 341 ? 7.898 12.442 22.365 1.00 87.50 341 LEU A C 1
ATOM 2690 O O . LEU A 1 341 ? 7.548 12.098 23.489 1.00 87.50 341 LEU A O 1
ATOM 2694 N N . LEU A 1 342 ? 7.008 12.727 21.407 1.00 82.81 342 LEU A N 1
ATOM 2695 C CA . LEU A 1 342 ? 5.561 12.617 21.626 1.00 82.81 342 LEU A CA 1
ATOM 2696 C C . LEU A 1 342 ? 5.149 11.185 21.993 1.00 82.81 342 LEU A C 1
ATOM 2698 O O . LEU A 1 342 ? 4.421 10.984 22.967 1.00 82.81 342 LEU A O 1
ATOM 2702 N N . ILE A 1 343 ? 5.646 10.187 21.256 1.00 81.75 343 ILE A N 1
ATOM 2703 C CA . ILE A 1 343 ? 5.386 8.770 21.545 1.00 81.75 343 ILE A CA 1
ATOM 2704 C C . ILE A 1 343 ? 5.926 8.399 22.934 1.00 81.75 343 ILE A C 1
ATOM 2706 O O . ILE A 1 343 ? 5.207 7.785 23.725 1.00 81.75 343 ILE A O 1
ATOM 2710 N N . LEU A 1 344 ? 7.156 8.811 23.258 1.00 84.69 344 LEU A N 1
ATOM 2711 C CA . LEU A 1 344 ? 7.799 8.537 24.542 1.00 84.69 344 LEU A CA 1
ATOM 2712 C C . LEU A 1 344 ? 7.026 9.159 25.711 1.00 84.69 344 LEU A C 1
ATOM 2714 O O . LEU A 1 344 ? 6.740 8.470 26.687 1.00 84.69 344 LEU A O 1
ATOM 2718 N N . ILE A 1 345 ? 6.621 10.428 25.598 1.00 83.62 345 ILE A N 1
ATOM 2719 C CA . ILE A 1 345 ? 5.795 11.118 26.600 1.00 83.62 345 ILE A CA 1
ATOM 2720 C C . ILE A 1 345 ? 4.476 10.365 26.807 1.00 83.62 345 ILE A C 1
ATOM 2722 O O . ILE A 1 345 ? 4.051 10.156 27.946 1.00 83.62 345 ILE A O 1
ATOM 2726 N N . GLY A 1 346 ? 3.845 9.913 25.721 1.00 78.25 346 GLY A N 1
ATOM 2727 C CA . GLY A 1 346 ? 2.632 9.104 25.776 1.00 78.25 346 GLY A CA 1
ATOM 2728 C C . GLY A 1 346 ? 2.808 7.793 26.537 1.00 78.25 346 GLY A C 1
ATOM 2729 O O . GLY A 1 346 ? 2.004 7.471 27.417 1.00 78.25 346 GLY A O 1
ATOM 2730 N N . LEU A 1 347 ? 3.883 7.062 26.236 1.00 77.25 347 LEU A N 1
ATOM 2731 C CA . LEU A 1 347 ? 4.228 5.805 26.898 1.00 77.25 347 LEU A CA 1
ATOM 2732 C C . LEU A 1 347 ? 4.522 6.014 28.386 1.00 77.25 347 LEU A C 1
ATOM 2734 O O . LEU A 1 347 ? 3.900 5.361 29.225 1.00 77.25 347 LEU A O 1
ATOM 2738 N N . VAL A 1 348 ? 5.397 6.966 28.726 1.00 81.94 348 VAL A N 1
ATOM 2739 C CA . VAL A 1 348 ? 5.763 7.283 30.117 1.00 81.94 348 VAL A CA 1
ATOM 2740 C C . VAL A 1 348 ? 4.529 7.687 30.917 1.00 81.94 348 VAL A C 1
ATOM 2742 O O . VAL A 1 348 ? 4.312 7.172 32.011 1.00 81.94 348 VAL A O 1
ATOM 2745 N N . ARG A 1 349 ? 3.655 8.539 30.365 1.00 76.50 349 ARG A N 1
ATOM 2746 C CA . ARG A 1 349 ? 2.416 8.953 31.041 1.00 76.50 349 ARG A CA 1
ATOM 2747 C C . ARG A 1 349 ? 1.461 7.778 31.263 1.00 76.50 349 ARG A C 1
ATOM 2749 O O . ARG A 1 349 ? 0.816 7.714 32.310 1.00 76.50 349 ARG A O 1
ATOM 2756 N N . SER A 1 350 ? 1.369 6.853 30.307 1.00 73.06 350 SER A N 1
ATOM 2757 C CA . SER A 1 350 ? 0.541 5.645 30.422 1.00 73.06 350 SER A CA 1
ATOM 2758 C C . SER A 1 350 ? 1.047 4.704 31.520 1.00 73.06 350 SER A C 1
ATOM 2760 O O . SER A 1 350 ? 0.254 4.230 32.340 1.00 73.06 350 SER A O 1
ATOM 2762 N N . ILE A 1 351 ? 2.366 4.483 31.570 1.00 76.88 351 ILE A N 1
ATOM 2763 C CA . ILE A 1 351 ? 3.033 3.671 32.598 1.00 76.88 351 ILE A CA 1
ATOM 2764 C C . ILE A 1 351 ? 2.876 4.327 33.972 1.00 76.88 351 ILE A C 1
ATOM 2766 O O . ILE A 1 351 ? 2.445 3.673 34.920 1.00 76.88 351 ILE A O 1
ATOM 2770 N N . TRP A 1 352 ? 3.152 5.629 34.075 1.00 75.38 352 TRP A N 1
ATOM 2771 C CA . TRP A 1 352 ? 3.125 6.356 35.343 1.00 75.38 352 TRP A CA 1
ATOM 2772 C C . TRP A 1 352 ? 1.725 6.406 35.956 1.00 75.38 352 TRP A C 1
ATOM 2774 O O . TRP A 1 352 ? 1.560 6.200 37.156 1.00 75.38 352 TRP A O 1
ATOM 2784 N N . LYS A 1 353 ? 0.688 6.572 35.127 1.00 74.25 353 LYS A N 1
ATOM 2785 C CA . LYS A 1 353 ? -0.704 6.490 35.586 1.00 74.25 353 LYS A CA 1
ATOM 2786 C C . LYS A 1 353 ? -1.166 5.052 35.886 1.00 74.25 353 LYS A C 1
ATOM 2788 O O . LYS A 1 353 ? -2.291 4.897 36.347 1.00 74.25 353 LYS A O 1
ATOM 2793 N N . ARG A 1 354 ? -0.355 4.016 35.610 1.00 64.00 354 ARG A N 1
ATOM 2794 C CA . ARG A 1 354 ? -0.724 2.582 35.659 1.00 64.00 354 ARG A CA 1
ATOM 2795 C C . ARG A 1 354 ? -2.022 2.267 34.894 1.00 64.00 354 ARG A C 1
ATOM 2797 O O . ARG A 1 354 ? -2.804 1.411 35.293 1.00 64.00 354 ARG A O 1
ATOM 2804 N N . ARG A 1 355 ? -2.278 2.979 33.790 1.00 64.44 355 ARG A N 1
ATOM 2805 C CA . ARG A 1 355 ? -3.543 2.931 33.025 1.00 64.44 355 ARG A CA 1
ATOM 2806 C C . ARG A 1 355 ? -3.399 2.178 31.704 1.00 64.44 355 ARG A C 1
ATOM 2808 O O . ARG A 1 355 ? -3.875 2.651 30.676 1.00 64.44 355 ARG A O 1
ATOM 2815 N N . LEU A 1 356 ? -2.750 1.016 31.702 1.00 71.88 356 LEU A N 1
ATOM 2816 C CA . LEU A 1 356 ? -2.752 0.166 30.511 1.00 71.88 356 LEU A CA 1
ATOM 2817 C C . LEU A 1 356 ? -4.139 -0.477 30.398 1.00 71.88 356 LEU A C 1
ATOM 2819 O O . LEU A 1 356 ? -4.430 -1.476 31.051 1.00 71.88 356 LEU A O 1
ATOM 2823 N N . THR A 1 357 ? -5.043 0.171 29.656 1.00 82.38 357 THR A N 1
ATOM 2824 C CA . THR A 1 357 ? -6.409 -0.330 29.503 1.00 82.38 357 THR A CA 1
ATOM 2825 C C . THR A 1 357 ? -6.460 -1.390 28.408 1.00 82.38 357 THR A C 1
ATOM 2827 O O . 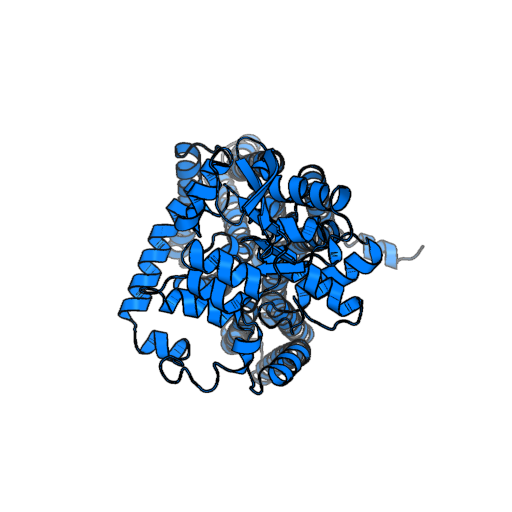THR A 1 357 ? -5.535 -1.552 27.607 1.00 82.38 357 THR A O 1
ATOM 2830 N N . SER A 1 358 ? -7.585 -2.097 28.330 1.00 85.06 358 SER A N 1
ATOM 2831 C CA . SER A 1 358 ? -7.856 -3.051 27.256 1.00 85.06 358 SER A CA 1
ATOM 2832 C C . SER A 1 358 ? -7.718 -2.440 25.852 1.00 85.06 358 SER A C 1
ATOM 2834 O O . SER A 1 358 ? -7.369 -3.143 24.907 1.00 85.06 358 SER A O 1
ATOM 2836 N N . LYS A 1 359 ? -7.935 -1.124 25.712 1.00 89.75 359 LYS A N 1
ATOM 2837 C CA . LYS A 1 359 ? -7.771 -0.378 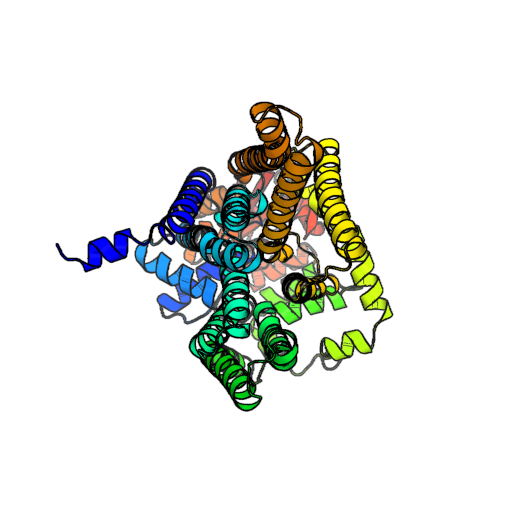24.456 1.00 89.75 359 LYS A CA 1
ATOM 2838 C C . LYS A 1 359 ? -6.306 -0.312 24.027 1.00 89.75 359 LYS A C 1
ATOM 2840 O O . LYS A 1 359 ? -5.990 -0.659 22.893 1.00 89.75 359 LYS A O 1
ATOM 2845 N N . GLU A 1 360 ? -5.417 0.101 24.932 1.00 88.25 360 GLU A N 1
ATOM 2846 C CA . GLU A 1 360 ? -3.978 0.178 24.663 1.00 88.25 360 GLU A CA 1
ATOM 2847 C C . GLU A 1 360 ? -3.387 -1.211 24.411 1.00 88.25 360 GLU A C 1
ATOM 2849 O O . GLU A 1 360 ? -2.617 -1.369 23.468 1.00 88.25 360 GLU A O 1
ATOM 2854 N N . LEU A 1 361 ? -3.796 -2.223 25.186 1.00 88.50 361 LEU A N 1
ATOM 2855 C CA . LEU A 1 361 ? -3.352 -3.604 24.976 1.00 88.50 361 LEU A CA 1
ATOM 2856 C C . LEU A 1 361 ? -3.760 -4.126 23.591 1.00 88.50 361 LEU A C 1
ATOM 2858 O O . LEU A 1 361 ? -2.946 -4.721 22.891 1.00 88.50 361 LEU A O 1
ATOM 2862 N N . TYR A 1 362 ? -5.001 -3.865 23.169 1.00 92.62 362 TYR A N 1
ATOM 2863 C CA . TYR A 1 362 ? -5.486 -4.254 21.846 1.00 92.62 362 TYR A CA 1
ATOM 2864 C C . TYR A 1 362 ? -4.663 -3.615 20.719 1.00 92.62 362 TYR A C 1
ATOM 2866 O O . TYR A 1 362 ? -4.207 -4.320 19.822 1.00 92.62 362 TYR A O 1
ATOM 2874 N N . LEU A 1 363 ? -4.423 -2.299 20.775 1.00 93.62 363 LEU A N 1
ATOM 2875 C CA . LEU A 1 363 ? -3.612 -1.611 19.763 1.00 93.62 363 LEU A CA 1
ATOM 2876 C C . LEU A 1 363 ? -2.147 -2.064 19.787 1.00 93.62 363 LEU A C 1
ATOM 2878 O O . LEU A 1 363 ? -1.551 -2.206 18.723 1.00 93.62 363 LEU A O 1
ATOM 2882 N N . ALA A 1 364 ? -1.582 -2.334 20.966 1.00 90.69 364 ALA A N 1
ATOM 2883 C CA . ALA A 1 364 ? -0.219 -2.840 21.102 1.00 90.69 364 ALA A CA 1
ATOM 2884 C C . ALA A 1 364 ? -0.054 -4.226 20.457 1.00 90.69 364 ALA A C 1
ATOM 2886 O O . ALA A 1 364 ? 0.898 -4.428 19.708 1.00 90.69 364 ALA A O 1
ATOM 2887 N N . ILE A 1 365 ? -1.007 -5.143 20.669 1.00 92.62 365 ILE A N 1
ATOM 2888 C CA . ILE A 1 365 ? -1.023 -6.469 20.022 1.00 92.62 365 ILE A CA 1
ATOM 2889 C C . ILE A 1 365 ? -1.151 -6.338 18.494 1.00 92.62 365 ILE A C 1
ATOM 2891 O O . ILE A 1 365 ? -0.522 -7.079 17.741 1.00 92.62 365 ILE A O 1
ATOM 2895 N N . MET A 1 366 ? -1.940 -5.377 18.007 1.00 94.25 366 MET A N 1
ATOM 2896 C CA . MET A 1 366 ? -2.040 -5.127 16.564 1.00 94.25 366 MET A CA 1
ATOM 2897 C C . MET A 1 366 ? -0.726 -4.588 15.993 1.00 94.25 366 MET A C 1
ATOM 2899 O O . MET A 1 366 ? -0.248 -5.087 14.975 1.00 94.25 366 MET A O 1
ATOM 2903 N N . LEU A 1 367 ? -0.110 -3.611 16.663 1.00 92.31 367 LEU A N 1
ATOM 2904 C CA . LEU A 1 367 ? 1.173 -3.030 16.261 1.00 92.31 367 LEU A CA 1
ATOM 2905 C C . LEU A 1 367 ? 2.327 -4.035 16.352 1.00 92.31 367 LEU A C 1
ATOM 2907 O O . LEU A 1 367 ? 3.234 -3.971 15.526 1.00 92.31 367 LEU A O 1
ATOM 2911 N N . SER A 1 368 ? 2.291 -4.996 17.282 1.00 90.38 368 SER A N 1
ATOM 2912 C CA . SER A 1 368 ? 3.348 -6.010 17.396 1.00 90.38 368 SER A CA 1
ATOM 2913 C C . SER A 1 368 ? 3.437 -6.918 16.172 1.00 90.38 368 SER A C 1
ATOM 2915 O O . SER A 1 368 ? 4.493 -7.492 15.931 1.00 90.38 368 SER A O 1
ATOM 2917 N N . SER A 1 369 ? 2.384 -7.012 15.350 1.00 89.75 369 SER A N 1
ATOM 2918 C CA . SER A 1 369 ? 2.470 -7.730 14.069 1.00 89.75 369 SER A CA 1
ATOM 2919 C C . SER A 1 369 ? 3.488 -7.107 13.101 1.00 89.75 369 SER A C 1
ATOM 2921 O O . SER A 1 369 ? 4.069 -7.829 12.295 1.00 89.75 369 SER A O 1
ATOM 2923 N N . ALA A 1 370 ? 3.803 -5.810 13.232 1.00 87.81 370 ALA A N 1
ATOM 2924 C CA . ALA A 1 370 ? 4.857 -5.163 12.449 1.00 87.81 370 ALA A CA 1
ATOM 2925 C C . ALA A 1 370 ? 6.265 -5.692 12.785 1.00 87.81 370 ALA A C 1
ATOM 2927 O O . ALA A 1 370 ? 7.184 -5.539 11.981 1.00 87.81 370 ALA A O 1
ATOM 2928 N N . ALA A 1 371 ? 6.450 -6.350 13.939 1.00 84.00 371 ALA A N 1
ATOM 2929 C CA . ALA A 1 371 ? 7.731 -6.950 14.315 1.00 84.00 371 ALA A CA 1
ATOM 2930 C C . ALA A 1 371 ? 8.178 -8.040 13.329 1.00 84.00 371 ALA A C 1
ATOM 2932 O O . ALA A 1 371 ? 9.372 -8.292 13.194 1.00 84.00 371 ALA A O 1
ATOM 2933 N N . VAL A 1 372 ? 7.237 -8.633 12.585 1.00 80.19 372 VAL A N 1
ATOM 2934 C CA . VAL A 1 372 ? 7.541 -9.590 11.519 1.00 80.19 372 VAL A CA 1
ATOM 2935 C C . VAL A 1 372 ? 8.446 -8.968 10.450 1.00 80.19 372 VAL A C 1
ATOM 2937 O O . VAL A 1 372 ? 9.329 -9.645 9.948 1.00 80.19 372 VAL A O 1
ATOM 2940 N N . PHE A 1 373 ? 8.348 -7.669 10.157 1.00 78.31 373 PHE A N 1
ATOM 2941 C CA . PHE A 1 373 ? 9.255 -7.029 9.195 1.00 78.31 373 PHE A CA 1
ATOM 2942 C C . PHE A 1 373 ? 10.689 -6.875 9.700 1.00 78.31 373 PHE A C 1
ATOM 2944 O O . PHE A 1 373 ? 11.596 -6.707 8.892 1.00 78.31 373 PHE A O 1
ATOM 2951 N N . LEU A 1 374 ? 10.925 -6.952 11.014 1.00 78.19 374 LEU A N 1
ATOM 2952 C CA . LEU A 1 374 ? 12.277 -6.846 11.568 1.00 78.19 374 LEU A CA 1
ATOM 2953 C C . LEU A 1 374 ? 13.136 -8.065 11.220 1.00 78.19 374 LEU A C 1
ATOM 2955 O O . LEU A 1 374 ? 14.360 -7.950 11.186 1.00 78.19 374 LEU A O 1
ATOM 2959 N N . ILE A 1 375 ? 12.501 -9.205 10.936 1.00 74.25 375 ILE A N 1
ATOM 2960 C CA . ILE A 1 375 ? 13.169 -10.434 10.493 1.00 74.25 375 ILE A CA 1
ATOM 2961 C C . ILE A 1 375 ? 13.229 -10.567 8.961 1.00 74.25 375 ILE A C 1
ATOM 2963 O O . ILE A 1 375 ? 13.826 -11.523 8.481 1.00 74.25 375 ILE A O 1
ATOM 2967 N N . PHE A 1 376 ? 12.648 -9.621 8.209 1.00 69.38 376 PHE A N 1
ATOM 2968 C CA . PHE A 1 376 ? 12.652 -9.547 6.738 1.00 69.38 376 PHE A CA 1
ATOM 2969 C C . PHE A 1 376 ? 13.445 -8.346 6.223 1.00 69.38 376 PHE A C 1
ATOM 2971 O O . PHE A 1 376 ? 13.888 -7.515 7.007 1.00 69.38 376 PHE A O 1
ATOM 2978 N N . HIS A 1 377 ? 13.634 -8.208 4.910 1.00 68.12 377 HIS A N 1
ATOM 2979 C CA . HIS A 1 377 ? 14.212 -6.979 4.371 1.00 68.12 377 HIS A CA 1
ATOM 2980 C C . HIS A 1 377 ? 13.269 -5.791 4.642 1.00 68.12 377 HIS A C 1
ATOM 2982 O O . HIS A 1 377 ? 12.099 -5.809 4.271 1.00 68.12 377 HIS A O 1
ATOM 2988 N N . ILE A 1 378 ? 13.766 -4.740 5.305 1.00 70.44 378 ILE A N 1
ATOM 2989 C CA . ILE A 1 378 ? 12.945 -3.565 5.629 1.00 70.44 378 ILE A CA 1
ATOM 2990 C C . ILE A 1 378 ? 12.825 -2.625 4.431 1.00 70.44 378 ILE A C 1
ATOM 2992 O O . ILE A 1 378 ? 13.799 -2.002 4.014 1.00 70.44 378 ILE A O 1
ATOM 2996 N N . GLU A 1 379 ? 11.601 -2.397 3.966 1.00 72.88 379 GLU A N 1
ATOM 2997 C CA . GLU A 1 379 ? 11.256 -1.258 3.115 1.00 72.88 379 GLU A CA 1
ATOM 2998 C C . GLU A 1 379 ? 10.332 -0.305 3.875 1.00 72.88 379 GLU A C 1
ATOM 3000 O O . GLU A 1 379 ? 9.442 -0.740 4.604 1.00 72.88 379 GLU A O 1
ATOM 3005 N N . ALA A 1 380 ? 10.523 1.011 3.715 1.00 73.81 380 ALA A N 1
ATOM 3006 C CA . ALA A 1 380 ? 9.728 2.010 4.438 1.00 73.81 380 ALA A CA 1
ATOM 3007 C C . ALA A 1 380 ? 8.214 1.831 4.199 1.00 73.81 380 ALA A C 1
ATOM 3009 O O . ALA A 1 380 ? 7.404 2.027 5.107 1.00 73.81 380 ALA A O 1
ATOM 3010 N N . ARG A 1 381 ? 7.841 1.365 2.999 1.00 77.94 381 ARG A N 1
ATOM 3011 C CA . ARG A 1 381 ? 6.454 1.081 2.604 1.00 77.94 381 ARG A CA 1
ATOM 3012 C C . ARG A 1 381 ? 5.796 -0.057 3.391 1.00 77.94 381 ARG A C 1
ATOM 3014 O O . ARG A 1 381 ? 4.583 -0.045 3.544 1.00 77.94 381 ARG A O 1
ATOM 3021 N N . TYR A 1 382 ? 6.553 -0.987 3.973 1.00 81.38 382 TYR A N 1
ATOM 3022 C CA . TYR A 1 382 ? 5.986 -2.088 4.765 1.00 81.38 382 TYR A CA 1
ATOM 3023 C C . TYR A 1 382 ? 5.329 -1.622 6.071 1.00 81.38 382 TYR A C 1
ATOM 3025 O O . TYR A 1 382 ? 4.392 -2.250 6.564 1.00 81.38 382 TYR A O 1
ATOM 3033 N N . PHE A 1 383 ? 5.751 -0.472 6.600 1.00 85.06 383 PHE A N 1
ATOM 3034 C CA . PHE A 1 383 ? 5.153 0.134 7.792 1.00 85.06 383 PHE A CA 1
ATOM 3035 C C . PHE A 1 383 ? 3.944 1.019 7.477 1.00 85.06 383 PHE A C 1
ATOM 3037 O O . PHE A 1 383 ? 3.226 1.425 8.392 1.00 85.06 383 PHE A O 1
ATOM 3044 N N . PHE A 1 384 ? 3.681 1.285 6.195 1.00 87.56 384 PHE A N 1
ATOM 3045 C CA . PHE A 1 384 ? 2.577 2.123 5.740 1.00 87.56 384 PHE A CA 1
ATOM 3046 C C . PHE A 1 384 ? 1.213 1.737 6.342 1.00 87.56 384 PHE A C 1
ATOM 3048 O O . PHE A 1 384 ? 0.541 2.622 6.879 1.00 87.56 384 PHE A O 1
ATOM 3055 N N . PRO A 1 385 ? 0.811 0.447 6.367 1.00 91.94 385 PRO A N 1
ATOM 3056 C CA . PRO A 1 385 ? -0.481 0.037 6.919 1.00 91.94 385 PRO A CA 1
ATOM 3057 C C . PRO A 1 385 ? -0.640 0.356 8.408 1.00 91.94 385 PRO A C 1
ATOM 3059 O O . PRO A 1 385 ? -1.763 0.496 8.886 1.00 91.94 385 PRO A O 1
ATOM 3062 N N . TYR A 1 386 ? 0.466 0.495 9.145 1.00 93.19 386 TYR A N 1
ATOM 3063 C CA . TYR A 1 386 ? 0.485 0.739 10.589 1.00 93.19 386 TYR A CA 1
ATOM 3064 C C . TYR A 1 386 ? 0.448 2.227 10.952 1.00 93.19 386 TYR A C 1
ATOM 3066 O O . TYR A 1 386 ? 0.059 2.570 12.073 1.00 93.19 386 TYR A O 1
ATOM 3074 N N . LEU A 1 387 ? 0.786 3.120 10.013 1.00 93.62 387 LEU A N 1
ATOM 3075 C CA . LEU A 1 387 ? 0.749 4.570 10.224 1.00 93.62 387 LEU A CA 1
ATOM 3076 C C . LEU A 1 387 ? -0.612 5.081 10.729 1.00 93.62 387 LEU A C 1
ATOM 3078 O O . LEU A 1 387 ? -0.606 5.864 11.676 1.00 93.62 387 LEU A O 1
ATOM 3082 N N . PRO A 1 388 ? -1.776 4.625 10.220 1.00 96.81 388 PRO A N 1
ATOM 3083 C CA . PRO A 1 388 ? -3.082 5.001 10.764 1.00 96.81 388 PRO A CA 1
ATOM 3084 C C . PRO A 1 388 ? -3.223 4.795 12.279 1.00 96.81 388 PRO A C 1
ATOM 3086 O O . PRO A 1 388 ? -3.807 5.631 12.967 1.00 96.81 388 PRO A O 1
ATOM 3089 N N . ILE A 1 389 ? -2.662 3.712 12.826 1.00 95.25 389 ILE A N 1
ATOM 3090 C CA . ILE A 1 389 ? -2.724 3.419 14.266 1.00 95.25 389 ILE A CA 1
ATOM 3091 C C . ILE A 1 389 ? -1.800 4.364 15.047 1.00 95.25 389 ILE A C 1
ATOM 3093 O O . ILE A 1 389 ? -2.164 4.840 16.123 1.00 95.25 389 ILE A O 1
ATOM 3097 N N . ILE A 1 390 ? -0.630 4.692 14.491 1.00 92.69 390 ILE A N 1
ATOM 3098 C CA . ILE A 1 390 ? 0.288 5.684 15.070 1.00 92.69 390 ILE A CA 1
ATOM 3099 C C . ILE A 1 390 ? -0.366 7.074 15.079 1.00 92.69 390 ILE A C 1
ATOM 3101 O O . ILE A 1 390 ? -0.327 7.765 16.095 1.00 92.69 390 ILE A O 1
ATOM 3105 N N . ILE A 1 391 ? -1.036 7.453 13.987 1.00 95.25 391 ILE A N 1
ATOM 3106 C CA . ILE A 1 391 ? -1.775 8.717 13.850 1.00 95.25 391 ILE A CA 1
ATOM 3107 C C . ILE A 1 391 ? -2.913 8.808 14.872 1.00 95.25 391 ILE A C 1
ATOM 3109 O O . ILE A 1 391 ? -3.122 9.865 15.467 1.00 95.25 391 ILE A O 1
ATOM 3113 N N . LEU A 1 392 ? -3.611 7.699 15.137 1.00 96.12 392 LEU A N 1
ATOM 3114 C CA . LEU A 1 392 ? -4.603 7.615 16.212 1.00 96.12 392 LEU A CA 1
ATOM 3115 C C . LEU A 1 392 ? -3.963 7.917 17.573 1.00 96.12 392 LEU A C 1
ATOM 3117 O O . LEU A 1 392 ? -4.484 8.736 18.334 1.00 96.12 392 LEU A O 1
ATOM 3121 N N . GLY A 1 393 ? -2.812 7.305 17.863 1.00 92.44 393 GLY A N 1
ATOM 3122 C CA . GLY A 1 393 ? -2.035 7.587 19.071 1.00 92.44 393 GLY A CA 1
ATOM 3123 C C . GLY A 1 393 ? -1.644 9.063 19.186 1.00 92.44 393 GLY A C 1
ATOM 3124 O O . GLY A 1 393 ? -1.854 9.669 20.235 1.00 92.44 393 GLY A O 1
ATOM 3125 N N . MET A 1 394 ? -1.159 9.670 18.098 1.00 91.56 394 MET A N 1
ATOM 3126 C CA . MET A 1 394 ? -0.831 11.100 18.044 1.00 91.56 394 MET A CA 1
ATOM 3127 C C . MET A 1 394 ? -2.054 11.975 18.338 1.00 91.56 394 MET A C 1
ATOM 3129 O O . MET A 1 394 ? -1.987 12.850 19.198 1.00 91.56 394 MET A O 1
ATOM 3133 N N . ALA A 1 395 ? -3.192 11.711 17.691 1.00 94.88 395 ALA A N 1
ATOM 3134 C CA . ALA A 1 395 ? -4.431 12.447 17.931 1.00 94.88 395 ALA A CA 1
ATOM 3135 C C . ALA A 1 395 ? -4.877 12.349 19.397 1.00 94.88 395 ALA A C 1
ATOM 3137 O O . ALA A 1 395 ? -5.220 13.365 20.005 1.00 94.88 395 ALA A O 1
ATOM 3138 N N . LYS A 1 396 ? -4.806 11.157 20.003 1.00 93.12 396 LYS A N 1
ATOM 3139 C CA . LYS A 1 396 ? -5.082 10.978 21.435 1.00 93.12 396 LYS A CA 1
ATOM 3140 C C . LYS A 1 396 ? -4.164 11.853 22.294 1.00 93.12 396 LYS A C 1
ATOM 3142 O O . LYS A 1 396 ? -4.662 12.589 23.138 1.00 93.12 396 LYS A O 1
ATOM 3147 N N . LEU A 1 397 ? -2.854 11.827 22.046 1.00 90.88 397 LEU A N 1
ATOM 3148 C CA . LEU A 1 397 ? -1.884 12.614 22.815 1.00 90.88 397 LEU A CA 1
ATOM 3149 C C . LEU A 1 397 ? -2.142 14.117 22.728 1.00 90.88 397 LEU A C 1
ATOM 3151 O O . LEU A 1 397 ? -2.025 14.815 23.732 1.00 90.88 397 LEU A O 1
ATOM 3155 N N . THR A 1 398 ? -2.530 14.615 21.554 1.00 91.38 398 THR A N 1
ATOM 3156 C CA . THR A 1 398 ? -2.854 16.038 21.404 1.00 91.38 398 THR A CA 1
ATOM 3157 C C . THR A 1 398 ? -4.100 16.460 22.183 1.00 91.38 398 THR A C 1
ATOM 3159 O O . THR A 1 398 ? -4.110 17.542 22.763 1.00 91.38 398 THR A O 1
ATOM 3162 N N . ILE A 1 399 ? -5.123 15.603 22.264 1.00 92.88 399 ILE A N 1
ATOM 3163 C CA . ILE A 1 399 ? -6.318 15.873 23.074 1.00 92.88 399 ILE A CA 1
ATOM 3164 C C . ILE A 1 399 ? -5.991 15.761 24.568 1.00 92.88 399 ILE A C 1
ATOM 3166 O O . ILE A 1 399 ? -6.355 16.647 25.335 1.00 92.88 399 ILE A O 1
ATOM 3170 N N . ASP A 1 400 ? -5.214 14.753 24.975 1.00 89.44 400 ASP A N 1
ATOM 3171 C CA . ASP A 1 400 ? -4.742 14.606 26.360 1.00 89.44 400 ASP A CA 1
ATOM 3172 C C . ASP A 1 400 ? -3.861 15.792 26.812 1.00 89.44 400 ASP A C 1
ATOM 3174 O O . ASP A 1 400 ? -3.754 16.076 28.012 1.00 89.44 400 ASP A O 1
ATOM 3178 N N . PHE A 1 401 ? -3.181 16.457 25.871 1.00 88.31 401 PHE A N 1
ATOM 3179 C CA . PHE A 1 401 ? -2.444 17.701 26.100 1.00 88.31 401 PHE A CA 1
ATOM 3180 C C . PHE A 1 401 ? -3.395 18.894 26.238 1.00 88.31 401 PHE A C 1
ATOM 3182 O O . PHE A 1 401 ? -3.260 19.670 27.182 1.00 88.31 401 PHE A O 1
ATOM 3189 N N . GLN A 1 402 ? -4.391 19.012 25.358 1.00 91.69 402 GLN A N 1
ATOM 3190 C CA . GLN A 1 402 ? -5.410 20.059 25.437 1.00 91.69 402 GLN A CA 1
ATOM 3191 C C . GLN A 1 402 ? -6.184 20.010 26.763 1.00 91.69 402 GLN A C 1
ATOM 3193 O O . GLN A 1 402 ? -6.381 21.046 27.400 1.00 91.69 402 GLN A O 1
ATOM 3198 N N . ASP A 1 403 ? -6.596 18.821 27.199 1.00 90.62 403 ASP A N 1
ATOM 3199 C CA . ASP A 1 403 ? -7.301 18.637 28.469 1.00 90.62 403 ASP A CA 1
ATOM 3200 C C . ASP A 1 403 ? -6.398 19.012 29.657 1.00 90.62 403 ASP A C 1
ATOM 3202 O O . ASP A 1 403 ? -6.831 19.732 30.554 1.00 90.62 403 ASP A O 1
ATOM 3206 N N . TRP A 1 404 ? -5.110 18.649 29.610 1.00 89.06 404 TRP A N 1
ATOM 3207 C CA . TRP A 1 404 ? -4.135 19.059 30.626 1.00 89.06 404 TRP A CA 1
ATOM 3208 C C . TRP A 1 404 ? -3.934 20.582 30.689 1.00 89.06 404 TRP A C 1
ATOM 3210 O O . TRP A 1 404 ? -3.870 21.135 31.785 1.00 89.06 404 TRP A O 1
ATOM 3220 N N . ILE A 1 405 ? -3.873 21.277 29.546 1.00 91.56 405 ILE A N 1
ATOM 3221 C CA . ILE A 1 405 ? -3.806 22.749 29.503 1.00 91.56 405 ILE A CA 1
ATOM 3222 C C . ILE A 1 405 ? -5.056 23.368 30.135 1.00 91.56 405 ILE A C 1
ATOM 3224 O O . ILE A 1 405 ? -4.947 24.311 30.921 1.00 91.56 405 ILE A O 1
ATOM 3228 N N . ASN A 1 406 ? -6.237 22.830 29.821 1.00 89.94 406 ASN A N 1
ATOM 3229 C CA . ASN A 1 406 ? -7.499 23.329 30.363 1.00 89.94 406 ASN A CA 1
ATOM 3230 C C . ASN A 1 406 ? -7.596 23.166 31.885 1.00 89.94 406 ASN A C 1
ATOM 3232 O O . ASN A 1 406 ? -8.148 24.052 32.540 1.00 89.94 406 ASN A O 1
ATOM 3236 N N . GLU A 1 407 ? -7.059 22.066 32.421 1.00 90.69 407 GLU A N 1
ATOM 3237 C CA . GLU A 1 407 ? -6.955 21.802 33.860 1.00 90.69 407 GLU A CA 1
ATOM 3238 C C . GLU A 1 407 ? -5.902 22.698 34.530 1.00 90.69 407 GLU A C 1
ATOM 3240 O O . GLU A 1 407 ? -6.185 23.337 35.540 1.00 90.69 407 GLU A O 1
ATOM 3245 N N . LYS A 1 408 ? -4.685 22.774 33.974 1.00 92.06 408 LYS A N 1
ATOM 3246 C CA . LYS A 1 408 ? -3.547 23.461 34.606 1.00 92.06 408 LYS A CA 1
ATOM 3247 C C . LYS A 1 408 ? -3.695 24.981 34.626 1.00 92.06 408 LYS A C 1
ATOM 3249 O O . LYS A 1 408 ? -3.279 25.611 35.591 1.00 92.06 408 LYS A O 1
ATOM 3254 N N . PHE A 1 409 ? -4.264 25.557 33.570 1.00 92.94 409 PHE A N 1
ATOM 3255 C CA . PHE A 1 409 ? -4.456 27.001 33.418 1.00 92.94 409 PHE A CA 1
ATOM 3256 C C . PHE A 1 409 ? -5.926 27.391 33.607 1.00 92.94 409 PHE A C 1
ATOM 3258 O O . PHE A 1 409 ? -6.422 28.287 32.924 1.00 92.94 409 PHE A O 1
ATOM 3265 N N . HIS A 1 410 ? -6.645 26.699 34.498 1.00 90.75 410 HIS A N 1
ATOM 3266 C CA . HIS A 1 410 ? -8.077 26.914 34.705 1.00 90.75 410 HIS A CA 1
ATOM 3267 C C . HIS A 1 410 ? -8.425 28.372 35.063 1.00 90.75 410 HIS A C 1
ATOM 3269 O O . HIS A 1 410 ? -9.450 28.877 34.600 1.00 90.75 410 HIS A O 1
ATOM 3275 N N . ASP A 1 411 ? -7.536 29.047 35.799 1.00 91.81 411 ASP A N 1
ATOM 3276 C CA . ASP A 1 411 ? -7.689 30.437 36.256 1.00 91.81 411 ASP A CA 1
ATOM 3277 C C . ASP A 1 411 ? -7.464 31.477 35.147 1.00 91.81 411 ASP A C 1
ATOM 3279 O O . ASP A 1 411 ? -7.838 32.640 35.283 1.00 91.81 411 ASP A O 1
ATOM 3283 N N . PHE A 1 412 ? -6.881 31.071 34.015 1.00 92.25 412 PHE A N 1
ATOM 3284 C CA . PHE A 1 412 ? -6.674 31.949 32.869 1.00 92.25 412 PHE A CA 1
ATOM 3285 C C . PHE A 1 412 ? -7.932 32.038 31.998 1.00 92.25 412 PHE A C 1
ATOM 3287 O O . PHE A 1 412 ? -8.793 31.142 31.957 1.00 92.25 412 PHE A O 1
ATOM 3294 N N . ASN A 1 413 ? -8.019 33.127 31.228 1.00 92.50 413 ASN A N 1
ATOM 3295 C CA . ASN A 1 413 ? -9.151 33.347 30.338 1.00 92.50 413 ASN A CA 1
ATOM 3296 C C . ASN A 1 413 ? -9.305 32.200 29.314 1.00 92.50 413 ASN A C 1
ATOM 3298 O O . ASN A 1 413 ? -8.367 31.481 28.950 1.00 92.50 413 ASN A O 1
ATOM 3302 N N . ARG A 1 414 ? -10.543 31.996 28.855 1.00 90.62 414 ARG A N 1
ATOM 3303 C CA . ARG A 1 414 ? -10.888 30.890 27.951 1.00 90.62 414 ARG A CA 1
ATOM 3304 C C . ARG A 1 414 ? -10.134 30.963 26.620 1.00 90.62 414 ARG A C 1
ATOM 3306 O O . ARG A 1 414 ? -9.766 29.921 26.085 1.00 90.62 414 ARG A O 1
ATOM 3313 N N . ALA A 1 415 ? -9.915 32.169 26.098 1.00 90.44 415 ALA A N 1
ATOM 3314 C CA . ALA A 1 415 ? -9.232 32.381 24.825 1.00 90.44 415 ALA A CA 1
ATOM 3315 C C . ALA A 1 415 ? -7.782 31.876 24.873 1.00 90.44 415 ALA A C 1
ATOM 3317 O O . ALA A 1 415 ? -7.378 31.101 24.010 1.00 90.44 415 ALA A O 1
ATOM 3318 N N . PHE A 1 416 ? -7.035 32.222 25.925 1.00 91.12 416 PHE A N 1
ATOM 3319 C CA . PHE A 1 416 ? -5.658 31.780 26.137 1.00 91.12 416 PHE A CA 1
ATOM 3320 C C . PHE A 1 416 ? -5.550 30.251 26.180 1.00 91.12 416 PHE A C 1
ATOM 3322 O O . PHE A 1 416 ? -4.758 29.662 25.444 1.00 91.12 416 PHE A O 1
ATOM 3329 N N . ARG A 1 417 ? -6.412 29.591 26.968 1.00 90.38 417 ARG A N 1
ATOM 3330 C CA . ARG A 1 417 ? -6.473 28.121 27.036 1.00 90.38 417 ARG A CA 1
ATOM 3331 C C . ARG A 1 417 ? -6.778 27.479 25.685 1.00 90.38 417 ARG A C 1
ATOM 3333 O O . ARG A 1 417 ? -6.183 26.461 25.341 1.00 90.38 417 ARG A O 1
ATOM 3340 N N . GLN A 1 418 ? -7.694 28.065 24.913 1.00 89.88 418 GLN A N 1
ATOM 3341 C CA . GLN A 1 418 ? -8.031 27.558 23.584 1.00 89.88 418 GLN A CA 1
ATOM 3342 C C . GLN A 1 418 ? -6.857 27.690 22.613 1.00 89.88 418 GLN A C 1
ATOM 3344 O O . GLN A 1 418 ? -6.528 26.707 21.954 1.00 89.88 418 GLN A O 1
ATOM 3349 N N . VAL A 1 419 ? -6.203 28.852 22.554 1.00 91.38 419 VAL A N 1
ATOM 3350 C CA . VAL A 1 419 ? -5.032 29.070 21.690 1.00 91.38 419 VAL A CA 1
ATOM 3351 C C . VAL A 1 419 ? -3.921 28.078 22.032 1.00 91.38 419 VAL A C 1
ATOM 3353 O O . VAL A 1 419 ? -3.431 27.369 21.153 1.00 91.38 419 VAL A O 1
ATOM 3356 N N . LEU A 1 420 ? -3.578 27.955 23.316 1.00 91.06 420 LEU A N 1
ATOM 3357 C CA . LEU A 1 420 ? -2.509 27.067 23.766 1.00 91.06 420 LEU A CA 1
ATOM 3358 C C . LEU A 1 420 ? -2.853 25.582 23.557 1.00 91.06 420 LEU A C 1
ATOM 3360 O O . LEU A 1 420 ? -2.004 24.798 23.137 1.00 91.06 420 LEU A O 1
ATOM 3364 N N . GLY A 1 421 ? -4.110 25.195 23.786 1.00 88.88 421 GLY A N 1
ATOM 3365 C CA . GLY A 1 421 ? -4.586 23.829 23.568 1.00 88.88 421 GLY A CA 1
ATOM 3366 C C . GLY A 1 421 ? -4.616 23.409 22.093 1.00 88.88 421 GLY A C 1
ATOM 3367 O O . GLY A 1 421 ? -4.392 22.238 21.792 1.00 88.88 421 GLY A O 1
ATOM 3368 N N . TRP A 1 422 ? -4.857 24.346 21.167 1.00 92.56 422 TRP A N 1
ATOM 3369 C CA . TRP A 1 422 ? -4.860 24.082 19.721 1.00 92.56 422 TRP A CA 1
ATOM 3370 C C . TRP A 1 422 ? -3.484 24.187 19.062 1.00 92.56 422 TRP A C 1
ATOM 3372 O O . TRP A 1 422 ? -3.330 23.713 17.936 1.00 92.56 422 TRP A O 1
ATOM 3382 N N . PHE A 1 423 ? -2.481 24.732 19.755 1.00 92.00 423 PHE A N 1
ATOM 3383 C CA . PHE A 1 423 ? -1.127 24.894 19.225 1.00 92.00 423 PHE A CA 1
ATOM 3384 C C . PHE A 1 423 ? -0.540 23.576 18.700 1.00 92.00 423 PHE A C 1
ATOM 3386 O O . PHE A 1 423 ? -0.163 23.488 17.534 1.00 92.00 423 PHE A O 1
ATOM 3393 N N . LEU A 1 424 ? -0.521 22.523 19.523 1.00 90.06 424 LEU A N 1
ATOM 3394 C CA . LEU A 1 424 ? 0.066 21.236 19.139 1.00 90.06 424 LEU A CA 1
ATOM 3395 C C . LEU A 1 424 ? -0.686 20.550 17.973 1.00 90.06 424 LEU A C 1
ATOM 3397 O O . LEU A 1 424 ? -0.023 20.162 17.006 1.00 90.06 424 LEU A O 1
ATOM 3401 N N . PRO A 1 425 ? -2.034 20.421 17.991 1.00 92.62 425 PRO A N 1
ATOM 3402 C CA . PRO A 1 425 ? -2.777 19.938 16.829 1.00 92.62 425 PRO A CA 1
ATOM 3403 C C . PRO A 1 425 ? -2.511 20.738 15.550 1.00 92.62 425 PRO A C 1
ATOM 3405 O O . PRO A 1 425 ? -2.368 20.140 14.484 1.00 92.62 425 PRO A O 1
ATOM 3408 N N . LEU A 1 426 ? -2.434 22.070 15.648 1.00 93.88 426 LEU A N 1
ATOM 3409 C CA . LEU A 1 426 ? -2.224 22.948 14.499 1.00 93.88 426 LEU A CA 1
ATOM 3410 C C . LEU A 1 426 ? -0.815 22.791 13.919 1.00 93.88 426 LEU A C 1
ATOM 3412 O O . LEU A 1 426 ? -0.676 22.682 12.706 1.00 93.88 426 LEU A O 1
ATOM 3416 N N . VAL A 1 427 ? 0.218 22.709 14.764 1.00 91.56 427 VAL A N 1
ATOM 3417 C CA . VAL A 1 427 ? 1.605 22.469 14.329 1.00 91.56 427 VAL A CA 1
ATOM 3418 C C . VAL A 1 427 ? 1.728 21.128 13.604 1.00 91.56 427 VAL A C 1
ATOM 3420 O O . VAL A 1 427 ? 2.325 21.069 12.531 1.00 91.56 427 VAL A O 1
ATOM 3423 N N . LEU A 1 428 ? 1.126 20.061 14.141 1.00 91.75 428 LEU A N 1
ATOM 3424 C CA . LEU A 1 428 ? 1.119 18.751 13.482 1.00 91.75 428 LEU A CA 1
ATOM 3425 C C . LEU A 1 428 ? 0.360 18.792 12.154 1.00 91.75 428 LEU A C 1
ATOM 3427 O O . LEU A 1 428 ? 0.875 18.314 11.145 1.00 91.75 428 LEU A O 1
ATOM 3431 N N . PHE A 1 429 ? -0.830 19.396 12.136 1.00 94.94 429 PHE A N 1
ATOM 3432 C CA . PHE A 1 429 ? -1.631 19.537 10.924 1.00 94.94 429 PHE A CA 1
ATOM 3433 C C . PHE A 1 429 ? -0.893 20.321 9.835 1.00 94.94 429 PHE A C 1
ATOM 3435 O O . PHE A 1 429 ? -0.813 19.852 8.701 1.00 94.94 429 PHE A O 1
ATOM 3442 N N . LEU A 1 430 ? -0.323 21.482 10.168 1.00 93.75 430 LEU A N 1
ATOM 3443 C CA . LEU A 1 430 ? 0.426 22.313 9.226 1.00 93.75 430 LEU A CA 1
ATOM 3444 C C . LEU A 1 430 ? 1.697 21.603 8.754 1.00 93.75 430 LEU A C 1
ATOM 3446 O O . LEU A 1 430 ? 1.944 21.551 7.554 1.00 93.75 430 LEU A O 1
ATOM 3450 N N . GLY A 1 431 ? 2.463 20.990 9.662 1.00 89.44 431 GLY A N 1
ATOM 3451 C CA . GLY A 1 431 ? 3.680 20.255 9.312 1.00 89.44 431 GLY A CA 1
ATOM 3452 C C . GLY A 1 431 ? 3.407 19.084 8.366 1.00 89.44 431 GLY A C 1
ATOM 3453 O O . GLY A 1 431 ? 4.115 18.909 7.373 1.00 89.44 431 GLY A O 1
ATOM 3454 N N . MET A 1 432 ? 2.345 18.317 8.622 1.00 91.94 432 MET A N 1
ATOM 3455 C CA . MET A 1 432 ? 1.892 17.239 7.741 1.00 91.94 432 MET A CA 1
ATOM 3456 C C . MET A 1 432 ? 1.363 17.778 6.403 1.00 91.94 432 MET A C 1
ATOM 3458 O O . MET A 1 432 ? 1.770 17.289 5.356 1.00 91.94 432 MET A O 1
ATOM 3462 N N . SER A 1 433 ? 0.536 18.827 6.408 1.00 93.50 433 SER A N 1
ATOM 3463 C CA . SER A 1 433 ? -0.059 19.404 5.189 1.00 93.50 433 SER A CA 1
ATOM 3464 C C . SER A 1 433 ? 0.982 20.027 4.257 1.00 93.50 433 SER A C 1
ATOM 3466 O O . SER A 1 433 ? 0.956 19.781 3.050 1.00 93.50 433 SER A O 1
ATOM 3468 N N . VAL A 1 434 ? 1.933 20.792 4.804 1.00 91.25 434 VAL A N 1
ATOM 3469 C CA . VAL A 1 434 ? 3.045 21.377 4.038 1.00 91.25 434 VAL A CA 1
ATOM 3470 C C . VAL A 1 434 ? 3.908 20.266 3.448 1.00 91.25 434 VAL A C 1
ATOM 3472 O O . VAL A 1 434 ? 4.201 20.281 2.254 1.00 91.25 434 VAL A O 1
ATOM 3475 N N . SER A 1 435 ? 4.249 19.256 4.252 1.00 87.38 435 SER A N 1
ATOM 3476 C CA . SER A 1 435 ? 5.051 18.116 3.795 1.00 87.38 435 SER A CA 1
ATOM 3477 C C . SER A 1 435 ? 4.335 17.317 2.699 1.00 87.38 435 SER A C 1
ATOM 3479 O O . SER A 1 435 ? 4.946 16.986 1.688 1.00 87.38 435 SER A O 1
ATOM 3481 N N . SER A 1 436 ? 3.032 17.072 2.848 1.00 91.06 436 SER A N 1
ATOM 3482 C CA . SER A 1 436 ? 2.189 16.423 1.837 1.00 91.06 436 SER A CA 1
ATOM 3483 C C . SER A 1 436 ? 2.113 17.220 0.541 1.00 91.06 436 SER A C 1
ATOM 3485 O O . SER A 1 436 ? 2.229 16.642 -0.534 1.00 91.06 436 SER A O 1
ATOM 3487 N N . THR A 1 437 ? 1.991 18.546 0.624 1.00 91.00 437 THR A N 1
ATOM 3488 C CA . THR A 1 437 ? 1.977 19.426 -0.555 1.00 91.00 437 THR A CA 1
ATOM 3489 C C . THR A 1 437 ? 3.311 19.368 -1.300 1.00 91.00 437 THR A C 1
ATOM 3491 O O . THR A 1 437 ? 3.334 19.206 -2.518 1.00 91.00 437 THR A O 1
ATOM 3494 N N . ILE A 1 438 ? 4.435 19.422 -0.573 1.00 88.12 438 ILE A N 1
ATOM 3495 C CA . ILE A 1 438 ? 5.777 19.275 -1.158 1.00 88.12 438 ILE A CA 1
ATOM 3496 C C . ILE A 1 438 ? 5.918 17.914 -1.841 1.00 88.12 438 ILE A C 1
ATOM 3498 O O . ILE A 1 438 ? 6.451 17.846 -2.948 1.00 88.12 438 ILE A O 1
ATOM 3502 N N . ILE A 1 439 ? 5.442 16.843 -1.199 1.00 86.25 439 ILE A N 1
ATOM 3503 C CA . ILE A 1 439 ? 5.463 15.500 -1.777 1.00 86.25 439 ILE A CA 1
ATOM 3504 C C . ILE A 1 439 ? 4.651 15.458 -3.064 1.00 86.25 439 ILE A C 1
ATOM 3506 O O . ILE A 1 439 ? 5.188 15.001 -4.061 1.00 86.25 439 ILE A O 1
ATOM 3510 N N . ILE A 1 440 ? 3.408 15.946 -3.064 1.00 88.88 440 ILE A N 1
ATOM 3511 C CA . ILE A 1 440 ? 2.536 15.952 -4.246 1.00 88.88 440 ILE A CA 1
ATOM 3512 C C . ILE A 1 440 ? 3.242 16.613 -5.437 1.00 88.88 440 ILE A C 1
ATOM 3514 O O . ILE A 1 440 ? 3.302 16.027 -6.513 1.00 88.88 440 ILE A O 1
ATOM 3518 N N . VAL A 1 441 ? 3.836 17.791 -5.227 1.00 87.81 441 VAL A N 1
ATOM 3519 C CA . VAL A 1 441 ? 4.496 18.562 -6.295 1.00 87.81 44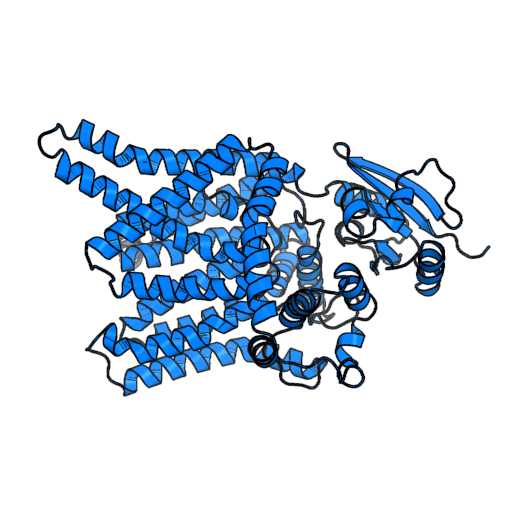1 VAL A CA 1
ATOM 3520 C C . VAL A 1 441 ? 5.810 17.921 -6.749 1.00 87.81 441 VAL A C 1
ATOM 3522 O O . VAL A 1 441 ? 6.147 17.966 -7.926 1.00 87.81 441 VAL A O 1
ATOM 3525 N N . LYS A 1 442 ? 6.582 17.325 -5.833 1.00 85.12 442 LYS A N 1
ATOM 3526 C CA . LYS A 1 442 ? 7.902 16.749 -6.146 1.00 85.12 442 LYS A CA 1
ATOM 3527 C C . LYS A 1 442 ? 7.868 15.256 -6.454 1.00 85.12 442 LYS A C 1
ATOM 3529 O O . LYS A 1 442 ? 8.924 14.685 -6.722 1.00 85.12 442 LYS A O 1
ATOM 3534 N N . LYS A 1 443 ? 6.701 14.612 -6.395 1.00 82.75 443 LYS A N 1
ATOM 3535 C CA . LYS A 1 443 ? 6.575 13.157 -6.527 1.00 82.75 443 LYS A CA 1
ATOM 3536 C C . LYS A 1 443 ? 7.144 12.656 -7.849 1.00 82.75 443 LYS A C 1
ATOM 3538 O O . LYS A 1 443 ? 7.831 11.640 -7.881 1.00 82.75 443 LYS A O 1
ATOM 3543 N N . GLU A 1 444 ? 6.907 13.411 -8.915 1.00 80.25 444 GLU A N 1
ATOM 3544 C CA . GLU A 1 444 ? 7.431 13.143 -10.250 1.00 80.25 444 GLU A CA 1
ATOM 3545 C C . GLU A 1 444 ? 8.961 12.966 -10.265 1.00 80.25 444 GLU A C 1
ATOM 3547 O O . GLU A 1 444 ? 9.475 12.088 -10.949 1.00 80.25 444 GLU A O 1
ATOM 3552 N N . ASN A 1 445 ? 9.694 13.719 -9.435 1.00 80.00 445 ASN A N 1
ATOM 3553 C CA . ASN A 1 445 ? 11.159 13.660 -9.350 1.00 80.00 445 ASN A CA 1
ATOM 3554 C C . ASN A 1 445 ? 11.669 12.291 -8.870 1.00 80.00 445 ASN A C 1
ATOM 3556 O O . ASN A 1 445 ? 12.818 11.926 -9.125 1.00 80.00 445 ASN A O 1
ATOM 3560 N N . LEU A 1 446 ? 10.836 11.560 -8.125 1.00 77.44 446 LEU A N 1
ATOM 3561 C CA . LEU A 1 446 ? 11.187 10.269 -7.539 1.00 77.44 446 LEU A CA 1
ATOM 3562 C C . LEU A 1 446 ? 11.028 9.120 -8.533 1.00 77.44 446 LEU A C 1
ATOM 3564 O O . LEU A 1 446 ? 11.744 8.126 -8.424 1.00 77.44 446 LEU A O 1
ATOM 3568 N N . ALA A 1 447 ? 10.108 9.255 -9.488 1.00 85.56 447 ALA A N 1
ATOM 3569 C CA . ALA A 1 447 ? 9.847 8.233 -10.487 1.00 85.56 447 ALA A CA 1
ATOM 3570 C C . ALA A 1 447 ? 10.803 8.379 -11.684 1.00 85.56 447 ALA A C 1
ATOM 3572 O O . ALA A 1 447 ? 11.103 9.509 -12.084 1.00 85.56 447 ALA A O 1
ATOM 3573 N N . PRO A 1 448 ? 11.274 7.269 -12.278 1.00 90.31 448 PRO A N 1
ATOM 3574 C CA . PRO A 1 448 ? 12.056 7.287 -13.511 1.00 90.31 448 PRO A CA 1
ATOM 3575 C C . PRO A 1 448 ? 11.153 7.554 -14.729 1.00 90.31 448 PRO A C 1
ATOM 3577 O O . PRO A 1 448 ? 10.800 6.645 -15.478 1.00 90.31 448 PRO A O 1
ATOM 3580 N N . TYR A 1 449 ? 10.724 8.809 -14.900 1.00 92.25 449 TYR A N 1
ATOM 3581 C CA . TYR A 1 449 ? 9.848 9.238 -16.002 1.00 92.25 449 TYR A CA 1
ATOM 3582 C C . TYR A 1 449 ? 10.454 9.019 -17.386 1.00 92.25 449 TYR A C 1
ATOM 3584 O O . TYR A 1 449 ? 9.709 8.788 -18.337 1.00 92.25 449 TYR A O 1
ATOM 3592 N N . GLU A 1 450 ? 11.781 8.995 -17.484 1.00 94.06 450 GLU A N 1
ATOM 3593 C CA . GLU A 1 450 ? 12.509 8.596 -18.683 1.00 94.06 450 GLU A CA 1
ATOM 3594 C C . GLU A 1 450 ? 12.044 7.228 -19.227 1.00 94.06 450 GLU A C 1
ATOM 3596 O O . GLU A 1 450 ? 12.016 7.028 -20.437 1.00 94.06 450 GLU A O 1
ATOM 3601 N N . TYR A 1 451 ? 11.554 6.317 -18.372 1.00 95.56 451 TYR A N 1
ATOM 3602 C CA . TYR A 1 451 ? 10.997 5.027 -18.807 1.00 95.56 451 TYR A CA 1
ATOM 3603 C C . TYR A 1 451 ? 9.690 5.201 -19.584 1.00 95.56 451 TYR A C 1
ATOM 3605 O O . TYR A 1 451 ? 9.426 4.477 -20.542 1.00 95.56 451 TYR A O 1
ATOM 3613 N N . LYS A 1 452 ? 8.850 6.152 -19.157 1.00 95.50 452 LYS A N 1
ATOM 3614 C CA . LYS A 1 452 ? 7.579 6.458 -19.821 1.00 95.50 452 LYS A CA 1
ATOM 3615 C C . LYS A 1 452 ? 7.816 7.145 -21.151 1.00 95.50 452 LYS A C 1
ATOM 3617 O O . LYS A 1 452 ? 7.203 6.744 -22.133 1.00 95.50 452 LYS A O 1
ATOM 3622 N N . ILE A 1 453 ? 8.726 8.116 -21.175 1.00 96.38 453 ILE A N 1
ATOM 3623 C CA . ILE A 1 453 ? 9.084 8.854 -22.388 1.00 96.38 453 ILE A CA 1
ATOM 3624 C C . ILE A 1 453 ? 9.665 7.890 -23.426 1.00 96.38 453 ILE A C 1
ATOM 3626 O O . ILE A 1 453 ? 9.113 7.783 -24.519 1.00 96.38 453 ILE A O 1
ATOM 3630 N N . LEU A 1 454 ? 10.683 7.100 -23.055 1.00 97.62 454 LEU A N 1
ATOM 3631 C CA . LEU A 1 454 ? 11.275 6.119 -23.964 1.00 97.62 454 LEU A CA 1
ATOM 3632 C C . LEU A 1 454 ? 10.250 5.071 -24.414 1.00 97.62 454 LEU A C 1
ATOM 3634 O O . LEU A 1 454 ? 10.169 4.773 -25.599 1.00 97.62 454 LEU A O 1
ATOM 3638 N N . GLY A 1 455 ? 9.438 4.527 -23.505 1.00 97.38 455 GLY A N 1
ATOM 3639 C CA . GLY A 1 455 ? 8.433 3.529 -23.873 1.00 97.38 455 GLY A CA 1
ATOM 3640 C C . GLY A 1 455 ? 7.378 4.076 -24.844 1.00 97.38 455 GLY A C 1
ATOM 3641 O O . GLY A 1 455 ? 7.030 3.413 -25.816 1.00 97.38 455 GLY A O 1
ATOM 3642 N N . GLN A 1 456 ? 6.903 5.307 -24.641 1.00 97.38 456 GLN A N 1
ATOM 3643 C CA . GLN A 1 456 ? 5.976 5.961 -25.572 1.00 97.38 456 GLN A CA 1
ATOM 3644 C C . GLN A 1 456 ? 6.631 6.256 -26.923 1.00 97.38 456 GLN A C 1
ATOM 3646 O O . GLN A 1 456 ? 5.998 6.041 -27.957 1.00 97.38 456 GLN A O 1
ATOM 3651 N N . TRP A 1 457 ? 7.895 6.682 -26.920 1.00 98.12 457 TRP A N 1
ATOM 3652 C CA . TRP A 1 457 ? 8.675 6.856 -28.140 1.00 98.12 457 TRP A CA 1
ATOM 3653 C C . TRP A 1 457 ? 8.815 5.531 -28.901 1.00 98.12 457 TRP A C 1
ATOM 3655 O O . TRP A 1 457 ? 8.509 5.481 -30.090 1.00 98.12 457 TRP A O 1
ATOM 3665 N N . MET A 1 458 ? 9.170 4.438 -28.214 1.00 98.19 458 MET A N 1
ATOM 3666 C CA . MET A 1 458 ? 9.268 3.096 -28.802 1.00 98.19 458 MET A CA 1
ATOM 3667 C C . MET A 1 458 ? 7.946 2.681 -29.444 1.00 98.19 458 MET A C 1
ATOM 3669 O O . MET A 1 458 ? 7.937 2.192 -30.568 1.00 98.19 458 MET A O 1
ATOM 3673 N N . ARG A 1 459 ? 6.824 2.947 -28.767 1.00 97.31 459 ARG A N 1
ATOM 3674 C CA . ARG A 1 459 ? 5.487 2.640 -29.284 1.00 97.31 459 ARG A CA 1
ATOM 3675 C C . ARG A 1 459 ? 5.127 3.384 -30.567 1.00 97.31 459 ARG A C 1
ATOM 3677 O O . ARG A 1 459 ? 4.324 2.888 -31.347 1.00 97.31 459 ARG A O 1
ATOM 3684 N N . GLN A 1 460 ? 5.669 4.582 -30.756 1.00 97.69 460 GLN A N 1
ATOM 3685 C CA . GLN A 1 460 ? 5.378 5.432 -31.912 1.00 97.69 460 GLN A CA 1
ATOM 3686 C C . GLN A 1 460 ? 6.346 5.210 -33.079 1.00 97.69 460 GLN A C 1
ATOM 3688 O O . GLN A 1 460 ? 5.969 5.464 -34.218 1.00 97.69 460 GLN A O 1
ATOM 3693 N N . ASN A 1 461 ? 7.577 4.764 -32.805 1.00 97.88 461 ASN A N 1
ATOM 3694 C CA . ASN A 1 461 ? 8.671 4.767 -33.784 1.00 97.88 461 ASN A CA 1
ATOM 3695 C C . ASN A 1 461 ? 9.184 3.370 -34.164 1.00 97.88 461 ASN A C 1
ATOM 3697 O O . ASN A 1 461 ? 9.957 3.250 -35.112 1.00 97.88 461 ASN A O 1
ATOM 3701 N N . ILE A 1 462 ? 8.794 2.314 -33.444 1.00 97.12 462 ILE A N 1
ATOM 3702 C CA . ILE A 1 462 ? 9.191 0.936 -33.752 1.00 97.12 462 ILE A CA 1
ATOM 3703 C C . ILE A 1 462 ? 7.977 0.181 -34.288 1.00 97.12 462 ILE A C 1
ATOM 3705 O O . ILE A 1 462 ? 6.991 -0.007 -33.576 1.00 97.12 462 ILE A O 1
ATOM 3709 N N . GLU A 1 463 ? 8.058 -0.277 -35.537 1.00 96.00 463 GLU A N 1
ATOM 3710 C CA . GLU A 1 463 ? 7.019 -1.116 -36.137 1.00 96.00 463 GLU A CA 1
ATOM 3711 C C . GLU A 1 463 ? 6.854 -2.443 -35.385 1.00 96.00 463 GLU A C 1
ATOM 3713 O O . GLU A 1 463 ? 7.836 -3.116 -35.053 1.00 96.00 463 GLU A O 1
ATOM 3718 N N . ASN A 1 464 ? 5.594 -2.834 -35.166 1.00 95.38 464 ASN A N 1
ATOM 3719 C CA . ASN A 1 464 ? 5.193 -4.079 -34.503 1.00 95.38 464 ASN A CA 1
ATOM 3720 C C . ASN A 1 464 ? 5.869 -4.280 -33.131 1.00 95.38 464 ASN A C 1
ATOM 3722 O O . ASN A 1 464 ? 6.285 -5.388 -32.785 1.00 95.38 464 ASN A O 1
ATOM 3726 N N . ILE A 1 465 ? 6.022 -3.202 -32.351 1.00 96.50 465 ILE A N 1
ATOM 3727 C CA . ILE A 1 465 ? 6.681 -3.205 -31.034 1.00 96.50 465 ILE A CA 1
ATOM 3728 C C . ILE A 1 465 ? 6.090 -4.237 -30.058 1.00 96.50 465 ILE A C 1
ATOM 3730 O O . ILE A 1 465 ? 6.806 -4.777 -29.216 1.00 96.50 465 ILE A O 1
ATOM 3734 N N . GLU A 1 466 ? 4.799 -4.539 -30.179 1.00 94.31 466 GLU A N 1
ATOM 3735 C CA . GLU A 1 466 ? 4.068 -5.535 -29.397 1.00 94.31 466 GLU A CA 1
ATOM 3736 C C . GLU A 1 466 ? 4.615 -6.956 -29.576 1.00 94.31 466 GLU A C 1
ATOM 3738 O O . GLU A 1 466 ? 4.512 -7.787 -28.667 1.00 94.31 466 GLU A O 1
ATOM 3743 N N . ASP A 1 467 ? 5.250 -7.224 -30.718 1.00 95.00 467 ASP A N 1
ATOM 3744 C CA . ASP A 1 467 ? 5.869 -8.507 -31.012 1.00 95.00 467 ASP A CA 1
ATOM 3745 C C . ASP A 1 467 ? 7.341 -8.580 -30.635 1.00 95.00 467 ASP A C 1
ATOM 3747 O O . ASP A 1 467 ? 7.856 -9.690 -30.467 1.00 95.00 467 ASP A O 1
ATOM 3751 N N . LYS A 1 468 ? 7.974 -7.421 -30.435 1.00 96.06 468 LYS A N 1
ATOM 3752 C CA . LYS A 1 468 ? 9.391 -7.280 -30.108 1.00 96.06 468 LYS A CA 1
ATOM 3753 C C . LYS A 1 468 ? 9.681 -7.616 -28.653 1.00 96.06 468 LYS A C 1
ATOM 3755 O O . LYS A 1 468 ? 8.931 -7.245 -27.744 1.00 96.06 468 LYS A O 1
ATOM 3760 N N . VAL A 1 469 ? 10.807 -8.287 -28.427 1.00 95.19 469 VAL A N 1
ATOM 3761 C CA . VAL A 1 469 ? 11.305 -8.625 -27.090 1.00 95.19 469 VAL A CA 1
ATOM 3762 C C . VAL A 1 469 ? 12.309 -7.569 -26.647 1.00 95.19 469 VAL A C 1
ATOM 3764 O O . VAL A 1 469 ? 13.360 -7.389 -27.263 1.00 95.19 469 VAL A O 1
ATOM 3767 N N . VAL A 1 470 ? 11.987 -6.877 -25.553 1.00 96.69 470 VAL A N 1
ATOM 3768 C CA . VAL A 1 470 ? 12.846 -5.839 -24.977 1.00 96.69 470 VAL A CA 1
ATOM 3769 C C . VAL A 1 470 ? 13.444 -6.338 -23.664 1.00 96.69 470 VAL A C 1
ATOM 3771 O O . VAL A 1 470 ? 12.727 -6.585 -22.691 1.00 96.69 470 VAL A O 1
ATOM 3774 N N . MET A 1 471 ? 14.768 -6.472 -23.624 1.00 96.25 471 MET A N 1
ATOM 3775 C CA . MET A 1 471 ? 15.513 -6.843 -22.425 1.00 96.25 471 MET A CA 1
ATOM 3776 C C . MET A 1 471 ? 15.827 -5.614 -21.583 1.00 96.25 471 MET A C 1
ATOM 3778 O O . MET A 1 471 ? 16.422 -4.652 -22.067 1.00 96.25 471 MET A O 1
ATOM 3782 N N . LEU A 1 472 ? 15.444 -5.642 -20.306 1.00 94.44 472 LEU A N 1
ATOM 3783 C CA . LEU A 1 472 ? 15.599 -4.493 -19.410 1.00 94.44 472 LEU A CA 1
ATOM 3784 C C . LEU A 1 472 ? 15.439 -4.882 -17.937 1.00 94.44 472 LEU A C 1
ATOM 3786 O O . LEU A 1 472 ? 14.813 -5.890 -17.600 1.00 94.44 472 LEU A O 1
ATOM 3790 N N . ARG A 1 473 ? 15.990 -4.073 -17.022 1.00 91.50 473 ARG A N 1
ATOM 3791 C CA . ARG A 1 473 ? 15.963 -4.377 -15.577 1.00 91.50 473 ARG A CA 1
ATOM 3792 C C . ARG A 1 473 ? 14.624 -4.062 -14.905 1.00 91.50 473 ARG A C 1
ATOM 3794 O O . ARG A 1 473 ? 14.253 -4.765 -13.959 1.00 91.50 473 ARG A O 1
ATOM 3801 N N . LYS A 1 474 ? 13.940 -2.991 -15.322 1.00 91.44 474 LYS A N 1
ATOM 3802 C CA . LYS A 1 474 ? 12.733 -2.437 -14.679 1.00 91.44 474 LYS A CA 1
ATOM 3803 C C . LYS A 1 474 ? 11.583 -2.266 -15.670 1.00 91.44 474 LYS A C 1
ATOM 3805 O O . LYS A 1 474 ? 11.685 -1.449 -16.569 1.00 91.44 474 LYS A O 1
ATOM 3810 N N . LEU A 1 475 ? 10.470 -2.963 -15.449 1.00 91.75 475 LEU A N 1
ATOM 3811 C CA . LEU A 1 475 ? 9.364 -3.162 -16.405 1.00 91.75 475 LEU A CA 1
ATOM 3812 C C . LEU A 1 475 ? 8.682 -1.899 -16.970 1.00 91.75 475 LEU A C 1
ATOM 3814 O O . LEU A 1 475 ? 7.896 -2.021 -17.909 1.00 91.75 475 LEU A O 1
ATOM 3818 N N . GLY A 1 476 ? 8.930 -0.708 -16.415 1.00 93.75 476 GLY A N 1
ATOM 3819 C CA . GLY A 1 476 ? 8.281 0.535 -16.833 1.00 93.75 476 GLY A CA 1
ATOM 3820 C C . GLY A 1 476 ? 8.358 0.791 -18.340 1.00 93.75 476 GLY A C 1
ATOM 3821 O O . GLY A 1 476 ? 7.322 1.022 -18.955 1.00 93.75 476 GLY A O 1
ATOM 3822 N N . THR A 1 477 ? 9.541 0.688 -18.953 1.00 96.06 477 THR A N 1
ATOM 3823 C CA . THR A 1 477 ? 9.711 0.987 -20.388 1.00 96.06 477 THR A CA 1
ATOM 3824 C C . THR A 1 477 ? 8.886 0.052 -21.274 1.00 96.06 477 THR A C 1
ATOM 3826 O O . THR A 1 477 ? 8.102 0.530 -22.093 1.00 96.06 477 THR A O 1
ATOM 3829 N N . SER A 1 478 ? 8.969 -1.268 -21.064 1.00 94.69 478 SER A N 1
ATOM 3830 C CA . SER A 1 478 ? 8.165 -2.250 -21.815 1.00 94.69 478 SER A CA 1
ATOM 3831 C C . SER A 1 478 ? 6.665 -2.081 -21.582 1.00 94.69 478 SER A C 1
ATOM 3833 O O . SER A 1 478 ? 5.875 -2.264 -22.504 1.00 94.69 478 SER A O 1
ATOM 3835 N N . PHE A 1 479 ? 6.255 -1.688 -20.371 1.00 95.56 479 PHE A N 1
ATOM 3836 C CA . PHE A 1 479 ? 4.848 -1.431 -20.059 1.00 95.56 479 PHE A CA 1
ATOM 3837 C C . PHE A 1 479 ? 4.273 -0.284 -20.899 1.00 95.56 479 PHE A C 1
ATOM 3839 O O . PHE A 1 479 ? 3.184 -0.424 -21.453 1.00 95.56 479 PHE A O 1
ATOM 3846 N N . TYR A 1 480 ? 4.999 0.831 -21.027 1.00 96.69 480 TYR A N 1
ATOM 3847 C CA . TYR A 1 480 ? 4.545 1.963 -21.844 1.00 96.69 480 TYR A CA 1
ATOM 3848 C C . TYR A 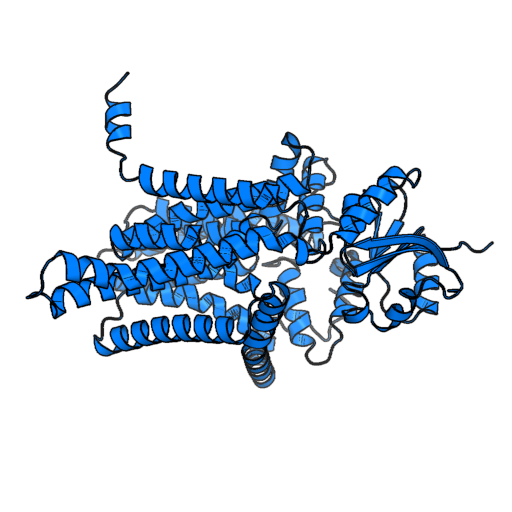1 480 ? 4.703 1.721 -23.346 1.00 96.69 480 TYR A C 1
ATOM 3850 O O . TYR A 1 480 ? 3.868 2.199 -24.118 1.00 96.69 480 TYR A O 1
ATOM 3858 N N . ALA A 1 481 ? 5.722 0.953 -23.745 1.00 96.56 481 ALA A N 1
ATOM 3859 C CA . ALA A 1 481 ? 5.902 0.511 -25.124 1.00 96.56 481 ALA A CA 1
ATOM 3860 C C . ALA A 1 481 ? 4.799 -0.455 -25.578 1.00 96.56 481 ALA A C 1
ATOM 3862 O O . ALA A 1 481 ? 4.408 -0.440 -26.740 1.00 96.56 481 ALA A O 1
ATOM 3863 N N . GLY A 1 482 ? 4.269 -1.267 -24.657 1.00 94.50 482 GLY A N 1
ATOM 3864 C CA . GLY A 1 482 ? 3.378 -2.379 -24.983 1.00 94.50 482 GLY A CA 1
ATOM 3865 C C . GLY A 1 482 ? 4.119 -3.595 -25.549 1.00 94.50 482 GLY A C 1
ATOM 3866 O O . GLY A 1 482 ? 3.489 -4.431 -26.186 1.00 94.50 482 GLY A O 1
ATOM 3867 N N . SER A 1 483 ? 5.433 -3.690 -25.328 1.00 94.88 483 SER A N 1
ATOM 3868 C CA . SER A 1 483 ? 6.296 -4.742 -25.875 1.00 94.88 483 SER A CA 1
ATOM 3869 C C . SER A 1 483 ? 6.318 -6.006 -25.011 1.00 94.88 483 SER A C 1
ATOM 3871 O O . SER A 1 483 ? 5.943 -5.994 -23.831 1.00 94.88 483 SER A O 1
ATOM 3873 N N . LYS A 1 484 ? 6.865 -7.098 -25.559 1.00 93.00 484 LYS A N 1
ATOM 3874 C CA . LYS A 1 484 ? 7.308 -8.239 -24.744 1.00 93.00 484 LYS A CA 1
ATOM 3875 C C . LYS A 1 484 ? 8.550 -7.831 -23.942 1.00 93.00 484 LYS A C 1
ATOM 3877 O O . LYS A 1 484 ? 9.266 -6.889 -24.291 1.00 93.00 484 LYS A O 1
ATOM 3882 N N . TRP A 1 485 ? 8.789 -8.537 -22.842 1.00 91.88 485 TRP A N 1
ATOM 3883 C CA . TRP A 1 485 ? 9.866 -8.247 -21.900 1.00 91.88 485 TRP A CA 1
ATOM 3884 C C . TRP A 1 485 ? 10.681 -9.503 -21.599 1.00 91.88 485 TRP A C 1
ATOM 3886 O O . TRP A 1 485 ? 10.096 -10.572 -21.417 1.00 91.88 485 TRP A O 1
ATOM 3896 N N . ASP A 1 486 ? 12.000 -9.343 -21.485 1.00 91.19 486 ASP A N 1
ATOM 3897 C CA . ASP A 1 486 ? 12.900 -10.336 -20.892 1.00 91.19 486 ASP A CA 1
ATOM 3898 C C . ASP A 1 486 ? 13.768 -9.689 -19.800 1.00 91.19 486 ASP A C 1
ATOM 3900 O O . ASP A 1 486 ? 14.085 -8.491 -19.831 1.00 91.19 486 ASP A O 1
ATOM 3904 N N . ALA A 1 487 ? 14.144 -10.486 -18.805 1.00 89.56 487 ALA A N 1
ATOM 3905 C CA . ALA A 1 487 ? 14.927 -10.013 -17.680 1.00 89.56 487 ALA A CA 1
ATOM 3906 C C . ALA A 1 487 ? 16.359 -9.697 -18.114 1.00 89.56 487 ALA A C 1
ATOM 3908 O O . ALA A 1 487 ? 17.031 -10.516 -18.737 1.00 89.56 487 ALA A O 1
ATOM 3909 N N . LEU A 1 488 ? 16.863 -8.529 -17.712 1.00 93.44 488 LEU A N 1
ATOM 3910 C CA . LEU A 1 488 ? 18.266 -8.197 -17.940 1.00 93.44 488 LEU A CA 1
ATOM 3911 C C . LEU A 1 488 ? 19.190 -9.246 -17.309 1.00 93.44 488 LEU A C 1
ATOM 3913 O O . LEU A 1 488 ? 19.125 -9.478 -16.093 1.00 93.44 488 LEU A O 1
ATOM 3917 N N . TYR A 1 489 ? 20.059 -9.818 -18.148 1.00 94.00 489 TYR A N 1
ATOM 3918 C CA . TYR A 1 489 ? 21.029 -10.846 -17.782 1.00 94.00 489 TYR A CA 1
ATOM 3919 C C . TYR A 1 489 ? 21.796 -10.488 -16.503 1.00 94.00 489 TYR A C 1
ATOM 3921 O O . TYR A 1 489 ? 22.081 -9.323 -16.214 1.00 94.00 489 TYR A O 1
ATOM 3929 N N . TYR A 1 490 ? 22.126 -11.501 -15.708 1.00 90.94 490 TYR A N 1
ATOM 3930 C CA . TYR A 1 490 ? 23.052 -11.359 -14.593 1.00 90.94 490 TYR A CA 1
ATOM 3931 C C . TYR A 1 490 ? 24.332 -12.126 -14.933 1.00 90.94 490 TYR A C 1
ATOM 3933 O O . TYR A 1 490 ? 24.362 -13.353 -14.879 1.00 90.94 490 TYR A O 1
ATOM 3941 N N . GLY A 1 491 ? 25.385 -11.393 -15.280 1.00 91.75 491 GLY A N 1
ATOM 3942 C CA . GLY A 1 491 ? 26.693 -11.934 -15.641 1.00 91.75 491 GLY A CA 1
ATOM 3943 C C . GLY A 1 491 ? 27.542 -10.855 -16.301 1.00 91.75 491 GLY A C 1
ATOM 3944 O O . GLY A 1 491 ? 27.343 -9.676 -16.005 1.00 91.75 491 GLY A O 1
ATOM 3945 N N . ASP A 1 492 ? 28.469 -11.252 -17.163 1.00 95.56 492 ASP A N 1
ATOM 3946 C CA . ASP A 1 492 ? 29.350 -10.368 -17.927 1.00 95.56 492 ASP A CA 1
ATOM 3947 C C . ASP A 1 492 ? 28.733 -9.919 -19.267 1.00 95.56 492 ASP A C 1
ATOM 3949 O O . ASP A 1 492 ? 27.630 -10.318 -19.644 1.00 95.56 492 ASP A O 1
ATOM 3953 N N . TYR A 1 493 ? 29.428 -9.020 -19.972 1.00 96.19 493 TYR A N 1
ATOM 3954 C CA . TYR A 1 493 ? 28.950 -8.459 -21.240 1.00 96.19 493 TYR A CA 1
ATOM 3955 C C . TYR A 1 493 ? 28.904 -9.480 -22.393 1.00 96.19 493 TYR A C 1
ATOM 3957 O O . TYR A 1 493 ? 27.887 -9.522 -23.084 1.00 96.19 493 TYR A O 1
ATOM 3965 N N . PRO A 1 494 ? 29.913 -10.351 -22.598 1.00 95.94 494 PRO A N 1
ATOM 3966 C CA . PRO A 1 494 ? 29.804 -11.421 -23.590 1.00 95.94 494 PRO A CA 1
ATOM 3967 C C . PRO A 1 494 ? 28.605 -12.343 -23.331 1.00 95.94 494 PRO A C 1
ATOM 3969 O O . PRO A 1 494 ? 27.822 -12.594 -24.248 1.00 95.94 494 PRO A O 1
ATOM 3972 N N . GLY A 1 495 ? 28.394 -12.758 -22.075 1.00 95.44 495 GLY A N 1
ATOM 3973 C CA . GLY A 1 495 ? 27.244 -13.575 -21.695 1.00 95.44 495 GLY A CA 1
ATOM 3974 C C . GLY A 1 495 ? 25.905 -12.854 -21.867 1.00 95.44 495 GLY A C 1
ATOM 3975 O O . GLY A 1 495 ? 24.920 -13.490 -22.231 1.00 95.44 495 GLY A O 1
ATOM 3976 N N . LEU A 1 496 ? 25.851 -11.528 -21.677 1.00 96.06 496 LEU A N 1
ATOM 3977 C CA . LEU A 1 496 ? 24.658 -10.722 -21.975 1.00 96.06 496 LEU A CA 1
ATOM 3978 C C . LEU A 1 496 ? 24.271 -10.832 -23.453 1.00 96.06 496 LEU A C 1
ATOM 3980 O O . LEU A 1 496 ? 23.092 -11.009 -23.751 1.00 96.06 496 LEU A O 1
ATOM 3984 N N . LEU A 1 497 ? 25.242 -10.730 -24.365 1.00 96.38 497 LEU A N 1
ATOM 3985 C CA . LEU A 1 497 ? 24.991 -10.809 -25.805 1.00 96.38 497 LEU A CA 1
ATOM 3986 C C . LEU A 1 497 ? 24.557 -12.215 -26.226 1.00 96.38 497 LEU A C 1
ATOM 3988 O O . LEU A 1 497 ? 23.595 -12.357 -26.978 1.00 96.38 497 LEU A O 1
ATOM 3992 N N . GLU A 1 498 ? 25.226 -13.252 -25.721 1.00 94.94 498 GLU A N 1
ATOM 3993 C CA . GLU A 1 498 ? 24.847 -14.646 -25.978 1.00 94.94 498 GLU A CA 1
ATOM 3994 C C . GLU A 1 498 ? 23.436 -14.942 -25.454 1.00 94.94 498 GLU A C 1
ATOM 3996 O O . GLU A 1 498 ? 22.589 -15.477 -26.174 1.00 94.94 498 GLU A O 1
ATOM 4001 N N . TYR A 1 499 ? 23.143 -14.506 -24.227 1.00 94.00 499 TYR A N 1
ATOM 4002 C CA . TYR A 1 499 ? 21.822 -14.639 -23.631 1.00 94.00 499 TYR A CA 1
ATOM 4003 C C . TYR A 1 499 ? 20.765 -13.886 -24.450 1.00 94.00 499 TYR A C 1
ATOM 4005 O O . TYR A 1 499 ? 19.740 -14.472 -24.796 1.00 94.00 499 TYR A O 1
ATOM 4013 N N . ALA A 1 500 ? 21.026 -12.634 -24.840 1.00 95.12 500 ALA A N 1
ATOM 4014 C CA . ALA A 1 500 ? 20.122 -11.839 -25.670 1.00 95.12 500 ALA A CA 1
ATOM 4015 C C . ALA A 1 500 ? 19.795 -12.529 -27.002 1.00 95.12 500 ALA A C 1
ATOM 4017 O O . ALA A 1 500 ? 18.623 -12.627 -27.367 1.00 95.12 500 ALA A O 1
ATOM 4018 N N . LYS A 1 501 ? 20.803 -13.092 -27.678 1.00 93.56 501 LYS A N 1
ATOM 4019 C CA . LYS A 1 501 ? 20.609 -13.871 -28.908 1.00 93.56 501 LYS A CA 1
ATOM 4020 C C . LYS A 1 501 ? 19.777 -15.129 -28.664 1.00 93.56 501 LYS A C 1
ATOM 4022 O O . LYS A 1 501 ? 18.797 -15.353 -29.369 1.00 93.56 501 LYS A O 1
ATOM 4027 N N . SER A 1 502 ? 20.103 -15.908 -27.629 1.00 92.88 502 SER A N 1
ATOM 4028 C CA . SER A 1 502 ? 19.385 -17.153 -27.297 1.00 92.88 502 SER A CA 1
ATOM 4029 C C . SER A 1 502 ? 17.900 -16.939 -26.978 1.00 92.88 502 SER A C 1
ATOM 4031 O O . SER A 1 502 ? 17.082 -17.842 -27.146 1.00 92.88 502 SER A O 1
ATOM 4033 N N . ARG A 1 503 ? 17.547 -15.733 -26.520 1.00 91.06 503 ARG A N 1
ATOM 4034 C CA . ARG A 1 503 ? 16.186 -15.330 -26.151 1.00 91.06 503 ARG A CA 1
ATOM 4035 C C . ARG A 1 503 ? 15.468 -14.552 -27.255 1.00 91.06 503 ARG A C 1
ATOM 4037 O O . ARG A 1 503 ? 14.324 -14.157 -27.048 1.00 91.06 503 ARG A O 1
ATOM 4044 N N . GLY A 1 504 ? 16.115 -14.335 -28.404 1.00 94.06 504 GLY A N 1
ATOM 4045 C CA . GLY A 1 504 ? 15.550 -13.570 -29.516 1.00 94.06 504 GLY A CA 1
ATOM 4046 C C . GLY A 1 504 ? 15.245 -12.120 -29.140 1.00 94.06 504 GLY A C 1
ATOM 4047 O O . GLY A 1 504 ? 14.200 -11.597 -29.508 1.00 94.06 504 GLY A O 1
ATOM 4048 N N . VAL A 1 505 ? 16.115 -11.489 -28.349 1.00 95.94 505 VAL A N 1
ATOM 4049 C CA . VAL A 1 505 ? 15.934 -10.101 -27.917 1.00 95.94 505 VAL A CA 1
ATOM 4050 C C . VAL A 1 505 ? 16.218 -9.148 -29.069 1.00 95.94 505 VAL A C 1
ATOM 4052 O O . VAL A 1 505 ? 17.319 -9.140 -29.608 1.00 95.94 505 VAL A O 1
ATOM 4055 N N . ASP A 1 506 ? 15.241 -8.306 -29.401 1.00 97.12 506 ASP A N 1
ATOM 4056 C CA . ASP A 1 506 ? 15.383 -7.271 -30.428 1.00 97.12 506 ASP A CA 1
ATOM 4057 C C . ASP A 1 506 ? 16.092 -6.024 -29.875 1.00 97.12 506 ASP A C 1
ATOM 4059 O O . ASP A 1 506 ? 16.936 -5.416 -30.541 1.00 97.12 506 ASP A O 1
ATOM 4063 N N . TYR A 1 507 ? 15.744 -5.637 -28.643 1.00 97.94 507 TYR A N 1
ATOM 4064 C CA . TYR A 1 507 ? 16.206 -4.395 -28.029 1.00 97.94 507 TYR A CA 1
ATOM 4065 C C . TYR A 1 507 ? 16.676 -4.589 -26.589 1.00 97.94 507 TYR A C 1
ATOM 4067 O O . TYR A 1 507 ? 16.069 -5.322 -25.813 1.00 97.94 507 TYR A O 1
ATOM 4075 N N . LEU A 1 508 ? 17.721 -3.861 -26.209 1.00 97.81 508 LEU A N 1
ATOM 4076 C CA . LEU A 1 508 ? 18.260 -3.786 -24.856 1.00 97.81 508 LEU A CA 1
ATOM 4077 C C . LEU A 1 508 ? 18.113 -2.356 -24.334 1.00 97.81 508 LEU A C 1
ATOM 4079 O O . LEU A 1 508 ? 18.531 -1.408 -24.994 1.00 97.81 508 LEU A O 1
ATOM 4083 N N . VAL A 1 509 ? 17.562 -2.196 -23.133 1.00 97.69 509 VAL A N 1
ATOM 4084 C CA . VAL A 1 509 ? 17.457 -0.890 -22.469 1.00 97.69 509 VAL A CA 1
ATOM 4085 C C . VAL A 1 509 ? 18.433 -0.817 -21.302 1.00 97.69 509 VAL A C 1
ATOM 4087 O O . VAL A 1 509 ? 18.393 -1.651 -20.394 1.00 97.69 509 VAL A O 1
ATOM 4090 N N . ILE A 1 510 ? 19.271 0.219 -21.313 1.00 97.25 510 ILE A N 1
ATOM 4091 C CA . ILE A 1 510 ? 20.220 0.548 -20.246 1.00 97.25 510 ILE A CA 1
ATOM 4092 C C . ILE A 1 510 ? 19.846 1.908 -19.667 1.00 97.25 510 ILE A C 1
ATOM 4094 O O . ILE A 1 510 ? 19.687 2.880 -20.400 1.00 97.25 510 ILE A O 1
ATOM 4098 N N . ASP A 1 511 ? 19.701 1.979 -18.345 1.00 95.50 511 ASP A N 1
ATOM 4099 C CA . ASP A 1 511 ? 19.227 3.175 -17.659 1.00 95.50 511 ASP A CA 1
ATOM 4100 C C . ASP A 1 511 ? 20.122 3.594 -16.488 1.00 95.50 511 ASP A C 1
ATOM 4102 O O . ASP A 1 511 ? 20.612 2.774 -15.710 1.00 95.50 511 ASP A O 1
ATOM 4106 N N . GLU A 1 512 ? 20.300 4.900 -16.324 1.00 94.69 512 GLU A N 1
ATOM 4107 C CA . GLU A 1 512 ? 21.123 5.473 -15.260 1.00 94.69 512 GLU A CA 1
ATOM 4108 C C . GLU A 1 512 ? 20.480 5.311 -13.873 1.00 94.69 512 GLU A C 1
ATOM 4110 O O . GLU A 1 512 ? 21.159 5.296 -12.843 1.00 94.69 512 GLU A O 1
ATOM 4115 N N . TYR A 1 513 ? 19.157 5.132 -13.819 1.00 91.12 513 TYR A N 1
ATOM 4116 C CA . TYR A 1 513 ? 18.432 4.989 -12.564 1.00 91.12 513 TYR A CA 1
ATOM 4117 C C . TYR A 1 513 ? 18.781 3.677 -11.841 1.00 91.12 513 TYR A C 1
ATOM 4119 O O . TYR A 1 513 ? 19.112 3.701 -10.651 1.00 91.12 513 TYR A O 1
ATOM 4127 N N . ALA A 1 514 ? 18.706 2.526 -12.504 1.00 91.44 514 ALA A N 1
ATOM 4128 C CA . ALA A 1 514 ? 18.819 1.205 -11.893 1.00 91.44 514 ALA A CA 1
ATOM 4129 C C . ALA A 1 514 ? 20.176 0.536 -12.133 1.00 91.44 514 ALA A C 1
ATOM 4131 O O . ALA A 1 514 ? 20.676 -0.132 -11.217 1.00 91.44 514 ALA A O 1
ATOM 4132 N N . ILE A 1 515 ? 20.777 0.690 -13.317 1.00 94.62 515 ILE A N 1
ATOM 4133 C CA . ILE A 1 515 ? 21.945 -0.104 -13.732 1.00 94.62 515 ILE A CA 1
ATOM 4134 C C . ILE A 1 515 ? 23.163 0.120 -12.832 1.00 94.62 515 ILE A C 1
ATOM 4136 O O . ILE A 1 515 ? 23.637 -0.873 -12.281 1.00 94.62 515 ILE A O 1
ATOM 4140 N N . PRO A 1 516 ? 23.611 1.354 -12.522 1.00 93.12 516 PRO A N 1
ATOM 4141 C CA . PRO A 1 516 ? 24.796 1.555 -11.678 1.00 93.12 516 PRO A CA 1
ATOM 4142 C C . PRO A 1 516 ? 24.687 0.925 -10.282 1.00 93.12 516 PRO A C 1
ATOM 4144 O O . PRO A 1 516 ? 25.691 0.635 -9.640 1.00 93.12 516 PRO A O 1
ATOM 4147 N N . ARG A 1 517 ? 23.457 0.713 -9.796 1.00 88.06 517 ARG A N 1
ATOM 4148 C CA . ARG A 1 517 ? 23.178 0.156 -8.466 1.00 88.06 517 ARG A CA 1
ATOM 4149 C C . ARG A 1 517 ? 22.961 -1.354 -8.472 1.00 88.06 517 ARG A C 1
ATOM 4151 O O . ARG A 1 517 ? 23.306 -2.008 -7.496 1.00 88.06 517 ARG A O 1
ATOM 4158 N N . SER A 1 518 ? 22.324 -1.884 -9.515 1.00 86.25 518 SER A N 1
ATOM 4159 C CA . SER A 1 518 ? 21.851 -3.278 -9.563 1.00 86.25 518 SER A CA 1
ATOM 4160 C C . SER A 1 518 ? 22.613 -4.156 -10.555 1.00 86.25 518 SER A C 1
ATOM 4162 O O . SER A 1 518 ? 22.637 -5.375 -10.401 1.00 86.25 518 SER A O 1
ATOM 4164 N N . ARG A 1 519 ? 23.220 -3.552 -11.577 1.00 91.12 519 ARG A N 1
ATOM 4165 C CA . ARG A 1 519 ? 24.030 -4.194 -12.618 1.00 91.12 519 ARG A CA 1
ATOM 4166 C C . ARG A 1 519 ? 25.252 -3.318 -12.937 1.00 91.12 519 ARG A C 1
ATOM 4168 O O . ARG A 1 519 ? 25.410 -2.893 -14.083 1.00 91.12 519 ARG A O 1
ATOM 4175 N N . PRO A 1 520 ? 26.099 -2.986 -11.942 1.00 93.62 520 PRO A N 1
ATOM 4176 C CA . PRO A 1 520 ? 27.214 -2.056 -12.137 1.00 93.62 520 PRO A CA 1
ATOM 4177 C C . PRO A 1 520 ? 28.160 -2.489 -13.263 1.00 93.62 520 PRO A C 1
ATOM 4179 O O . PRO A 1 520 ? 28.741 -1.640 -13.930 1.00 93.62 520 PRO A O 1
ATOM 4182 N N . GLN A 1 521 ? 28.256 -3.792 -13.537 1.00 94.25 521 GLN A N 1
ATOM 4183 C CA . GLN A 1 521 ? 29.051 -4.328 -14.638 1.00 94.25 521 GLN A CA 1
ATOM 4184 C C . GLN A 1 521 ? 28.590 -3.876 -16.033 1.00 94.25 521 GLN A C 1
ATOM 4186 O O . GLN A 1 521 ? 29.363 -3.978 -16.974 1.00 94.25 521 GLN A O 1
ATOM 4191 N N . PHE A 1 522 ? 27.358 -3.376 -16.179 1.00 96.19 522 PHE A N 1
ATOM 4192 C CA . PHE A 1 522 ? 26.827 -2.834 -17.434 1.00 96.19 522 PHE A CA 1
ATOM 4193 C C . PHE A 1 522 ? 26.756 -1.305 -17.435 1.00 96.19 522 PHE A C 1
ATOM 4195 O O . PHE A 1 522 ? 26.271 -0.721 -18.397 1.00 96.19 522 PHE A O 1
ATOM 4202 N N . ALA A 1 523 ? 27.246 -0.631 -16.389 1.00 95.81 523 ALA A N 1
ATOM 4203 C CA . ALA A 1 523 ? 27.202 0.829 -16.310 1.00 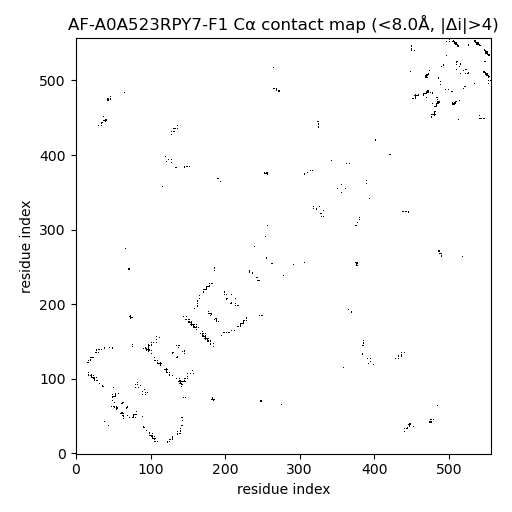95.81 523 ALA A CA 1
ATOM 4204 C C . ALA A 1 523 ? 28.019 1.512 -17.421 1.00 95.81 523 ALA A C 1
ATOM 4206 O O . ALA A 1 523 ? 27.679 2.620 -17.820 1.00 95.81 523 ALA A O 1
ATOM 4207 N N . PHE A 1 524 ? 29.047 0.846 -17.964 1.00 95.75 524 PHE A N 1
ATOM 4208 C CA . PHE A 1 524 ? 29.824 1.362 -19.098 1.00 95.75 524 PHE A CA 1
ATOM 4209 C C . PHE A 1 524 ? 28.975 1.544 -20.371 1.00 95.75 524 PHE A C 1
ATOM 4211 O O . PHE A 1 524 ? 29.294 2.393 -21.195 1.00 95.75 524 PHE A O 1
ATOM 4218 N N . LEU A 1 525 ? 27.854 0.819 -20.501 1.00 96.31 525 LEU A N 1
ATOM 4219 C CA . LEU A 1 525 ? 26.897 0.992 -21.599 1.00 96.31 525 LEU A CA 1
ATOM 4220 C C . LEU A 1 525 ? 26.107 2.307 -21.499 1.00 96.31 525 LEU A C 1
ATOM 4222 O O . LEU A 1 525 ? 25.324 2.605 -22.386 1.00 96.31 525 LEU A O 1
ATOM 4226 N N . LEU A 1 526 ? 26.276 3.109 -20.441 1.00 95.69 526 LEU A N 1
ATOM 4227 C CA . LEU A 1 526 ? 25.725 4.470 -20.399 1.00 95.69 526 LEU A CA 1
ATOM 4228 C C . LEU A 1 526 ? 26.534 5.456 -21.261 1.00 95.69 526 LEU A C 1
ATOM 4230 O O . LEU A 1 526 ? 26.027 6.520 -21.622 1.00 95.69 526 LEU A O 1
ATOM 4234 N N . ASN A 1 527 ? 27.767 5.097 -21.629 1.00 93.62 527 ASN A N 1
ATOM 4235 C CA . ASN A 1 527 ? 28.597 5.865 -22.550 1.00 93.62 527 ASN A CA 1
ATOM 4236 C C . ASN A 1 527 ? 28.252 5.467 -23.992 1.00 93.62 527 ASN A C 1
ATOM 4238 O O . ASN A 1 527 ? 28.922 4.640 -24.605 1.00 93.62 527 ASN A O 1
ATOM 4242 N N . TYR A 1 528 ? 27.167 6.017 -24.538 1.00 85.31 528 TYR A N 1
ATOM 4243 C CA . TYR A 1 528 ? 26.680 5.659 -25.880 1.00 85.31 528 TYR A CA 1
ATOM 4244 C C . TYR A 1 528 ? 27.596 6.086 -27.034 1.00 85.31 528 TYR A C 1
ATOM 4246 O O . TYR A 1 528 ? 27.425 5.587 -28.144 1.00 85.31 528 TYR A O 1
ATOM 4254 N N . GLU A 1 529 ? 28.515 7.023 -26.792 1.00 89.25 529 GLU A N 1
ATOM 4255 C CA . GLU A 1 529 ? 29.502 7.473 -27.782 1.00 89.25 529 GLU A CA 1
ATOM 4256 C C . GLU A 1 529 ? 30.550 6.387 -28.067 1.00 89.25 529 GLU A C 1
ATOM 4258 O O . GLU A 1 529 ? 31.107 6.325 -29.166 1.00 89.25 529 GLU A O 1
ATOM 4263 N N . ASP A 1 530 ? 30.772 5.490 -27.103 1.00 90.00 530 ASP A N 1
ATOM 4264 C CA . ASP A 1 530 ? 31.664 4.352 -27.261 1.00 90.00 530 ASP A CA 1
ATOM 4265 C C . ASP A 1 530 ? 31.034 3.292 -28.177 1.00 90.00 530 ASP A C 1
ATOM 4267 O O . ASP A 1 530 ? 29.830 3.016 -28.151 1.00 90.00 530 ASP A O 1
ATOM 4271 N N . LYS A 1 531 ? 31.872 2.634 -28.984 1.00 89.19 531 LYS A N 1
ATOM 4272 C CA . LYS A 1 531 ? 31.434 1.478 -29.771 1.00 89.19 531 LYS A CA 1
ATOM 4273 C C . LYS A 1 531 ? 31.298 0.263 -28.861 1.00 89.19 531 LYS A C 1
ATOM 4275 O O . LYS A 1 531 ? 32.300 -0.260 -28.383 1.00 89.19 531 LYS A O 1
ATOM 4280 N N . HIS A 1 532 ? 30.073 -0.239 -28.727 1.00 93.44 532 HIS A N 1
ATOM 4281 C CA . HIS A 1 532 ? 29.758 -1.472 -28.000 1.00 93.44 532 HIS A CA 1
ATOM 4282 C C . HIS A 1 532 ? 29.524 -2.620 -28.993 1.00 93.44 532 HIS A C 1
ATOM 4284 O O . HIS A 1 532 ? 28.481 -2.653 -29.649 1.00 93.44 532 HIS A O 1
ATOM 4290 N N . PRO A 1 533 ? 30.472 -3.562 -29.169 1.00 92.62 533 PRO A N 1
ATOM 4291 C CA . PRO A 1 533 ? 30.312 -4.666 -30.116 1.00 92.62 533 PRO A CA 1
ATOM 4292 C C . PRO A 1 533 ? 29.032 -5.464 -29.848 1.00 92.62 533 PRO A C 1
ATOM 4294 O O . PRO A 1 533 ? 28.737 -5.778 -28.699 1.00 92.62 533 PRO A O 1
ATOM 4297 N N . GLY A 1 534 ? 28.274 -5.794 -30.897 1.00 92.94 534 GLY A N 1
ATOM 4298 C CA . GLY A 1 534 ? 27.000 -6.522 -30.792 1.00 92.94 534 GLY A CA 1
ATOM 4299 C C . GLY A 1 534 ? 25.769 -5.656 -30.494 1.00 92.94 534 GLY A C 1
ATOM 4300 O O . GLY A 1 534 ? 24.649 -6.153 -30.606 1.00 92.94 534 GLY A O 1
ATOM 4301 N N . LEU A 1 535 ? 25.953 -4.368 -30.192 1.00 96.12 535 LEU A N 1
ATOM 4302 C CA . LEU A 1 535 ? 24.873 -3.416 -29.948 1.00 96.12 535 LEU A CA 1
ATOM 4303 C C . LEU A 1 535 ? 24.962 -2.223 -30.906 1.00 96.12 535 LEU A C 1
ATOM 4305 O O . LEU A 1 535 ? 26.034 -1.825 -31.361 1.00 96.12 535 LEU A O 1
ATOM 4309 N N . GLU A 1 536 ? 23.812 -1.644 -31.223 1.00 95.25 536 GLU A N 1
ATOM 4310 C CA . GLU A 1 536 ? 23.690 -0.401 -31.983 1.00 95.25 536 GLU A CA 1
ATOM 4311 C C . GLU A 1 536 ? 22.798 0.563 -31.204 1.00 95.25 536 GLU A C 1
ATOM 4313 O O . GLU A 1 536 ? 21.676 0.202 -30.861 1.00 95.25 536 GLU A O 1
ATOM 4318 N N . SER A 1 537 ? 23.286 1.765 -30.890 1.00 94.88 537 SER A N 1
ATOM 4319 C CA . SER A 1 537 ? 22.464 2.780 -30.220 1.00 94.88 537 SER A CA 1
ATOM 4320 C C . SER A 1 537 ? 21.389 3.281 -31.184 1.00 94.88 537 SER A C 1
ATOM 4322 O O . SER A 1 537 ? 21.711 3.745 -32.276 1.00 94.88 537 SER A O 1
ATOM 4324 N N . VAL A 1 538 ? 20.120 3.160 -30.793 1.00 95.00 538 VAL A N 1
ATOM 4325 C CA . VAL A 1 538 ? 18.958 3.534 -31.616 1.00 95.00 538 VAL A CA 1
ATOM 4326 C C . VAL A 1 538 ? 18.376 4.865 -31.170 1.00 95.00 538 VAL A C 1
ATOM 4328 O O . VAL A 1 538 ? 18.061 5.711 -32.000 1.00 95.00 538 VAL A O 1
ATOM 4331 N N . HIS A 1 539 ? 18.200 5.033 -29.860 1.00 96.69 539 HIS A N 1
ATOM 4332 C CA . HIS A 1 539 ? 17.620 6.237 -29.275 1.00 96.69 539 HIS A CA 1
ATOM 4333 C C . HIS A 1 539 ? 18.189 6.467 -27.885 1.00 96.69 539 HIS A C 1
ATOM 4335 O O . HIS A 1 539 ? 18.432 5.520 -27.131 1.00 96.69 539 HIS A O 1
ATOM 4341 N N . ILE A 1 540 ? 18.375 7.735 -27.543 1.00 95.75 540 ILE A N 1
ATOM 4342 C CA . ILE A 1 540 ? 18.839 8.175 -26.233 1.00 95.75 540 ILE A CA 1
ATOM 4343 C C . ILE A 1 540 ? 17.835 9.194 -25.735 1.00 95.75 540 ILE A C 1
ATOM 4345 O O . ILE A 1 540 ? 17.487 10.133 -26.446 1.00 95.75 540 ILE A O 1
ATOM 4349 N N . GLU A 1 541 ? 17.399 9.010 -24.500 1.00 96.12 541 GLU A N 1
ATOM 4350 C CA . GLU A 1 541 ? 16.500 9.931 -23.833 1.00 96.12 541 GLU A CA 1
ATOM 4351 C C . GLU A 1 541 ? 17.151 10.409 -22.536 1.00 96.12 541 GLU A C 1
ATOM 4353 O O . GLU A 1 541 ? 17.698 9.615 -21.766 1.00 96.12 541 GLU A O 1
ATOM 4358 N N . GLU A 1 542 ? 17.086 11.713 -22.281 1.00 94.19 542 GLU A N 1
ATOM 4359 C CA . GLU A 1 542 ? 17.564 12.303 -21.036 1.00 94.19 542 GLU A CA 1
ATOM 4360 C C . GLU A 1 542 ? 16.444 13.116 -20.395 1.00 94.19 542 GLU A C 1
ATOM 4362 O O . GLU A 1 542 ? 15.997 14.133 -20.923 1.00 94.19 542 GLU A O 1
ATOM 4367 N N . TYR A 1 543 ? 16.007 12.688 -19.210 1.00 91.19 543 TYR A N 1
ATOM 4368 C CA . TYR A 1 543 ? 14.993 13.401 -18.447 1.00 91.19 543 TYR A CA 1
ATOM 4369 C C . TYR A 1 543 ? 15.546 13.821 -17.093 1.00 91.19 543 TYR A C 1
ATOM 4371 O O . TYR A 1 543 ? 15.897 12.992 -16.253 1.00 91.19 543 TYR A O 1
ATOM 4379 N N . ARG A 1 544 ? 15.603 15.139 -16.867 1.00 86.94 544 ARG A N 1
ATOM 4380 C CA . ARG A 1 544 ? 16.066 15.752 -15.606 1.00 86.94 544 ARG A CA 1
ATOM 4381 C C . ARG A 1 544 ? 17.443 15.243 -15.153 1.00 86.94 544 ARG A C 1
ATOM 4383 O O . ARG A 1 544 ? 17.655 15.017 -13.962 1.00 86.94 544 ARG A O 1
ATOM 4390 N N . GLY A 1 545 ? 18.362 15.084 -16.105 1.00 87.19 545 GLY A N 1
ATOM 4391 C CA . GLY A 1 545 ? 19.729 14.635 -15.850 1.00 87.19 545 GLY A CA 1
ATOM 4392 C C . GLY A 1 545 ? 19.864 13.139 -15.572 1.00 87.19 545 GLY A C 1
ATOM 4393 O O . GLY A 1 545 ? 20.876 12.738 -15.013 1.00 87.19 545 GLY A O 1
ATOM 4394 N N . ARG A 1 546 ? 18.845 12.325 -15.894 1.00 91.00 546 ARG A N 1
ATOM 4395 C CA . ARG A 1 546 ? 18.953 10.861 -15.932 1.00 91.00 546 ARG A CA 1
ATOM 4396 C C . ARG A 1 546 ? 18.832 10.373 -17.364 1.00 91.00 546 ARG A C 1
ATOM 4398 O O . ARG A 1 546 ? 17.847 10.690 -18.036 1.00 91.00 546 ARG A O 1
ATOM 4405 N N . LYS A 1 547 ? 19.803 9.576 -17.794 1.00 94.56 547 LYS A N 1
ATOM 4406 C CA . LYS A 1 547 ? 19.856 8.994 -19.136 1.00 94.56 547 LYS A CA 1
ATOM 4407 C C . LYS A 1 547 ? 19.223 7.609 -19.187 1.00 94.56 547 LYS A C 1
ATOM 4409 O O . LYS A 1 547 ? 19.358 6.801 -18.264 1.00 94.56 547 LYS A O 1
ATOM 4414 N N . ILE A 1 548 ? 18.577 7.315 -20.307 1.00 97.31 548 ILE A N 1
ATOM 4415 C CA . ILE A 1 548 ? 18.146 5.976 -20.692 1.00 97.31 548 ILE A CA 1
ATOM 4416 C C . ILE A 1 548 ? 18.407 5.766 -22.179 1.00 97.31 548 ILE A C 1
ATOM 4418 O O . ILE A 1 548 ? 18.199 6.657 -22.999 1.00 97.31 548 ILE A O 1
ATOM 4422 N N . ILE A 1 549 ? 18.907 4.584 -22.514 1.00 97.56 549 ILE A N 1
ATOM 4423 C CA . ILE A 1 549 ? 19.474 4.296 -23.824 1.00 97.56 549 ILE A CA 1
ATOM 4424 C C . ILE A 1 549 ? 18.845 3.018 -24.345 1.00 97.56 549 ILE A C 1
ATOM 4426 O O . ILE A 1 549 ? 18.786 2.005 -23.641 1.00 97.56 549 ILE A O 1
ATOM 4430 N N . LEU A 1 550 ? 18.369 3.087 -25.582 1.00 98.00 550 LEU A N 1
ATOM 4431 C CA . LEU A 1 550 ? 17.832 1.962 -26.319 1.00 98.00 550 LEU A CA 1
ATOM 4432 C C . LEU A 1 550 ? 18.875 1.477 -27.319 1.00 98.00 550 LEU A C 1
ATOM 4434 O O . LEU A 1 550 ? 19.213 2.178 -28.272 1.00 98.00 550 LEU A O 1
ATOM 4438 N N . TYR A 1 551 ? 19.322 0.245 -27.129 1.00 97.75 551 TYR A N 1
ATOM 4439 C CA . TYR A 1 551 ? 20.181 -0.461 -28.062 1.00 97.75 551 TYR A CA 1
ATOM 4440 C C . TYR A 1 551 ? 19.372 -1.468 -28.875 1.00 97.75 551 TYR A C 1
ATOM 4442 O O . TYR A 1 551 ? 18.525 -2.173 -28.329 1.00 97.75 551 TYR A O 1
ATOM 4450 N N . ARG A 1 552 ? 19.666 -1.587 -30.167 1.00 96.75 552 ARG A N 1
ATOM 4451 C CA . ARG A 1 552 ? 19.294 -2.742 -30.986 1.00 96.75 552 ARG A CA 1
ATOM 4452 C C . ARG A 1 552 ? 20.361 -3.816 -30.819 1.00 96.75 552 ARG A C 1
ATOM 4454 O O . ARG A 1 552 ? 21.555 -3.525 -30.920 1.00 96.75 552 ARG A O 1
ATOM 4461 N N . VAL A 1 553 ? 19.930 -5.048 -30.579 1.00 95.06 553 VAL A N 1
ATOM 4462 C CA . VAL A 1 553 ? 20.825 -6.208 -30.548 1.00 95.06 553 VAL A CA 1
ATOM 4463 C C . VAL A 1 553 ? 21.059 -6.654 -31.988 1.00 95.06 553 VAL A C 1
ATOM 4465 O O . VAL A 1 553 ? 20.107 -6.908 -32.726 1.00 95.06 553 VAL A O 1
ATOM 4468 N N . LYS A 1 554 ? 22.320 -6.710 -32.427 1.00 88.88 554 LYS A N 1
ATOM 4469 C CA . LYS A 1 554 ? 22.639 -7.161 -33.787 1.00 88.88 554 LYS A CA 1
ATOM 4470 C C . LYS A 1 554 ? 22.476 -8.681 -33.877 1.00 88.88 554 LYS A C 1
ATOM 4472 O O . LYS A 1 554 ? 23.054 -9.411 -33.070 1.00 88.88 554 LYS A O 1
ATOM 4477 N N . GLY A 1 555 ? 21.708 -9.142 -34.865 1.00 72.44 555 GLY A N 1
ATOM 4478 C CA . GLY A 1 555 ? 21.727 -10.546 -35.280 1.00 72.44 555 GLY A CA 1
ATOM 4479 C C . GLY A 1 555 ? 23.087 -10.915 -35.876 1.00 72.44 555 GLY A C 1
ATOM 4480 O O . GLY A 1 555 ? 23.841 -10.026 -36.280 1.00 72.44 555 GLY A O 1
ATOM 4481 N N . ASP A 1 556 ? 23.410 -12.208 -35.914 1.00 58.12 556 ASP A N 1
ATOM 4482 C CA . ASP A 1 556 ? 24.566 -12.678 -36.680 1.00 58.12 556 ASP A CA 1
ATOM 4483 C C . ASP A 1 556 ? 24.274 -12.428 -38.165 1.00 58.12 556 ASP A C 1
ATOM 4485 O O . ASP A 1 556 ? 23.375 -13.040 -38.740 1.00 58.12 556 ASP A O 1
ATOM 4489 N N . SER A 1 557 ? 24.961 -11.436 -38.735 1.00 39.00 557 SER A N 1
ATOM 4490 C CA . SER A 1 557 ? 24.990 -11.159 -40.173 1.00 39.00 557 SER A CA 1
ATOM 4491 C C . SER A 1 557 ? 25.878 -12.153 -40.897 1.00 39.00 557 SER A C 1
ATOM 4493 O O . SER A 1 557 ? 27.017 -12.325 -40.397 1.00 39.00 557 SER A O 1
#

pLDDT: mean 86.68, std 14.31, range [33.16, 98.75]

Sequence (557 aa):
MTKKLTEFLKRKELLIPLFLSTISFIIGLVSLHLFHFIGSDGGGDGVVYAISGMNLFSGRGFSFHGGPQLIHPPLYPILIGIFWLLTHNLEFSGQMVSIIATALLVIPLYYLAKNMYGRRIGFLTAVFAIVCPPLVFASTEVRCESLYALLMVGSISLGWKALHSKNLLWALLTGLVIGLAFLTHPIGLIFAPIFVFLFLLSKFFSSRLSSKLVLMKIAALLASFVLVSMPYWIFLHKHTGRWVLSAHASYIEFARVKSLSGDSEKDTFILFREPEHLRYTGNESSQTQEGMLRYVVSHPGRVVGTIYKNLSMVYPRIAKDAAHLKIPPSILKASLLFVFLLILIGLVRSIWKRRLTSKELYLAIMLSSAAVFLIFHIEARYFFPYLPIIILGMAKLTIDFQDWINEKFHDFNRAFRQVLGWFLPLVLFLGMSVSSTIIIVKKENLAPYEYKILGQWMRQNIENIEDKVVMLRKLGTSFYAGSKWDALYYGDYPGLLEYAKSRGVDYLVIDEYAIPRSRPQFAFLLNYEDKHPGLESVHIEEYRGRKIILYRVKGDS

Solvent-accessible surface area (backbone atoms only — not comparable to full-atom values): 28906 Å² total; per-residue (Å²): 142,55,72,66,59,58,57,54,60,67,40,60,78,58,48,54,41,52,52,53,18,49,52,29,35,50,52,27,53,58,36,38,79,58,41,92,59,42,24,60,78,29,11,57,68,23,46,55,36,34,49,22,8,43,25,40,78,70,73,65,39,61,20,50,92,96,38,74,54,54,53,63,48,57,49,49,17,47,52,21,20,59,39,22,77,76,64,78,34,54,53,59,17,27,22,48,53,7,19,51,22,45,12,54,30,31,39,36,47,22,50,36,34,25,75,75,70,32,64,70,34,8,51,44,21,32,56,48,49,56,34,25,38,69,57,50,59,41,13,44,25,23,51,48,55,27,44,28,21,25,27,48,41,35,22,53,30,33,40,58,50,26,62,77,45,91,56,54,64,34,23,29,51,19,14,36,31,34,18,53,14,24,31,33,36,66,72,29,55,59,51,56,63,52,51,46,53,49,45,74,46,26,51,82,75,34,83,84,62,52,72,68,58,42,52,50,30,45,50,35,17,50,51,32,20,47,65,63,38,42,67,56,42,51,52,47,23,74,70,57,78,44,92,55,97,62,48,50,50,64,50,52,41,45,48,57,49,69,26,85,86,50,64,62,59,51,56,53,34,53,55,62,70,37,66,62,52,72,56,52,62,78,74,79,55,84,88,66,83,60,52,70,70,53,40,50,71,74,35,50,72,59,46,54,50,42,31,51,54,40,62,68,44,50,59,60,50,54,52,50,57,33,48,77,72,70,46,55,68,67,58,53,51,52,52,52,50,51,54,49,50,53,53,48,53,51,50,51,52,35,59,75,67,69,59,81,43,71,65,56,51,52,53,50,62,59,56,53,61,58,55,62,47,40,67,32,76,74,52,80,68,77,52,52,49,53,46,64,61,52,42,36,52,50,26,44,52,41,50,60,46,25,54,47,42,49,64,76,46,57,92,50,60,69,66,61,41,49,56,63,32,44,46,60,53,48,52,52,49,50,54,26,38,54,48,26,51,53,44,38,74,49,48,50,79,60,26,58,57,50,30,48,55,50,8,45,49,42,47,75,75,40,84,68,32,58,78,34,28,37,28,31,84,51,52,29,28,36,64,51,26,51,31,35,72,42,62,42,71,82,74,56,68,71,56,38,53,54,49,35,60,77,68,63,35,46,29,39,51,50,40,60,84,54,28,61,80,69,40,52,89,56,41,70,68,74,50,72,90,56,90,50,89,64,50,42,86,74,49,78,47,75,46,96,91,38,48,36,36,36,26,36,46,60,73,94,124

Organism: Aerophobetes bacterium (NCBI:txid2030807)

Mean predicted aligned error: 7.3 Å

Radius of gyration: 25.6 Å; Cα contacts (8 Å, |Δi|>4): 772; chains: 1; bounding box: 72×65×76 Å